Protein AF-A0A7J4IDJ5-F1 (afdb_monomer_lite)

Structure (mmCIF, N/CA/C/O backbone):
data_AF-A0A7J4IDJ5-F1
#
_entry.id   AF-A0A7J4IDJ5-F1
#
loop_
_atom_site.group_PDB
_atom_site.id
_atom_site.type_symbol
_atom_site.label_atom_id
_atom_site.label_alt_id
_atom_site.label_comp_id
_atom_site.label_asym_id
_atom_site.label_entity_id
_atom_site.label_seq_id
_atom_site.pdbx_PDB_ins_code
_atom_site.Cartn_x
_atom_site.Cartn_y
_atom_site.Cartn_z
_atom_site.occupancy
_atom_site.B_iso_or_equiv
_atom_site.auth_seq_id
_atom_site.auth_comp_id
_atom_site.auth_asym_id
_atom_site.auth_atom_id
_atom_site.pdbx_PDB_model_num
ATOM 1 N N . ASP A 1 1 ? 16.699 -13.002 -27.245 1.00 77.25 1 ASP A N 1
ATOM 2 C CA . ASP A 1 1 ? 16.865 -13.791 -26.013 1.00 77.25 1 ASP A CA 1
ATOM 3 C C . ASP A 1 1 ? 18.330 -13.778 -25.622 1.00 77.25 1 ASP A C 1
ATOM 5 O O . ASP A 1 1 ? 19.181 -14.280 -26.358 1.00 77.25 1 ASP A O 1
ATOM 9 N N . ASN A 1 2 ? 18.630 -13.130 -24.506 1.00 89.38 2 ASN A N 1
ATOM 10 C CA . ASN A 1 2 ? 19.951 -13.031 -23.901 1.00 89.38 2 ASN A CA 1
ATOM 11 C C . ASN A 1 2 ? 19.924 -13.884 -22.633 1.00 89.38 2 ASN A C 1
ATOM 13 O O . ASN A 1 2 ? 19.237 -13.538 -21.680 1.00 89.38 2 ASN A O 1
ATOM 17 N N . SER A 1 3 ? 20.627 -15.016 -22.628 1.00 94.75 3 SER A N 1
ATOM 18 C CA . SER A 1 3 ? 20.498 -16.014 -21.563 1.00 94.75 3 SER A CA 1
ATOM 19 C C . SER A 1 3 ? 21.835 -16.294 -20.875 1.00 94.75 3 SER A C 1
ATOM 21 O O . SER A 1 3 ? 22.836 -16.582 -21.536 1.00 94.75 3 SER A O 1
ATOM 23 N N . ILE A 1 4 ? 21.847 -16.204 -19.544 1.00 96.06 4 ILE A N 1
ATOM 24 C CA . ILE A 1 4 ? 22.989 -16.440 -18.659 1.00 96.06 4 ILE A CA 1
ATOM 25 C C . ILE A 1 4 ? 22.576 -17.519 -17.661 1.00 96.06 4 ILE A C 1
ATOM 27 O O . ILE A 1 4 ? 21.858 -17.248 -16.699 1.00 96.06 4 ILE A O 1
ATOM 31 N N . GLN A 1 5 ? 23.006 -18.758 -17.907 1.00 96.44 5 GLN A N 1
ATOM 32 C CA . GLN A 1 5 ? 22.562 -19.904 -17.114 1.00 96.44 5 GLN A CA 1
ATOM 33 C C . GLN A 1 5 ? 23.692 -20.821 -16.688 1.00 96.44 5 GLN A C 1
ATOM 35 O O . GLN A 1 5 ? 24.649 -21.004 -17.444 1.00 96.44 5 GLN A O 1
ATOM 40 N N . ASN A 1 6 ? 23.532 -21.470 -15.533 1.00 97.12 6 ASN A N 1
ATOM 41 C CA . ASN A 1 6 ? 24.445 -22.506 -15.044 1.00 97.12 6 ASN A CA 1
ATOM 42 C C . ASN A 1 6 ? 25.891 -22.011 -14.832 1.00 97.12 6 ASN A C 1
ATOM 44 O O . ASN A 1 6 ? 26.854 -22.762 -15.024 1.00 97.12 6 ASN A O 1
ATOM 48 N N . ASN A 1 7 ? 26.066 -20.742 -14.449 1.00 97.00 7 ASN A N 1
ATOM 49 C CA . ASN A 1 7 ? 27.380 -20.136 -14.222 1.00 97.00 7 ASN A CA 1
ATOM 50 C C . ASN A 1 7 ? 27.730 -20.025 -12.738 1.00 97.00 7 ASN A C 1
ATOM 52 O O . ASN A 1 7 ? 26.884 -20.083 -11.846 1.00 97.00 7 ASN A O 1
ATOM 56 N N . ARG A 1 8 ? 29.023 -19.808 -12.483 1.00 95.81 8 ARG A N 1
ATOM 57 C CA . ARG A 1 8 ? 29.550 -19.440 -11.169 1.00 95.81 8 ARG A CA 1
ATOM 58 C C . ARG A 1 8 ? 30.302 -18.125 -11.291 1.00 95.81 8 ARG A C 1
ATOM 60 O O . ARG A 1 8 ? 31.302 -18.067 -12.004 1.00 95.81 8 ARG A O 1
ATOM 67 N N . PHE A 1 9 ? 29.842 -17.105 -10.581 1.00 91.50 9 PHE A N 1
ATOM 68 C CA . PHE A 1 9 ? 30.482 -15.795 -10.531 1.00 91.50 9 PHE A CA 1
ATOM 69 C C . PHE A 1 9 ? 31.242 -15.644 -9.216 1.00 91.50 9 PHE A C 1
ATOM 71 O O . PHE A 1 9 ? 30.737 -16.022 -8.159 1.00 91.50 9 PHE A O 1
ATOM 78 N N . LEU A 1 10 ? 32.459 -15.110 -9.296 1.00 90.06 10 LEU A N 1
ATOM 79 C CA . LEU A 1 10 ? 33.293 -14.786 -8.143 1.00 90.06 10 LEU A CA 1
ATOM 80 C C . LEU A 1 10 ? 33.796 -13.353 -8.291 1.00 90.06 10 LEU A C 1
ATOM 82 O O . LEU A 1 10 ? 34.535 -13.068 -9.234 1.00 90.06 10 LEU A O 1
ATOM 86 N N . ILE A 1 11 ? 33.411 -12.484 -7.359 1.00 85.00 11 ILE A N 1
ATOM 87 C CA . ILE A 1 11 ? 33.908 -11.109 -7.257 1.00 85.00 11 ILE A CA 1
ATOM 88 C C . ILE A 1 11 ? 34.541 -10.942 -5.875 1.00 85.00 11 ILE A C 1
ATOM 90 O O . ILE A 1 11 ? 33.852 -11.027 -4.864 1.00 85.00 11 ILE A O 1
ATOM 94 N N . ASP A 1 12 ? 35.861 -10.742 -5.859 1.00 79.25 12 ASP A N 1
ATOM 95 C CA . ASP A 1 12 ? 36.721 -10.788 -4.661 1.00 79.25 12 ASP A CA 1
ATOM 96 C C . ASP A 1 12 ? 37.542 -9.499 -4.443 1.00 79.25 12 ASP A C 1
ATOM 98 O O . ASP A 1 12 ? 38.415 -9.456 -3.573 1.00 79.25 12 ASP A O 1
ATOM 102 N N . THR A 1 13 ? 37.342 -8.455 -5.252 1.00 68.88 13 THR A N 1
ATOM 103 C CA . THR A 1 13 ? 38.227 -7.278 -5.281 1.00 68.88 13 THR A CA 1
ATOM 104 C C . THR A 1 13 ? 37.506 -5.971 -4.979 1.00 68.88 13 THR A C 1
ATOM 106 O O . THR A 1 13 ? 36.550 -5.659 -5.672 1.00 68.88 13 THR A O 1
ATOM 109 N N . ALA A 1 14 ? 38.083 -5.196 -4.049 1.00 62.56 14 ALA A N 1
ATOM 110 C CA . ALA A 1 14 ? 37.714 -3.841 -3.609 1.00 62.56 14 ALA A CA 1
ATOM 111 C C . ALA A 1 14 ? 37.854 -2.750 -4.685 1.00 62.56 14 ALA A C 1
ATOM 113 O O . ALA A 1 14 ? 38.645 -1.820 -4.512 1.00 62.56 14 ALA A O 1
ATOM 114 N N . ASN A 1 15 ? 37.134 -2.870 -5.801 1.00 57.88 15 ASN A N 1
ATOM 115 C CA . ASN A 1 15 ? 37.013 -1.806 -6.796 1.00 57.88 15 ASN A CA 1
ATOM 116 C C . ASN A 1 15 ? 35.578 -1.257 -6.814 1.00 57.88 15 ASN A C 1
ATOM 118 O O . ASN A 1 15 ? 34.610 -1.992 -6.650 1.00 57.88 15 ASN A O 1
ATOM 122 N N . ASP A 1 16 ? 35.450 0.057 -6.993 1.00 54.81 16 ASP A N 1
ATOM 123 C CA . ASP A 1 16 ? 34.161 0.748 -6.963 1.00 54.81 16 ASP A CA 1
ATOM 124 C C . ASP A 1 16 ? 33.253 0.304 -8.138 1.00 54.81 16 ASP A C 1
ATOM 126 O O . ASP A 1 16 ? 33.671 0.366 -9.294 1.00 54.81 16 ASP A O 1
ATOM 130 N N . TYR A 1 17 ? 31.992 -0.049 -7.842 1.00 60.16 17 TYR A N 1
ATOM 131 C CA . TYR A 1 17 ? 30.900 -0.348 -8.797 1.00 60.16 17 TYR A CA 1
ATOM 132 C C . TYR A 1 17 ? 31.039 -1.608 -9.676 1.00 60.16 17 TYR A C 1
ATOM 134 O O . TYR A 1 17 ? 30.670 -1.594 -10.853 1.00 60.16 17 TYR A O 1
ATOM 142 N N . ASP A 1 18 ? 31.493 -2.727 -9.113 1.00 67.75 18 ASP A N 1
ATOM 143 C CA . ASP A 1 18 ? 31.498 -3.999 -9.839 1.00 67.75 18 ASP A CA 1
ATOM 144 C C . ASP A 1 18 ? 30.105 -4.673 -9.839 1.00 67.75 18 ASP A C 1
ATOM 146 O O . ASP A 1 18 ? 29.376 -4.697 -8.852 1.00 67.75 18 ASP A O 1
ATOM 150 N N . GLY A 1 19 ? 29.705 -5.245 -10.971 1.00 78.62 19 GLY A N 1
ATOM 151 C CA . GLY A 1 19 ? 28.533 -6.113 -11.090 1.00 78.62 19 GLY A CA 1
ATOM 152 C C . GLY A 1 19 ? 28.934 -7.382 -11.827 1.00 78.62 19 GLY A C 1
ATOM 153 O O . GLY A 1 19 ? 29.695 -7.314 -12.793 1.00 78.62 19 GLY A O 1
ATOM 154 N N . ALA A 1 20 ? 28.445 -8.546 -11.396 1.00 88.19 20 ALA A N 1
ATOM 155 C CA . ALA A 1 20 ? 28.704 -9.800 -12.108 1.00 88.19 20 ALA A CA 1
ATOM 156 C C . ALA A 1 20 ? 28.110 -9.761 -13.520 1.00 88.19 20 ALA A C 1
ATOM 158 O O . ALA A 1 20 ? 28.712 -10.262 -14.472 1.00 88.19 20 ALA A O 1
ATOM 159 N N . ILE A 1 21 ? 26.951 -9.117 -13.648 1.00 91.56 21 ILE A N 1
ATOM 160 C CA . ILE A 1 21 ? 26.271 -8.835 -14.904 1.00 91.56 21 ILE A CA 1
ATOM 161 C C . ILE A 1 21 ? 25.877 -7.356 -14.878 1.00 91.56 21 ILE A C 1
ATOM 163 O O . ILE A 1 21 ? 25.158 -6.925 -13.978 1.00 91.56 21 ILE A O 1
ATOM 167 N N . ILE A 1 22 ? 26.352 -6.582 -15.855 1.00 91.25 22 ILE A N 1
ATOM 168 C CA . ILE A 1 22 ? 26.033 -5.155 -16.005 1.00 91.25 22 ILE A CA 1
ATOM 169 C C . ILE A 1 22 ? 25.317 -4.961 -17.337 1.00 91.25 22 ILE A C 1
ATOM 171 O O . ILE A 1 22 ? 25.811 -5.408 -18.377 1.00 91.25 22 ILE A O 1
ATOM 175 N N . ILE A 1 23 ? 24.163 -4.298 -17.305 1.00 91.31 23 ILE A N 1
ATOM 176 C CA . ILE A 1 23 ? 23.331 -4.038 -18.480 1.00 91.31 23 ILE A CA 1
ATOM 177 C C . ILE A 1 23 ? 22.962 -2.556 -18.499 1.00 91.31 23 ILE A C 1
ATOM 179 O O . ILE A 1 23 ? 22.151 -2.104 -17.690 1.00 91.31 23 ILE A O 1
ATOM 183 N N . ASN A 1 24 ? 23.560 -1.830 -19.449 1.00 91.06 24 ASN A N 1
ATOM 184 C CA . ASN A 1 24 ? 23.350 -0.399 -19.649 1.00 91.06 24 ASN A CA 1
ATOM 185 C C . ASN A 1 24 ? 22.998 -0.134 -21.119 1.00 91.06 24 ASN A C 1
ATOM 187 O O . ASN A 1 24 ? 23.834 -0.303 -22.013 1.00 91.06 24 ASN A O 1
ATOM 191 N N . ILE A 1 25 ? 21.766 0.301 -21.368 1.00 90.06 25 ILE A N 1
ATOM 192 C CA . ILE A 1 25 ? 21.221 0.579 -22.697 1.00 90.06 25 ILE A CA 1
ATOM 193 C C . ILE A 1 25 ? 20.666 2.004 -22.715 1.00 90.06 25 ILE A C 1
ATOM 195 O O . ILE A 1 25 ? 19.520 2.247 -22.355 1.00 90.06 25 ILE A O 1
ATOM 199 N N . ALA A 1 26 ? 21.474 2.959 -23.174 1.00 93.62 26 ALA A N 1
ATOM 200 C CA . ALA A 1 26 ? 21.066 4.356 -23.306 1.00 93.62 26 ALA A CA 1
ATOM 201 C C . ALA A 1 26 ? 20.927 4.746 -24.786 1.00 93.62 26 ALA A C 1
ATOM 203 O O . ALA A 1 26 ? 21.923 4.870 -25.505 1.00 93.62 26 ALA A O 1
ATOM 204 N N . LEU A 1 27 ? 19.693 4.967 -25.242 1.00 95.56 27 LEU A N 1
ATOM 205 C CA . LEU A 1 27 ? 19.347 5.341 -26.612 1.00 95.56 27 LEU A CA 1
ATOM 206 C C . LEU A 1 27 ? 18.685 6.725 -26.635 1.00 95.56 27 LEU A C 1
ATOM 208 O O . LEU A 1 27 ? 17.680 6.970 -25.975 1.00 95.56 27 LEU A O 1
ATOM 212 N N . ASN A 1 28 ? 19.245 7.645 -27.422 1.00 96.38 28 ASN A N 1
ATOM 213 C CA . ASN A 1 28 ? 18.682 8.977 -27.646 1.00 96.38 28 ASN A CA 1
ATOM 214 C C . ASN A 1 28 ? 18.424 9.171 -29.141 1.00 96.38 28 ASN A C 1
ATOM 216 O O . ASN A 1 28 ? 19.372 9.195 -29.929 1.00 96.38 28 ASN A O 1
ATOM 220 N N . TYR A 1 29 ? 17.155 9.321 -29.508 1.00 96.69 29 TYR A N 1
ATOM 221 C CA . TYR A 1 29 ? 16.718 9.434 -30.897 1.00 96.69 29 TYR A CA 1
ATOM 222 C C . TYR A 1 29 ? 16.655 10.876 -31.410 1.00 96.69 29 TYR A C 1
ATOM 224 O O . TYR A 1 29 ? 16.496 11.075 -32.610 1.00 96.69 29 TYR A O 1
ATOM 232 N N . GLN A 1 30 ? 16.850 11.887 -30.557 1.00 96.56 30 GLN A N 1
ATOM 233 C CA . GLN A 1 30 ? 16.873 13.306 -30.944 1.00 96.56 30 GLN A CA 1
ATOM 234 C C . GLN A 1 30 ? 15.643 13.750 -31.766 1.00 96.56 30 GLN A C 1
ATOM 236 O O . GLN A 1 30 ? 15.765 14.565 -32.680 1.00 96.56 30 GLN A O 1
ATOM 241 N N . ASN A 1 31 ? 14.461 13.232 -31.422 1.00 94.94 31 ASN A N 1
ATOM 242 C CA . ASN A 1 31 ? 13.171 13.416 -32.101 1.00 94.94 31 ASN A CA 1
ATOM 243 C C . ASN A 1 31 ? 13.085 12.787 -33.500 1.00 94.94 31 ASN A C 1
ATOM 245 O O . ASN A 1 31 ? 12.314 13.243 -34.348 1.00 94.94 31 ASN A O 1
ATOM 249 N N . HIS A 1 32 ? 13.885 11.757 -33.768 1.00 96.44 32 HIS A N 1
ATOM 250 C CA . HIS A 1 32 ? 13.772 10.945 -34.975 1.00 96.44 32 HIS A CA 1
ATOM 251 C C . HIS A 1 32 ? 12.932 9.688 -34.734 1.00 96.44 32 HIS A C 1
ATOM 253 O O . HIS A 1 32 ? 12.953 9.111 -33.652 1.00 96.44 32 HIS A O 1
ATOM 259 N N . SER A 1 33 ? 12.271 9.217 -35.790 1.00 96.75 33 SER A N 1
ATOM 260 C CA . SER A 1 33 ? 11.580 7.927 -35.802 1.00 96.75 33 SER A CA 1
ATOM 261 C C . SER A 1 33 ? 12.547 6.756 -35.707 1.00 96.75 33 SER A C 1
ATOM 263 O O . SER A 1 33 ? 13.655 6.801 -36.257 1.00 96.75 33 SER A O 1
ATOM 265 N N . GLY A 1 34 ? 12.088 5.652 -35.131 1.00 95.44 34 GLY A N 1
ATOM 266 C CA . GLY A 1 34 ? 12.840 4.409 -35.106 1.00 95.44 34 GLY A CA 1
ATOM 267 C C . GLY A 1 34 ? 12.102 3.280 -34.407 1.00 95.44 34 GLY A C 1
ATOM 268 O O . GLY A 1 34 ? 11.040 3.476 -33.828 1.00 95.44 34 GLY A O 1
ATOM 269 N N . ALA A 1 35 ? 12.695 2.091 -34.471 1.00 96.94 35 ALA A N 1
ATOM 270 C CA . ALA A 1 35 ? 12.233 0.926 -33.733 1.00 96.94 35 ALA A CA 1
ATOM 271 C C . ALA A 1 35 ? 13.335 0.462 -32.776 1.00 96.94 35 ALA A C 1
ATOM 273 O O . ALA A 1 35 ? 14.465 0.216 -33.213 1.00 96.94 35 ALA A O 1
ATOM 274 N N . VAL A 1 36 ? 13.003 0.337 -31.493 1.00 96.69 36 VAL A N 1
ATOM 275 C CA . VAL A 1 36 ? 13.833 -0.305 -30.471 1.00 96.69 36 VAL A CA 1
ATOM 276 C C . VAL A 1 36 ? 13.254 -1.681 -30.179 1.00 96.69 36 VAL A C 1
ATOM 278 O O . VAL A 1 36 ? 12.068 -1.801 -29.887 1.00 96.69 36 VAL A O 1
ATOM 281 N N . ILE A 1 37 ? 14.096 -2.710 -30.255 1.00 96.31 37 ILE A N 1
ATOM 282 C CA . ILE A 1 37 ? 13.740 -4.076 -29.868 1.00 96.31 37 ILE A CA 1
ATOM 283 C C . ILE A 1 37 ? 14.845 -4.594 -28.952 1.00 96.31 37 ILE A C 1
ATOM 285 O O . ILE A 1 37 ? 15.970 -4.832 -29.401 1.00 96.31 37 ILE A O 1
ATOM 289 N N . ILE A 1 38 ? 14.521 -4.757 -27.675 1.00 94.44 38 ILE A N 1
ATOM 290 C CA . ILE A 1 38 ? 15.355 -5.415 -26.673 1.00 94.44 38 ILE A CA 1
ATOM 291 C C . ILE A 1 38 ? 14.649 -6.732 -26.371 1.00 94.44 38 ILE A C 1
ATOM 293 O O . ILE A 1 38 ? 13.539 -6.720 -25.869 1.00 94.44 38 ILE A O 1
ATOM 297 N N . GLY A 1 39 ? 15.241 -7.867 -26.741 1.00 95.25 39 GLY A N 1
ATOM 298 C CA . GLY A 1 39 ? 14.654 -9.168 -26.399 1.00 95.25 39 GLY A CA 1
ATOM 299 C C . GLY A 1 39 ? 14.909 -9.541 -24.940 1.00 95.25 39 GLY A C 1
ATOM 300 O O . GLY A 1 39 ? 15.724 -8.898 -24.278 1.00 95.25 39 GLY A O 1
ATOM 301 N N . ASP A 1 40 ? 14.300 -10.640 -24.502 1.00 96.88 40 ASP A N 1
ATOM 302 C CA . ASP A 1 40 ? 14.364 -11.121 -23.120 1.00 96.88 40 ASP A CA 1
ATOM 303 C C . ASP A 1 40 ? 15.787 -11.195 -22.563 1.00 96.88 40 ASP A C 1
ATOM 305 O O . ASP A 1 40 ? 16.751 -11.520 -23.278 1.00 96.88 40 ASP A O 1
ATOM 309 N N . ILE A 1 41 ? 15.899 -10.942 -21.263 1.00 96.62 41 ILE A N 1
ATOM 310 C CA . ILE A 1 41 ? 17.110 -11.123 -20.469 1.00 96.62 41 ILE A CA 1
ATOM 311 C C . ILE A 1 41 ? 16.803 -12.161 -19.397 1.00 96.62 41 ILE A C 1
ATOM 313 O O . ILE A 1 41 ? 16.030 -11.918 -18.478 1.00 96.62 41 ILE A O 1
ATOM 317 N N . THR A 1 42 ? 17.440 -13.321 -19.501 1.00 97.75 42 THR A N 1
ATOM 318 C CA . THR A 1 42 ? 17.226 -14.451 -18.599 1.00 97.75 42 THR A CA 1
ATOM 319 C C . THR A 1 42 ? 18.507 -14.774 -17.840 1.00 97.75 42 THR A C 1
ATOM 321 O O . THR A 1 42 ? 19.530 -15.096 -18.443 1.00 97.75 42 THR A O 1
ATOM 324 N N . VAL A 1 43 ? 18.445 -14.747 -16.513 1.00 97.88 43 VAL A N 1
ATOM 325 C CA . VAL A 1 43 ? 19.527 -15.100 -15.593 1.00 97.88 43 VAL A CA 1
ATOM 326 C C . VAL A 1 43 ? 19.005 -16.180 -14.648 1.00 97.88 43 VAL A C 1
ATOM 328 O O . VAL A 1 43 ? 18.242 -15.887 -13.730 1.00 97.88 43 VAL A O 1
ATOM 331 N N . MET A 1 44 ? 19.382 -17.438 -14.878 1.00 97.56 44 MET A N 1
ATOM 332 C CA . MET A 1 44 ? 18.864 -18.557 -14.078 1.00 97.56 44 MET A CA 1
ATOM 333 C C . MET A 1 44 ? 19.882 -19.638 -13.744 1.00 97.56 44 MET A C 1
ATOM 335 O O . MET A 1 44 ? 20.871 -19.802 -14.454 1.00 97.56 44 MET A O 1
ATOM 339 N N . ASP A 1 45 ? 19.649 -20.383 -12.668 1.00 98.00 45 ASP A N 1
ATOM 340 C CA . ASP A 1 45 ? 20.523 -21.479 -12.228 1.00 98.00 45 ASP A CA 1
ATOM 341 C C . ASP A 1 45 ? 21.989 -21.046 -12.010 1.00 98.00 45 ASP A C 1
ATOM 343 O O . ASP A 1 45 ? 22.928 -21.809 -12.262 1.00 98.00 45 ASP A O 1
ATOM 347 N N . ASN A 1 46 ? 22.236 -19.796 -11.603 1.00 97.88 46 ASN A N 1
ATOM 348 C CA . ASN A 1 46 ? 23.593 -19.304 -11.361 1.00 97.88 46 ASN A CA 1
ATOM 349 C C . ASN A 1 46 ? 23.927 -19.258 -9.869 1.00 97.88 46 ASN A C 1
ATOM 351 O O . ASN A 1 46 ? 23.071 -19.095 -9.002 1.00 97.88 46 ASN A O 1
ATOM 355 N N . HIS A 1 47 ? 25.224 -19.335 -9.579 1.00 97.12 47 HIS A N 1
ATOM 356 C CA . HIS A 1 47 ? 25.761 -19.193 -8.233 1.00 97.12 47 HIS A CA 1
ATOM 357 C C . HIS A 1 47 ? 26.708 -17.992 -8.157 1.00 97.12 47 HIS A C 1
ATOM 359 O O . HIS A 1 47 ? 27.788 -18.003 -8.756 1.00 97.12 47 HIS A O 1
ATOM 365 N N . PHE A 1 48 ? 26.342 -16.983 -7.375 1.00 93.81 48 PHE A N 1
ATOM 366 C CA . PHE A 1 48 ? 27.109 -15.757 -7.181 1.00 93.81 48 PHE A CA 1
ATOM 367 C C . PHE A 1 48 ? 27.802 -15.771 -5.818 1.00 93.81 48 PHE A C 1
ATOM 369 O O . PHE A 1 48 ? 27.155 -15.924 -4.785 1.00 93.81 48 PHE A O 1
ATOM 376 N N . LEU A 1 49 ? 29.123 -15.599 -5.819 1.00 91.06 49 LEU A N 1
ATOM 377 C CA . LEU A 1 49 ? 29.913 -15.321 -4.623 1.00 91.06 49 LEU A CA 1
ATOM 378 C C . LEU A 1 49 ? 30.472 -13.900 -4.748 1.00 91.06 49 LEU A C 1
ATOM 380 O O . LEU A 1 49 ? 31.387 -13.653 -5.537 1.00 91.06 49 LEU A O 1
ATOM 384 N N . LEU A 1 50 ? 29.852 -12.971 -4.027 1.00 87.06 50 LEU A N 1
ATOM 385 C CA . LEU A 1 50 ? 30.045 -11.529 -4.141 1.00 87.06 50 LEU A CA 1
ATOM 386 C C . LEU A 1 50 ? 30.638 -11.015 -2.828 1.00 87.06 50 LEU A C 1
ATOM 388 O O . LEU A 1 50 ? 29.911 -10.624 -1.926 1.00 87.06 50 LEU A O 1
ATOM 392 N N . ASN A 1 51 ? 31.961 -11.068 -2.705 1.00 80.19 51 ASN A N 1
ATOM 393 C CA . ASN A 1 51 ? 32.661 -10.725 -1.462 1.00 80.19 51 ASN A CA 1
ATOM 394 C C . ASN A 1 51 ? 33.012 -9.236 -1.366 1.00 80.19 51 ASN A C 1
ATOM 396 O O . ASN A 1 51 ? 33.479 -8.777 -0.324 1.00 80.19 51 ASN A O 1
ATOM 400 N N . ASP A 1 52 ? 32.837 -8.505 -2.463 1.00 74.94 52 ASP A N 1
ATOM 401 C CA . ASP A 1 52 ? 33.094 -7.077 -2.545 1.00 74.94 52 ASP A CA 1
ATOM 402 C C . ASP A 1 52 ? 31.897 -6.235 -2.063 1.00 74.94 52 ASP A C 1
ATOM 404 O O . ASP A 1 52 ? 30.747 -6.516 -2.401 1.00 74.94 52 ASP A O 1
ATOM 408 N N . SER A 1 53 ? 32.178 -5.147 -1.334 1.00 72.38 53 SER A N 1
ATOM 409 C CA . SER A 1 53 ? 31.161 -4.282 -0.718 1.00 72.38 53 SER A CA 1
ATOM 410 C C . SER A 1 53 ? 30.270 -3.519 -1.704 1.00 72.38 53 SER A C 1
ATOM 412 O O . SER A 1 53 ? 29.233 -2.993 -1.303 1.00 72.38 53 SER A O 1
ATOM 414 N N . HIS A 1 54 ? 30.627 -3.462 -2.984 1.00 73.81 54 HIS A N 1
ATOM 415 C CA . HIS A 1 54 ? 29.856 -2.809 -4.041 1.00 73.81 54 HIS A CA 1
ATOM 416 C C . HIS A 1 54 ? 29.306 -3.796 -5.079 1.00 73.81 54 HIS A C 1
ATOM 418 O O . HIS A 1 54 ? 28.615 -3.362 -5.997 1.00 73.81 54 HIS A O 1
ATOM 424 N N . ALA A 1 55 ? 29.566 -5.102 -4.934 1.00 79.94 55 ALA A N 1
ATOM 425 C CA . ALA A 1 55 ? 29.229 -6.087 -5.955 1.00 79.94 55 ALA A CA 1
ATOM 426 C C . ALA A 1 55 ? 27.722 -6.345 -6.088 1.00 79.94 55 ALA A C 1
ATOM 428 O O . ALA A 1 55 ? 27.082 -6.782 -5.130 1.00 79.94 55 ALA A O 1
ATOM 429 N N . TYR A 1 56 ? 27.173 -6.187 -7.292 1.00 87.50 56 TYR A N 1
ATOM 430 C CA . TYR A 1 56 ? 25.819 -6.636 -7.655 1.00 87.50 56 TYR A CA 1
ATOM 431 C C . TYR A 1 56 ? 25.859 -8.000 -8.360 1.00 87.50 56 TYR A C 1
ATOM 433 O O . TYR A 1 56 ? 26.807 -8.293 -9.093 1.00 87.50 56 TYR A O 1
ATOM 441 N N . ALA A 1 57 ? 24.822 -8.831 -8.208 1.00 90.12 57 ALA A N 1
ATOM 442 C CA . ALA A 1 57 ? 24.644 -9.992 -9.089 1.00 90.12 57 ALA A CA 1
ATOM 443 C C . ALA A 1 57 ? 24.204 -9.522 -10.480 1.00 90.12 57 ALA A C 1
ATOM 445 O O . ALA A 1 57 ? 24.804 -9.899 -11.488 1.00 90.12 57 ALA A O 1
ATOM 446 N N . VAL A 1 58 ? 23.207 -8.636 -10.515 1.00 92.62 58 VAL A N 1
ATOM 447 C CA . VAL A 1 58 ? 22.764 -7.942 -11.725 1.00 92.62 58 VAL A CA 1
ATOM 448 C C . VAL A 1 58 ? 22.625 -6.457 -11.422 1.00 92.62 58 VAL A C 1
ATOM 450 O O . VAL A 1 58 ? 21.895 -6.069 -10.512 1.00 92.62 58 VAL A O 1
ATOM 453 N N . LEU A 1 59 ? 23.317 -5.640 -12.212 1.00 92.38 59 LEU A N 1
ATOM 454 C CA . LEU A 1 59 ? 23.173 -4.191 -12.244 1.00 92.38 59 LEU A CA 1
ATOM 455 C C . LEU A 1 59 ? 22.572 -3.792 -13.596 1.00 92.38 59 LEU A C 1
ATOM 457 O O . LEU A 1 59 ? 23.281 -3.705 -14.600 1.00 92.38 59 LEU A O 1
ATOM 461 N N . TYR A 1 60 ? 21.262 -3.571 -13.617 1.00 91.56 60 TYR A N 1
ATOM 462 C CA . TYR A 1 60 ? 20.520 -3.049 -14.760 1.00 91.56 60 TYR A CA 1
ATOM 463 C C . TYR A 1 60 ? 20.254 -1.562 -14.498 1.00 91.56 60 TYR A C 1
ATOM 465 O O . TYR A 1 60 ? 19.288 -1.199 -13.831 1.00 91.56 60 TYR A O 1
ATOM 473 N N . LYS A 1 61 ? 21.171 -0.694 -14.949 1.00 87.06 61 LYS A N 1
ATOM 474 C CA . LYS A 1 61 ? 21.174 0.745 -14.635 1.00 87.06 61 LYS A CA 1
ATOM 475 C C . LYS A 1 61 ? 21.442 1.586 -15.884 1.00 87.06 61 LYS A C 1
ATOM 477 O O . LYS A 1 61 ? 22.073 1.134 -16.831 1.00 87.06 61 LYS A O 1
ATOM 482 N N . GLU A 1 62 ? 20.986 2.840 -15.867 1.00 83.62 62 GLU A N 1
ATOM 483 C CA . GLU A 1 62 ? 21.140 3.800 -16.978 1.00 83.62 62 GLU A CA 1
ATOM 484 C C . GLU A 1 62 ? 20.425 3.356 -18.266 1.00 83.62 62 GLU A C 1
ATOM 486 O O . GLU A 1 62 ? 20.711 3.860 -19.356 1.00 83.62 62 GLU A O 1
ATOM 491 N N . ASN A 1 63 ? 19.474 2.427 -18.141 1.00 89.62 63 ASN A N 1
ATOM 492 C CA . ASN A 1 63 ? 18.654 1.972 -19.249 1.00 89.62 63 ASN A CA 1
ATOM 493 C C . ASN A 1 63 ? 17.623 3.052 -19.560 1.00 89.62 63 ASN A C 1
ATOM 495 O O . ASN A 1 63 ? 16.689 3.263 -18.798 1.00 89.62 63 ASN A O 1
ATOM 499 N N . SER A 1 64 ? 17.837 3.788 -20.645 1.00 95.31 64 SER A N 1
ATOM 500 C CA . SER A 1 64 ? 17.001 4.927 -21.012 1.00 95.31 64 SER A CA 1
ATOM 501 C C . SER A 1 64 ? 16.765 4.959 -22.511 1.00 95.31 64 SER A C 1
ATOM 503 O O . SER A 1 64 ? 17.712 4.927 -23.299 1.00 95.31 64 SER A O 1
ATOM 505 N N . ILE A 1 65 ? 15.505 5.060 -22.920 1.00 97.44 65 ILE A N 1
ATOM 506 C CA . ILE A 1 65 ? 15.127 5.331 -24.308 1.00 97.44 65 ILE A CA 1
ATOM 507 C C . ILE A 1 65 ? 14.413 6.670 -24.311 1.00 97.44 65 ILE A C 1
ATOM 509 O O . ILE A 1 65 ? 13.471 6.877 -23.550 1.00 97.44 65 ILE A O 1
ATOM 513 N N . ARG A 1 66 ? 14.899 7.604 -25.130 1.00 97.56 66 ARG A N 1
ATOM 514 C CA . ARG A 1 66 ? 14.382 8.969 -25.098 1.00 97.56 66 ARG A CA 1
ATOM 515 C C . ARG A 1 66 ? 14.377 9.700 -26.422 1.00 97.56 66 ARG A C 1
ATOM 517 O O . ARG A 1 66 ? 15.227 9.436 -27.282 1.00 97.56 66 ARG A O 1
ATOM 524 N N . TRP A 1 67 ? 13.495 10.695 -26.506 1.00 98.19 67 TRP A N 1
ATOM 525 C CA . TRP A 1 67 ? 13.338 11.585 -27.658 1.00 98.19 67 TRP A CA 1
ATOM 526 C C . TRP A 1 67 ? 13.031 10.808 -28.942 1.00 98.19 67 TRP A C 1
ATOM 528 O O . TRP A 1 67 ? 13.675 11.039 -29.968 1.00 98.19 67 TRP A O 1
ATOM 538 N N . LEU A 1 68 ? 12.120 9.839 -28.864 1.00 98.25 68 LEU A N 1
ATOM 539 C CA . LEU A 1 68 ? 11.593 9.127 -30.029 1.00 98.25 68 LEU A CA 1
ATOM 540 C C . LEU A 1 68 ? 10.377 9.900 -30.558 1.00 98.25 68 LEU A C 1
ATOM 542 O O . LEU A 1 68 ? 9.745 10.654 -29.822 1.00 98.25 68 LEU A O 1
ATOM 546 N N . ASN A 1 69 ? 10.127 9.804 -31.860 1.00 98.19 69 ASN A N 1
ATOM 547 C CA . ASN A 1 69 ? 8.975 10.447 -32.478 1.00 98.19 69 ASN A CA 1
ATOM 548 C C . ASN A 1 69 ? 8.489 9.616 -33.668 1.00 98.19 69 ASN A C 1
ATOM 550 O O . ASN A 1 69 ? 9.268 9.402 -34.598 1.00 98.19 69 ASN A O 1
ATOM 554 N N . GLU A 1 70 ? 7.227 9.192 -33.673 1.00 98.25 70 GLU A N 1
ATOM 555 C CA . GLU A 1 70 ? 6.636 8.306 -34.693 1.00 98.25 70 GLU A CA 1
ATOM 556 C C . GLU A 1 70 ? 7.352 6.938 -34.806 1.00 98.25 70 GLU A C 1
ATOM 558 O O . GLU A 1 70 ? 7.693 6.463 -35.897 1.00 98.25 70 GLU A O 1
ATOM 563 N N . GLY A 1 71 ? 7.639 6.307 -33.670 1.00 98.06 71 GLY A N 1
ATOM 564 C CA . GLY A 1 71 ? 8.400 5.068 -33.550 1.00 98.06 71 GLY A CA 1
ATOM 565 C C . GLY A 1 71 ? 7.739 3.979 -32.700 1.00 98.06 71 GLY A C 1
ATOM 566 O O . GLY A 1 71 ? 6.539 3.978 -32.409 1.00 98.06 71 GLY A O 1
ATOM 567 N N . SER A 1 72 ? 8.547 2.981 -32.342 1.00 98.44 72 SER A N 1
ATOM 568 C CA . SER A 1 72 ? 8.119 1.866 -31.496 1.00 98.44 72 SER A CA 1
ATOM 569 C C . SER A 1 72 ? 9.223 1.388 -30.556 1.00 98.44 72 SER A C 1
ATOM 571 O O . SER A 1 72 ? 10.381 1.274 -30.968 1.00 98.44 72 SER A O 1
ATOM 573 N N . VAL A 1 73 ? 8.855 1.000 -29.341 1.00 98.62 73 VAL A N 1
ATOM 574 C CA . VAL A 1 73 ? 9.719 0.365 -28.343 1.00 98.62 73 VAL A CA 1
ATOM 575 C C . VAL A 1 73 ? 9.108 -0.976 -27.944 1.00 98.62 73 VAL A C 1
ATOM 577 O O . VAL A 1 73 ? 7.949 -1.042 -27.552 1.00 98.62 73 VAL A O 1
ATOM 580 N N . SER A 1 74 ? 9.891 -2.046 -28.040 1.00 98.31 74 SER A N 1
ATOM 581 C CA . SER A 1 74 ? 9.546 -3.374 -27.531 1.00 98.31 74 SER A CA 1
ATOM 582 C C . SER A 1 74 ? 10.693 -3.876 -26.659 1.00 98.31 74 SER A C 1
ATOM 584 O O . SER A 1 74 ? 11.829 -3.982 -27.131 1.00 98.31 74 SER A O 1
ATOM 586 N N . ILE A 1 75 ? 10.407 -4.131 -25.385 1.00 97.69 75 ILE A N 1
ATOM 587 C CA . ILE A 1 75 ? 11.351 -4.651 -24.396 1.00 97.69 75 ILE A CA 1
ATOM 588 C C . ILE A 1 75 ? 10.781 -5.959 -23.856 1.00 97.69 75 ILE A C 1
ATOM 590 O O . ILE A 1 75 ? 9.686 -5.965 -23.313 1.00 97.69 75 ILE A O 1
ATOM 594 N N . GLY A 1 76 ? 11.516 -7.050 -24.034 1.00 97.50 76 GLY A N 1
ATOM 595 C CA . GLY A 1 76 ? 11.157 -8.371 -23.534 1.00 97.50 76 GLY A CA 1
ATOM 596 C C . GLY A 1 76 ? 11.378 -8.515 -22.030 1.00 97.50 76 GLY A C 1
ATOM 597 O O . GLY A 1 76 ? 11.893 -7.608 -21.368 1.00 97.50 76 GLY A O 1
ATOM 598 N N . SER A 1 77 ? 11.027 -9.681 -21.498 1.00 97.75 77 SER A N 1
ATOM 599 C CA . SER A 1 77 ? 11.003 -9.905 -20.054 1.00 97.75 77 SER A CA 1
ATOM 600 C C . SER A 1 77 ? 12.396 -9.875 -19.429 1.00 97.75 77 SER A C 1
ATOM 602 O O . SER A 1 77 ? 13.386 -10.336 -20.014 1.00 97.75 77 SER A O 1
ATOM 604 N N . PHE A 1 78 ? 12.465 -9.414 -18.182 1.00 97.94 78 PHE A N 1
ATOM 605 C CA . PHE A 1 78 ? 13.613 -9.647 -17.312 1.00 97.94 78 PHE A CA 1
ATOM 606 C C . PHE A 1 78 ? 13.301 -10.807 -16.369 1.00 97.94 78 PHE A C 1
ATOM 608 O O . PHE A 1 78 ? 12.382 -10.718 -15.566 1.00 97.94 78 PHE A O 1
ATOM 615 N N . ILE A 1 79 ? 14.070 -11.892 -16.447 1.00 98.44 79 ILE A N 1
ATOM 616 C CA . ILE A 1 79 ? 13.848 -13.106 -15.657 1.00 98.44 79 ILE A CA 1
ATOM 617 C C . ILE A 1 79 ? 15.097 -13.397 -14.828 1.00 98.44 79 ILE A C 1
ATOM 619 O O . ILE A 1 79 ? 16.150 -13.715 -15.383 1.00 98.44 79 ILE A O 1
ATOM 623 N N . PHE A 1 80 ? 14.972 -13.348 -13.505 1.00 98.38 80 PHE A N 1
ATOM 624 C CA . PHE A 1 80 ? 15.997 -13.735 -12.541 1.00 98.38 80 PHE A CA 1
ATOM 625 C C . PHE A 1 80 ? 15.453 -14.862 -11.654 1.00 98.38 80 PHE A C 1
ATOM 627 O O . PHE A 1 80 ? 14.754 -14.596 -10.679 1.00 98.38 80 PHE A O 1
ATOM 634 N N . SER A 1 81 ? 15.733 -16.124 -11.997 1.00 98.38 81 SER A N 1
ATOM 635 C CA . SER A 1 81 ? 15.134 -17.278 -11.302 1.00 98.38 81 SER A CA 1
ATOM 636 C C . SER A 1 81 ? 16.137 -18.341 -10.876 1.00 98.38 81 SER A C 1
ATOM 638 O O . SER A 1 81 ? 17.137 -18.546 -11.552 1.00 98.38 81 SER A O 1
ATOM 640 N N . ASP A 1 82 ? 15.868 -19.049 -9.780 1.00 98.56 82 ASP A N 1
ATOM 641 C CA . ASP A 1 82 ? 16.651 -20.224 -9.357 1.00 98.56 82 ASP A CA 1
ATOM 642 C C . ASP A 1 82 ? 18.150 -19.924 -9.129 1.00 98.56 82 ASP A C 1
ATOM 644 O O . ASP A 1 82 ? 19.021 -20.782 -9.285 1.00 98.56 82 ASP A O 1
ATOM 648 N N . ASN A 1 83 ? 18.490 -18.682 -8.766 1.00 98.38 83 ASN A N 1
ATOM 649 C CA . ASN A 1 83 ? 19.869 -18.294 -8.479 1.00 98.38 83 ASN A CA 1
ATOM 650 C C . ASN A 1 83 ? 20.178 -18.380 -6.980 1.00 98.38 83 ASN A C 1
ATOM 652 O O . ASN A 1 83 ? 19.320 -18.172 -6.123 1.00 98.38 83 ASN A O 1
ATOM 656 N N . THR A 1 84 ? 21.446 -18.625 -6.650 1.00 97.56 84 THR A N 1
ATOM 657 C CA . THR A 1 84 ? 21.957 -18.533 -5.273 1.00 97.56 84 THR A CA 1
ATOM 658 C C . THR A 1 84 ? 23.006 -17.432 -5.169 1.00 97.56 84 THR A C 1
ATOM 660 O O . THR A 1 84 ? 23.972 -17.427 -5.934 1.00 97.56 84 THR A O 1
ATOM 663 N N . LEU A 1 85 ? 22.837 -16.506 -4.226 1.00 94.69 85 LEU A N 1
ATOM 664 C CA . LEU A 1 85 ? 23.710 -15.350 -4.025 1.00 94.69 85 LEU A CA 1
ATOM 665 C C . LEU A 1 85 ? 24.262 -15.353 -2.597 1.00 94.69 85 LEU A C 1
ATOM 667 O O . LEU A 1 85 ? 23.503 -15.409 -1.633 1.00 94.69 85 LEU A O 1
ATOM 671 N N . TYR A 1 86 ? 25.580 -15.222 -2.470 1.00 91.38 86 TYR A N 1
ATOM 672 C CA . TYR A 1 86 ? 26.274 -15.043 -1.196 1.00 91.38 86 TYR A CA 1
ATOM 673 C C . TYR A 1 86 ? 27.006 -13.702 -1.194 1.00 91.38 86 TYR A C 1
ATOM 675 O O . TYR A 1 86 ? 27.884 -13.490 -2.034 1.00 91.38 86 TYR A O 1
ATOM 683 N N . LYS A 1 87 ? 26.646 -12.820 -0.254 1.00 83.31 87 LYS A N 1
ATOM 684 C CA . LYS A 1 87 ? 27.169 -11.447 -0.127 1.00 83.31 87 LYS A CA 1
ATOM 685 C C . LYS A 1 87 ? 28.183 -11.257 1.009 1.00 83.31 87 LYS A C 1
ATOM 687 O O . LYS A 1 87 ? 28.827 -10.221 1.091 1.00 83.31 87 LYS A O 1
ATOM 692 N N . ASN A 1 88 ? 28.353 -12.239 1.898 1.00 79.06 88 ASN A N 1
ATOM 693 C CA . ASN A 1 88 ? 29.370 -12.222 2.961 1.00 79.06 88 ASN A CA 1
ATOM 694 C C . ASN A 1 88 ? 29.415 -10.922 3.800 1.00 79.06 88 ASN A C 1
ATOM 696 O O . ASN A 1 88 ? 30.499 -10.461 4.173 1.00 79.06 88 ASN A O 1
ATOM 700 N N . ASN A 1 89 ? 28.251 -10.338 4.110 1.00 69.88 89 ASN A N 1
ATOM 701 C CA . ASN A 1 89 ? 28.080 -9.107 4.894 1.00 69.88 89 ASN A CA 1
ATOM 702 C C . ASN A 1 89 ? 28.842 -7.896 4.332 1.00 69.88 89 ASN A C 1
ATOM 704 O O . ASN A 1 89 ? 29.211 -6.987 5.073 1.00 69.88 89 ASN A O 1
ATOM 708 N N . ASN A 1 90 ? 29.111 -7.894 3.027 1.00 64.50 90 ASN A N 1
ATOM 709 C CA . ASN A 1 90 ? 29.715 -6.788 2.304 1.00 64.50 90 ASN A CA 1
ATOM 710 C C . ASN A 1 90 ? 28.998 -6.694 0.956 1.00 64.50 90 ASN A C 1
ATOM 712 O O . ASN A 1 90 ? 29.152 -7.579 0.124 1.00 64.50 90 ASN A O 1
ATOM 716 N N . GLY A 1 91 ? 28.208 -5.653 0.695 1.00 63.66 91 GLY A N 1
ATOM 717 C CA . GLY A 1 91 ? 27.628 -5.540 -0.644 1.00 63.66 91 GLY A CA 1
ATOM 718 C C . GLY A 1 91 ? 26.437 -4.613 -0.763 1.00 63.66 91 GLY A C 1
ATOM 719 O O . GLY A 1 91 ? 25.626 -4.504 0.145 1.00 63.66 91 GLY A O 1
ATOM 720 N N . ASN A 1 92 ? 26.245 -4.049 -1.953 1.00 74.12 92 ASN A N 1
ATOM 721 C CA . ASN A 1 92 ? 25.022 -3.318 -2.286 1.00 74.12 92 ASN A CA 1
ATOM 722 C C . ASN A 1 92 ? 23.827 -4.277 -2.525 1.00 74.12 92 ASN A C 1
ATOM 724 O O . ASN A 1 92 ? 23.799 -5.369 -1.957 1.00 74.12 92 ASN A O 1
ATOM 728 N N . ASN A 1 93 ? 22.855 -3.947 -3.377 1.00 77.88 93 ASN A N 1
ATOM 729 C CA . ASN A 1 93 ? 21.737 -4.849 -3.682 1.00 77.88 93 ASN A CA 1
ATOM 730 C C . ASN A 1 93 ? 22.169 -6.151 -4.384 1.00 77.88 93 ASN A C 1
ATOM 732 O O . ASN A 1 93 ? 23.223 -6.204 -5.026 1.00 77.88 93 ASN A O 1
ATOM 736 N N . GLY A 1 94 ? 21.383 -7.224 -4.270 1.00 86.12 94 GLY A N 1
ATOM 737 C CA . GLY A 1 94 ? 21.589 -8.444 -5.064 1.00 86.12 94 GLY A CA 1
ATOM 738 C C . GLY A 1 94 ? 21.271 -8.193 -6.538 1.00 86.12 94 GLY A C 1
ATOM 739 O O . GLY A 1 94 ? 22.162 -8.266 -7.387 1.00 86.12 94 GLY A O 1
ATOM 740 N N . VAL A 1 95 ? 20.023 -7.822 -6.817 1.00 93.62 95 VAL A N 1
ATOM 741 C CA . VAL A 1 95 ? 19.575 -7.296 -8.114 1.00 93.62 95 VAL A CA 1
ATOM 742 C C . VAL A 1 95 ? 19.220 -5.825 -7.949 1.00 93.62 95 VAL A C 1
ATOM 744 O O . VAL A 1 95 ? 18.536 -5.464 -6.995 1.00 93.62 95 VAL A O 1
ATOM 747 N N . TYR A 1 96 ? 19.682 -4.995 -8.879 1.00 94.38 96 TYR A N 1
ATOM 748 C CA . TYR A 1 96 ? 19.281 -3.599 -9.000 1.00 94.38 96 TYR A CA 1
ATOM 749 C C . TYR A 1 96 ? 18.788 -3.351 -10.422 1.00 94.38 96 TYR A C 1
ATOM 751 O O . TYR A 1 96 ? 19.580 -3.451 -11.365 1.00 94.38 96 TYR A O 1
ATOM 759 N N . PHE A 1 97 ? 17.496 -3.075 -10.572 1.00 95.88 97 PHE A N 1
ATOM 760 C CA . PHE A 1 97 ? 16.834 -2.925 -11.862 1.00 95.88 97 PHE A CA 1
ATOM 761 C C . PHE A 1 97 ? 16.135 -1.576 -11.968 1.00 95.88 97 PHE A C 1
ATOM 763 O O . PHE A 1 97 ? 15.193 -1.329 -11.227 1.00 95.88 97 PHE A O 1
ATOM 770 N N . ILE A 1 98 ? 16.602 -0.726 -12.889 1.00 95.06 98 ILE A N 1
ATOM 771 C CA . ILE A 1 98 ? 16.002 0.572 -13.218 1.00 95.06 98 ILE A CA 1
ATOM 772 C C . ILE A 1 98 ? 16.045 0.803 -14.730 1.00 95.06 98 ILE A C 1
ATOM 774 O O . ILE A 1 98 ? 17.090 0.620 -15.375 1.00 95.06 98 ILE A O 1
ATOM 778 N N . GLY A 1 99 ? 14.932 1.287 -15.280 1.00 95.44 99 GLY A N 1
ATOM 779 C CA . GLY A 1 99 ? 14.843 1.771 -16.652 1.00 95.44 99 GLY A CA 1
ATOM 780 C C . GLY A 1 99 ? 13.880 2.949 -16.808 1.00 95.44 99 GLY A C 1
ATOM 781 O O . GLY A 1 99 ? 13.005 3.154 -15.974 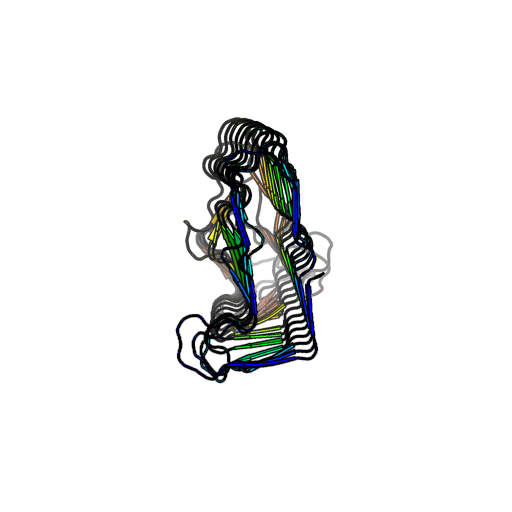1.00 95.44 99 GLY A O 1
ATOM 782 N N . SER A 1 100 ? 14.031 3.730 -17.879 1.00 97.12 100 SER A N 1
ATOM 783 C CA . SER A 1 100 ? 13.138 4.856 -18.177 1.00 97.12 100 SER A CA 1
ATOM 784 C C . SER A 1 100 ? 12.864 5.043 -19.669 1.00 97.12 100 SER A C 1
ATOM 786 O O . SER A 1 100 ? 13.741 4.864 -20.522 1.00 97.12 100 SER A O 1
ATOM 788 N N . LEU A 1 101 ? 11.631 5.435 -19.985 1.00 98.31 101 LEU A N 1
ATOM 789 C CA . LEU A 1 101 ? 11.160 5.775 -21.324 1.00 98.31 101 LEU A CA 1
ATOM 790 C C . LEU A 1 101 ? 10.638 7.215 -21.301 1.00 98.31 101 LEU A C 1
ATOM 792 O O . LEU A 1 101 ? 9.552 7.474 -20.790 1.00 98.31 101 LEU A O 1
ATOM 796 N N . THR A 1 102 ? 11.413 8.170 -21.820 1.00 98.19 102 THR A N 1
ATOM 797 C CA . THR A 1 102 ? 11.103 9.602 -21.637 1.00 98.19 102 THR A CA 1
ATOM 798 C C . THR A 1 102 ? 11.024 10.373 -22.947 1.00 98.19 102 THR A C 1
ATOM 800 O O . THR A 1 102 ? 11.758 10.079 -23.889 1.00 98.19 102 THR A O 1
ATOM 803 N N . HIS A 1 103 ? 10.201 11.420 -23.006 1.00 98.62 103 HIS A N 1
ATOM 804 C CA . HIS A 1 103 ? 10.054 12.269 -24.195 1.00 98.62 103 HIS A CA 1
ATOM 805 C C . HIS A 1 103 ? 9.677 11.452 -25.441 1.00 98.62 103 HIS A C 1
ATOM 807 O O . HIS A 1 103 ? 10.431 11.410 -26.419 1.00 98.62 103 HIS A O 1
ATOM 813 N N . LEU A 1 104 ? 8.542 10.757 -25.367 1.00 98.75 104 LEU A N 1
ATOM 814 C CA . LEU A 1 104 ? 7.978 9.978 -26.469 1.00 98.75 104 LEU A CA 1
ATOM 815 C C . LEU A 1 104 ? 6.814 10.747 -27.112 1.00 98.75 104 LEU A C 1
ATOM 817 O O . LEU A 1 104 ? 6.016 11.390 -26.420 1.00 98.75 104 LEU A O 1
ATOM 821 N N . ASN A 1 105 ? 6.735 10.724 -28.440 1.00 98.69 105 ASN A N 1
ATOM 822 C CA . ASN A 1 105 ? 5.743 11.465 -29.214 1.00 98.69 105 ASN A CA 1
ATOM 823 C C . ASN A 1 105 ? 5.209 10.608 -30.369 1.00 98.69 105 ASN A C 1
ATOM 825 O O . ASN A 1 105 ? 5.945 10.234 -31.280 1.00 98.69 105 ASN A O 1
ATOM 829 N N . ASN A 1 106 ? 3.907 10.311 -30.354 1.00 98.62 106 ASN A N 1
ATOM 830 C CA . ASN A 1 106 ? 3.267 9.398 -31.308 1.00 98.62 106 ASN A CA 1
ATOM 831 C C . ASN A 1 106 ? 3.951 8.016 -31.393 1.00 98.62 106 ASN A C 1
ATOM 833 O O . ASN A 1 106 ? 4.059 7.439 -32.479 1.00 98.62 106 ASN A O 1
ATOM 837 N N . ASP A 1 107 ? 4.436 7.496 -30.264 1.00 98.75 107 ASP A N 1
ATOM 838 C CA . ASP A 1 107 ? 5.163 6.225 -30.206 1.00 98.75 107 ASP A CA 1
ATOM 839 C C . ASP A 1 107 ? 4.296 5.068 -29.682 1.00 98.75 107 ASP A C 1
ATOM 841 O O . ASP A 1 107 ? 3.342 5.252 -28.932 1.00 98.75 107 ASP A O 1
ATOM 845 N N . SER A 1 108 ? 4.651 3.837 -30.045 1.00 98.69 108 SER A N 1
ATOM 846 C CA . SER A 1 108 ? 4.060 2.626 -29.449 1.00 98.69 108 SER A CA 1
ATOM 847 C C . SER A 1 108 ? 5.061 1.934 -28.531 1.00 98.69 108 SER A C 1
ATOM 849 O O . SER A 1 108 ? 6.212 1.737 -28.916 1.00 98.69 108 SER A O 1
ATOM 851 N N . VAL A 1 109 ? 4.645 1.550 -27.326 1.00 98.88 109 VAL A N 1
ATOM 852 C CA . VAL A 1 109 ? 5.526 0.955 -26.314 1.00 98.88 109 VAL A CA 1
ATOM 853 C C . VAL A 1 109 ? 4.943 -0.360 -25.796 1.00 98.88 109 VAL A C 1
ATOM 855 O O . VAL A 1 109 ? 3.775 -0.434 -25.428 1.00 98.88 109 VAL A O 1
ATOM 858 N N . SER A 1 110 ? 5.778 -1.394 -25.741 1.00 98.62 110 SER A N 1
ATOM 859 C CA . SER A 1 110 ? 5.498 -2.671 -25.081 1.00 98.62 110 SER A CA 1
ATOM 860 C C . SER A 1 110 ? 6.702 -3.046 -24.228 1.00 98.62 110 SER A C 1
ATOM 862 O O . SER A 1 110 ? 7.818 -3.127 -24.747 1.00 98.62 110 SER A O 1
ATOM 864 N N . VAL A 1 111 ? 6.486 -3.263 -22.939 1.00 98.44 111 VAL A N 1
ATOM 865 C CA . VAL A 1 111 ? 7.484 -3.793 -22.010 1.00 98.44 111 VAL A CA 1
ATOM 866 C C . VAL A 1 111 ? 6.879 -5.028 -21.371 1.00 98.44 111 VAL A C 1
ATOM 868 O O . VAL A 1 111 ? 5.810 -4.928 -20.785 1.00 98.44 111 VAL A O 1
ATOM 871 N N . ASP A 1 112 ? 7.534 -6.170 -21.502 1.00 98.62 112 ASP A N 1
ATOM 872 C CA . ASP A 1 112 ? 7.074 -7.424 -20.913 1.00 98.62 112 ASP A CA 1
ATOM 873 C C . ASP A 1 112 ? 7.507 -7.522 -19.432 1.00 98.62 112 ASP A C 1
ATOM 875 O O . ASP A 1 112 ? 8.079 -6.592 -18.859 1.00 98.62 112 ASP A O 1
ATOM 879 N N . ASP A 1 113 ? 7.224 -8.659 -18.801 1.00 98.56 113 ASP A N 1
ATOM 880 C CA . ASP A 1 113 ? 7.268 -8.816 -17.343 1.00 98.56 113 ASP A CA 1
ATOM 881 C C . ASP A 1 113 ? 8.671 -8.728 -16.707 1.00 98.56 113 ASP A C 1
ATOM 883 O O . ASP A 1 113 ? 9.696 -9.094 -17.299 1.00 98.56 113 ASP A O 1
ATOM 887 N N . ILE A 1 114 ? 8.701 -8.331 -15.433 1.00 98.62 114 ILE A N 1
ATOM 888 C CA . ILE A 1 114 ? 9.859 -8.437 -14.536 1.00 98.62 114 ILE A CA 1
ATOM 889 C C . ILE A 1 114 ? 9.596 -9.590 -13.563 1.00 98.62 114 ILE A C 1
ATOM 891 O O . ILE A 1 114 ? 8.732 -9.501 -12.697 1.00 98.62 114 ILE A O 1
ATOM 895 N N . ILE A 1 115 ? 10.364 -10.673 -13.671 1.00 98.69 115 ILE A N 1
ATOM 896 C CA . ILE A 1 115 ? 10.155 -11.914 -12.920 1.00 98.69 115 ILE A CA 1
ATOM 897 C C . ILE A 1 115 ? 11.389 -12.224 -12.070 1.00 98.69 115 ILE A C 1
ATOM 899 O O . ILE A 1 115 ? 12.477 -12.469 -12.595 1.00 98.69 115 ILE A O 1
ATOM 903 N N . VAL A 1 116 ? 11.217 -12.267 -10.750 1.00 98.75 116 VAL A N 1
ATOM 904 C CA . VAL A 1 116 ? 12.236 -12.645 -9.766 1.00 98.75 116 VAL A CA 1
ATOM 905 C C . VAL A 1 116 ? 11.695 -13.770 -8.889 1.00 98.75 116 VAL A C 1
ATOM 907 O O . VAL A 1 116 ? 10.932 -13.529 -7.956 1.00 98.75 116 VAL A O 1
ATOM 910 N N . SER A 1 117 ? 12.088 -15.013 -9.169 1.00 98.69 117 SER A N 1
ATOM 911 C CA . SER A 1 117 ? 11.479 -16.178 -8.517 1.00 98.69 117 SER A CA 1
ATOM 912 C C . SER A 1 117 ? 12.458 -17.236 -8.024 1.00 98.69 117 SER A C 1
ATOM 914 O O . SER A 1 117 ? 13.504 -17.452 -8.622 1.00 98.69 117 SER A O 1
ATOM 916 N N . PHE A 1 118 ? 12.119 -17.947 -6.948 1.00 98.69 118 PHE A N 1
ATOM 917 C CA . PHE A 1 118 ? 12.882 -19.120 -6.481 1.00 98.69 118 PHE A CA 1
ATOM 918 C C . PHE A 1 118 ? 14.377 -18.865 -6.205 1.00 98.69 118 PHE A C 1
ATOM 920 O O . PHE A 1 118 ? 15.195 -19.786 -6.225 1.00 98.69 118 PHE A O 1
ATOM 927 N N . ASN A 1 119 ? 14.770 -17.619 -5.933 1.00 98.62 119 ASN A N 1
ATOM 928 C CA . ASN A 1 119 ? 16.157 -17.289 -5.632 1.00 98.62 119 ASN A CA 1
ATOM 929 C C . ASN A 1 119 ? 16.440 -17.454 -4.141 1.00 98.62 119 ASN A C 1
ATOM 931 O O . ASN A 1 119 ? 15.567 -17.279 -3.291 1.00 98.62 119 ASN A O 1
ATOM 935 N N . THR A 1 120 ? 17.698 -17.740 -3.819 1.00 98.19 120 THR A N 1
ATOM 936 C CA . THR A 1 120 ? 18.194 -17.763 -2.443 1.00 98.19 120 THR A CA 1
ATOM 937 C C . THR A 1 120 ? 19.298 -16.721 -2.274 1.00 98.19 120 THR A C 1
ATOM 939 O O . THR A 1 120 ? 20.303 -16.776 -2.984 1.00 98.19 120 THR A O 1
ATOM 942 N N . VAL A 1 121 ? 19.138 -15.780 -1.342 1.00 95.94 121 VAL A N 1
ATOM 943 C CA . VAL A 1 121 ? 20.094 -14.685 -1.097 1.00 95.94 121 VAL A CA 1
ATOM 944 C C . VAL A 1 121 ? 20.525 -14.672 0.367 1.00 95.94 121 VAL A C 1
ATOM 946 O O . VAL A 1 121 ? 19.682 -14.705 1.261 1.00 95.94 121 VAL A O 1
ATOM 949 N N . PHE A 1 122 ? 21.836 -14.612 0.603 1.00 93.50 122 PHE A N 1
ATOM 950 C CA . PHE A 1 122 ? 22.429 -14.601 1.938 1.00 93.50 122 PHE A CA 1
ATOM 951 C C . PHE A 1 122 ? 23.326 -13.383 2.172 1.00 93.50 122 PHE A C 1
ATOM 953 O O . PHE A 1 122 ? 24.167 -13.068 1.324 1.00 93.50 122 PHE A O 1
ATOM 960 N N . ASP A 1 123 ? 23.233 -12.814 3.378 1.00 89.50 123 ASP A N 1
ATOM 961 C CA . ASP A 1 123 ? 24.195 -11.882 3.985 1.00 89.50 123 ASP A CA 1
ATOM 962 C C . ASP A 1 123 ? 24.383 -10.556 3.221 1.00 89.50 123 ASP A C 1
ATOM 964 O O . ASP A 1 123 ? 25.498 -10.031 3.127 1.00 89.50 123 ASP A O 1
ATOM 968 N N . GLN A 1 124 ? 23.314 -10.022 2.621 1.00 88.19 124 GLN A N 1
ATOM 969 C CA . GLN A 1 124 ? 23.315 -8.695 1.992 1.00 88.19 124 GLN A CA 1
ATOM 970 C C . GLN A 1 124 ? 23.332 -7.552 3.029 1.00 88.19 124 GLN A C 1
ATOM 972 O O . GLN A 1 124 ? 22.841 -7.728 4.141 1.00 88.19 124 GLN A O 1
ATOM 977 N N . THR A 1 125 ? 23.856 -6.371 2.664 1.00 85.81 125 THR A N 1
ATOM 978 C CA . THR A 1 125 ? 23.870 -5.165 3.535 1.00 85.81 125 THR A CA 1
ATOM 979 C C . THR A 1 125 ? 22.991 -4.016 3.015 1.00 85.81 125 THR A C 1
ATOM 981 O O . THR A 1 125 ? 23.076 -2.897 3.504 1.00 85.81 125 THR A O 1
ATOM 984 N N . ASN A 1 126 ? 22.192 -4.279 1.980 1.00 88.31 126 ASN A N 1
ATOM 985 C CA . ASN A 1 126 ? 21.144 -3.424 1.403 1.00 88.31 126 ASN A CA 1
ATOM 986 C C . ASN A 1 126 ? 20.027 -4.359 0.874 1.00 88.31 126 ASN A C 1
ATOM 988 O O . ASN A 1 126 ? 20.134 -5.562 1.101 1.00 88.31 126 ASN A O 1
ATOM 992 N N . ALA A 1 127 ? 19.008 -3.886 0.147 1.00 91.12 127 ALA A N 1
ATOM 993 C CA . ALA A 1 127 ? 17.929 -4.754 -0.346 1.00 91.12 127 ALA A CA 1
ATOM 994 C C . ALA A 1 127 ? 18.442 -5.916 -1.220 1.00 91.12 127 ALA A C 1
ATOM 996 O O . ALA A 1 127 ? 19.212 -5.700 -2.161 1.00 91.12 127 ALA A O 1
ATOM 997 N N . ALA A 1 128 ? 17.999 -7.150 -0.968 1.00 94.50 128 ALA A N 1
ATOM 998 C CA . ALA A 1 128 ? 18.340 -8.299 -1.811 1.00 94.50 128 ALA A CA 1
ATOM 999 C C . ALA A 1 128 ? 17.878 -8.080 -3.259 1.00 94.50 128 ALA A C 1
ATOM 1001 O O . ALA A 1 128 ? 18.652 -8.308 -4.196 1.00 94.50 128 ALA A O 1
ATOM 1002 N N . PHE A 1 129 ? 16.668 -7.551 -3.432 1.00 97.06 129 PHE A N 1
ATOM 1003 C CA . PHE A 1 129 ? 16.138 -7.132 -4.725 1.00 97.06 129 PHE A CA 1
ATOM 1004 C C . PHE A 1 129 ? 15.658 -5.689 -4.639 1.00 97.06 129 PHE A C 1
ATOM 1006 O O . PHE A 1 129 ? 14.865 -5.359 -3.766 1.00 97.06 129 PHE A O 1
ATOM 1013 N N . TYR A 1 130 ? 16.146 -4.856 -5.552 1.00 96.75 130 TYR A N 1
ATOM 1014 C CA . TYR A 1 130 ? 15.610 -3.534 -5.840 1.00 96.75 130 TYR A CA 1
ATOM 1015 C C . TYR A 1 130 ? 15.112 -3.548 -7.283 1.00 96.75 130 TYR A C 1
ATOM 1017 O O . TYR A 1 130 ? 15.921 -3.679 -8.211 1.00 96.75 130 TYR A O 1
ATOM 1025 N N . LEU A 1 131 ? 13.798 -3.459 -7.463 1.00 97.88 131 LEU A N 1
ATOM 1026 C CA . LEU A 1 131 ? 13.146 -3.515 -8.766 1.00 97.88 131 LEU A CA 1
ATOM 1027 C C . LEU A 1 131 ? 12.310 -2.261 -8.974 1.00 97.88 131 LEU A C 1
ATOM 1029 O O . LEU A 1 131 ? 11.375 -2.006 -8.223 1.00 97.88 131 LEU A O 1
ATOM 1033 N N . GLU A 1 132 ? 12.625 -1.510 -10.017 1.00 96.06 132 GLU A N 1
ATOM 1034 C CA . GLU A 1 132 ? 11.841 -0.361 -10.432 1.00 96.06 132 GLU A CA 1
ATOM 1035 C C . GLU A 1 132 ? 11.155 -0.646 -11.767 1.00 96.06 132 GLU A C 1
ATOM 1037 O O . GLU A 1 132 ? 11.811 -1.001 -12.754 1.00 96.06 132 GLU A O 1
ATOM 1042 N N . GLN A 1 133 ? 9.828 -0.491 -11.803 1.00 95.88 133 GLN A N 1
ATOM 1043 C CA . GLN A 1 133 ? 9.093 -0.465 -13.065 1.00 95.88 133 GLN A CA 1
ATOM 1044 C C . GLN A 1 133 ? 9.672 0.633 -13.957 1.00 95.88 133 GLN A C 1
ATOM 1046 O O . GLN A 1 133 ? 10.092 1.679 -13.468 1.00 95.88 133 GLN A O 1
ATOM 1051 N N . TYR A 1 134 ? 9.674 0.422 -15.272 1.00 96.81 134 TYR A N 1
ATOM 1052 C CA . TYR A 1 134 ? 10.135 1.458 -16.194 1.00 96.81 134 TYR A CA 1
ATOM 1053 C C . TYR A 1 134 ? 9.410 2.786 -15.945 1.00 96.81 134 TYR A C 1
ATOM 1055 O O . TYR A 1 134 ? 8.187 2.839 -16.020 1.00 96.81 134 TYR A O 1
ATOM 1063 N N . MET A 1 135 ? 10.164 3.858 -15.709 1.00 98.12 135 MET A N 1
ATOM 1064 C CA . MET A 1 135 ? 9.602 5.208 -15.612 1.00 98.12 135 MET A CA 1
ATOM 1065 C C . MET A 1 135 ? 9.044 5.645 -16.974 1.00 98.12 135 MET A C 1
ATOM 1067 O O . MET A 1 135 ? 9.560 5.234 -18.025 1.00 98.12 135 MET A O 1
ATOM 1071 N N . ALA A 1 136 ? 8.029 6.505 -16.966 1.00 98.50 136 ALA A N 1
ATOM 1072 C CA . ALA A 1 136 ? 7.399 7.051 -18.162 1.00 98.50 136 ALA A CA 1
ATOM 1073 C C . ALA A 1 136 ? 7.155 8.555 -17.981 1.00 98.50 136 ALA A C 1
ATOM 1075 O O . ALA A 1 136 ? 6.199 8.952 -17.328 1.00 98.50 136 ALA A O 1
ATOM 1076 N N . GLU A 1 137 ? 8.012 9.389 -18.570 1.00 98.50 137 GLU A N 1
ATOM 1077 C CA . GLU A 1 137 ? 7.961 10.847 -18.372 1.00 98.50 137 GLU A CA 1
ATOM 1078 C C . GLU A 1 137 ? 7.837 11.578 -19.714 1.00 98.50 137 GLU A C 1
ATOM 1080 O O . GLU A 1 137 ? 8.537 11.244 -20.679 1.00 98.50 137 GLU A O 1
ATOM 1085 N N . TYR A 1 138 ? 7.016 12.626 -19.777 1.00 98.69 138 TYR A N 1
ATOM 1086 C CA . TYR A 1 138 ? 6.876 13.499 -20.952 1.00 98.69 138 TYR A CA 1
ATOM 1087 C C . TYR A 1 138 ? 6.365 12.770 -22.207 1.00 98.69 138 TYR A C 1
ATOM 1089 O O . TYR A 1 138 ? 6.996 12.822 -23.270 1.00 98.69 138 TYR A O 1
ATOM 1097 N N . TRP A 1 139 ? 5.249 12.048 -22.101 1.00 98.81 139 TRP A N 1
ATOM 1098 C CA . TRP A 1 139 ? 4.619 11.398 -23.258 1.00 98.81 139 TRP A CA 1
ATOM 1099 C C . TRP A 1 139 ? 3.554 12.303 -23.881 1.00 98.81 139 TRP A C 1
ATOM 1101 O O . TRP A 1 139 ? 2.806 12.990 -23.192 1.00 98.81 139 TRP A O 1
ATOM 1111 N N . SER A 1 140 ? 3.496 12.328 -25.211 1.00 98.88 140 SER A N 1
ATOM 1112 C CA . SER A 1 140 ? 2.638 13.266 -25.950 1.00 98.88 140 SER A CA 1
ATOM 1113 C C . SER A 1 140 ? 2.097 12.679 -27.252 1.00 98.88 140 SER A C 1
ATOM 1115 O O . SER A 1 140 ? 2.537 11.613 -27.710 1.00 98.88 140 SER A O 1
ATOM 1117 N N . GLY A 1 141 ? 1.156 13.390 -27.875 1.00 98.75 141 GLY A N 1
ATOM 1118 C CA . GLY A 1 141 ? 0.476 12.947 -29.087 1.00 98.75 141 GLY A CA 1
ATOM 1119 C C . GLY A 1 141 ? -0.299 11.651 -28.857 1.00 98.75 141 GLY A C 1
ATOM 1120 O O . GLY A 1 141 ? -0.972 11.489 -27.847 1.00 98.75 141 GLY A O 1
ATOM 1121 N N . THR A 1 142 ? -0.183 10.701 -29.782 1.00 98.69 142 THR A N 1
ATOM 1122 C CA . THR A 1 142 ? -0.860 9.396 -29.696 1.00 98.69 142 THR A CA 1
ATOM 1123 C C . THR A 1 142 ? 0.015 8.316 -29.054 1.00 98.69 142 THR A C 1
ATOM 1125 O O . THR A 1 142 ? -0.046 7.159 -29.473 1.00 98.69 142 THR A O 1
ATOM 1128 N N . THR A 1 143 ? 0.913 8.680 -28.134 1.00 98.88 143 THR A N 1
ATOM 1129 C CA . THR A 1 143 ? 1.840 7.704 -27.543 1.00 98.88 143 THR A CA 1
ATOM 1130 C C . THR A 1 143 ? 1.087 6.725 -26.653 1.00 98.88 143 THR A C 1
ATOM 1132 O O . THR A 1 143 ? 0.428 7.140 -25.709 1.00 98.88 143 THR A O 1
ATOM 1135 N N . THR A 1 144 ? 1.200 5.425 -26.911 1.00 98.81 144 THR A N 1
ATOM 1136 C CA . THR A 1 144 ? 0.515 4.395 -26.114 1.00 98.81 144 THR A CA 1
ATOM 1137 C C . THR A 1 144 ? 1.502 3.354 -25.616 1.00 98.81 144 THR A C 1
ATOM 1139 O O . THR A 1 144 ? 2.271 2.818 -26.421 1.00 98.81 144 THR A O 1
ATOM 1142 N N . GLY A 1 145 ? 1.438 3.018 -24.330 1.00 98.75 145 GLY A N 1
ATOM 1143 C CA . GLY A 1 145 ? 2.292 2.014 -23.708 1.00 98.75 145 GLY A CA 1
ATOM 1144 C C . GLY A 1 145 ? 1.537 0.926 -22.961 1.00 98.75 145 GLY A C 1
ATOM 1145 O O . GLY A 1 145 ? 0.482 1.163 -22.374 1.00 98.75 145 GLY A O 1
ATOM 1146 N N . ILE A 1 146 ? 2.117 -0.270 -22.969 1.00 98.88 146 ILE A N 1
ATOM 1147 C CA . ILE A 1 146 ? 1.716 -1.393 -22.123 1.00 98.88 146 ILE A CA 1
ATOM 1148 C C . ILE A 1 146 ? 2.970 -1.910 -21.425 1.00 98.88 146 ILE A C 1
ATOM 1150 O O . ILE A 1 146 ? 3.930 -2.295 -22.096 1.00 98.88 146 ILE A O 1
ATOM 1154 N N . TYR A 1 147 ? 2.960 -1.902 -20.098 1.00 98.75 147 TYR A N 1
ATOM 1155 C CA . TYR A 1 147 ? 3.949 -2.566 -19.260 1.00 98.75 147 TYR A CA 1
ATOM 1156 C C . TYR A 1 147 ? 3.335 -3.827 -18.662 1.00 98.75 147 TYR A C 1
ATOM 1158 O O . TYR A 1 147 ? 2.177 -3.816 -18.246 1.00 98.75 147 TYR A O 1
ATOM 1166 N N . GLY A 1 148 ? 4.116 -4.901 -18.649 1.00 98.56 148 GLY A N 1
ATOM 1167 C CA . GLY A 1 148 ? 3.756 -6.182 -18.069 1.00 98.56 148 GLY A CA 1
ATOM 1168 C C . GLY A 1 148 ? 3.734 -6.154 -16.546 1.00 98.56 148 GLY A C 1
ATOM 1169 O O . GLY A 1 148 ? 3.670 -5.097 -15.913 1.00 98.56 148 GLY A O 1
ATOM 1170 N N . GLU A 1 149 ? 3.774 -7.347 -15.977 1.00 98.62 149 GLU A N 1
ATOM 1171 C CA . GLU A 1 149 ? 3.666 -7.585 -14.543 1.00 98.62 149 GLU A CA 1
ATOM 1172 C C . GLU A 1 149 ? 5.030 -7.520 -13.844 1.00 98.62 149 GLU A C 1
ATOM 1174 O O . GLU A 1 149 ? 6.089 -7.727 -14.449 1.00 98.62 149 GLU A O 1
ATOM 1179 N N . ILE A 1 150 ? 5.001 -7.299 -12.529 1.00 98.75 150 ILE A N 1
ATOM 1180 C CA . ILE A 1 150 ? 6.146 -7.552 -11.650 1.00 98.75 150 ILE A CA 1
ATOM 1181 C C . ILE A 1 150 ? 5.818 -8.753 -10.769 1.00 98.75 150 ILE A C 1
ATOM 1183 O O . ILE A 1 150 ? 4.906 -8.701 -9.951 1.00 98.75 150 ILE A O 1
ATOM 1187 N N . LEU A 1 151 ? 6.593 -9.828 -10.895 1.00 98.75 151 LEU A N 1
ATOM 1188 C CA . LEU A 1 151 ? 6.412 -11.066 -10.142 1.00 98.75 151 LEU A CA 1
ATOM 1189 C C . LEU A 1 151 ? 7.639 -11.323 -9.267 1.00 98.75 151 LEU A C 1
ATOM 1191 O O . LEU A 1 151 ? 8.683 -11.738 -9.767 1.00 98.75 151 LEU A O 1
ATOM 1195 N N . VAL A 1 152 ? 7.520 -11.131 -7.954 1.00 98.88 152 VAL A N 1
ATOM 1196 C CA . VAL A 1 152 ? 8.559 -11.483 -6.976 1.00 98.88 152 VAL A CA 1
ATOM 1197 C C . VAL A 1 152 ? 8.051 -12.610 -6.093 1.00 98.88 152 VAL A C 1
ATOM 1199 O O . VAL A 1 152 ? 7.370 -12.372 -5.096 1.00 98.88 152 VAL A O 1
ATOM 1202 N N . THR A 1 153 ? 8.353 -13.855 -6.467 1.00 98.88 153 THR A N 1
ATOM 1203 C CA . THR A 1 153 ? 7.692 -15.019 -5.862 1.00 98.88 153 THR A CA 1
ATOM 1204 C C . THR A 1 153 ? 8.642 -16.089 -5.342 1.00 98.88 153 THR A C 1
ATOM 1206 O O . THR A 1 153 ? 9.645 -16.432 -5.965 1.00 98.88 153 THR A O 1
ATOM 1209 N N . ASN A 1 154 ? 8.298 -16.692 -4.204 1.00 98.81 154 ASN A N 1
ATOM 1210 C CA . ASN A 1 154 ? 8.984 -17.872 -3.670 1.00 98.81 154 ASN A CA 1
ATOM 1211 C C . ASN A 1 154 ? 10.502 -17.693 -3.459 1.00 98.81 154 ASN A C 1
ATOM 1213 O O . ASN A 1 154 ? 11.269 -18.650 -3.594 1.00 98.81 154 ASN A O 1
ATOM 1217 N N . ASN A 1 155 ? 10.964 -16.480 -3.149 1.00 98.81 155 ASN A N 1
ATOM 1218 C CA . ASN A 1 155 ? 12.371 -16.232 -2.842 1.00 98.81 155 ASN A CA 1
ATOM 1219 C C . ASN A 1 155 ? 12.656 -16.466 -1.352 1.00 98.81 155 ASN A C 1
ATOM 1221 O O . ASN A 1 155 ? 11.812 -16.225 -0.492 1.00 98.81 155 ASN A O 1
ATOM 1225 N N . THR A 1 156 ? 13.870 -16.916 -1.040 1.00 98.69 156 THR A N 1
ATOM 1226 C CA . THR A 1 156 ? 14.380 -17.025 0.334 1.00 98.69 156 THR A CA 1
ATOM 1227 C C . THR A 1 156 ? 15.521 -16.036 0.526 1.00 98.69 156 THR A C 1
ATOM 1229 O O . THR A 1 156 ? 16.559 -16.143 -0.126 1.00 98.69 156 THR A O 1
ATOM 1232 N N . ILE A 1 157 ? 15.346 -15.076 1.427 1.00 98.12 157 ILE A N 1
ATOM 1233 C CA . ILE A 1 157 ? 16.325 -14.028 1.717 1.00 98.12 157 ILE A CA 1
ATOM 1234 C C . ILE A 1 157 ? 16.667 -14.100 3.201 1.00 98.12 157 ILE A C 1
ATOM 1236 O O . ILE A 1 157 ? 15.766 -14.074 4.038 1.00 98.12 157 ILE A O 1
ATOM 1240 N N . SER A 1 158 ? 17.956 -14.163 3.541 1.00 96.19 158 SER A N 1
ATOM 1241 C CA . SER A 1 158 ? 18.376 -14.024 4.935 1.00 96.19 158 SER A CA 1
ATOM 1242 C C . SER A 1 158 ? 19.614 -13.159 5.104 1.00 96.19 158 SER A C 1
ATOM 1244 O O . SER A 1 158 ? 20.625 -13.407 4.445 1.00 96.19 158 SER A O 1
ATOM 1246 N N . SER A 1 159 ? 19.595 -12.236 6.058 1.00 92.94 159 SER A N 1
ATOM 1247 C CA . SER A 1 159 ? 20.785 -11.487 6.456 1.00 92.94 159 SER A CA 1
ATOM 1248 C C . SER A 1 159 ? 20.849 -11.288 7.963 1.00 92.94 159 SER A C 1
ATOM 1250 O O . SER A 1 159 ? 19.843 -11.047 8.625 1.00 92.94 159 SER A O 1
ATOM 1252 N N . SER A 1 160 ? 22.064 -11.394 8.504 1.00 89.06 160 SER A N 1
ATOM 1253 C CA . SER A 1 160 ? 22.356 -11.192 9.929 1.00 89.06 160 SER A CA 1
ATOM 1254 C C . SER A 1 160 ? 22.775 -9.759 10.273 1.00 89.06 160 SER A C 1
ATOM 1256 O O . SER A 1 160 ? 23.085 -9.466 11.428 1.00 89.06 160 SER A O 1
ATOM 1258 N N . VAL A 1 161 ? 22.802 -8.872 9.278 1.00 87.44 161 VAL A N 1
ATOM 1259 C CA . VAL A 1 161 ? 23.166 -7.461 9.422 1.00 87.44 161 VAL A CA 1
ATOM 1260 C C . VAL A 1 161 ? 22.045 -6.564 8.908 1.00 87.44 161 VAL A C 1
ATOM 1262 O O . VAL A 1 161 ? 21.152 -7.021 8.190 1.00 87.44 161 VAL A O 1
ATOM 1265 N N . SER A 1 162 ? 22.113 -5.287 9.292 1.00 90.12 162 SER A N 1
ATOM 1266 C CA . SER A 1 162 ? 21.180 -4.244 8.860 1.00 90.12 162 SER A CA 1
ATOM 1267 C C . SER A 1 162 ? 21.008 -4.264 7.340 1.00 90.12 162 SER A C 1
ATOM 1269 O O . SER A 1 162 ? 21.981 -4.073 6.603 1.00 90.12 162 SER A O 1
ATOM 1271 N N . SER A 1 163 ? 19.806 -4.592 6.871 1.00 90.94 163 SER A N 1
ATOM 1272 C CA . SER A 1 163 ? 19.475 -4.667 5.446 1.00 90.94 163 SER A CA 1
ATOM 1273 C C . SER A 1 163 ? 17.971 -4.733 5.228 1.00 90.94 163 SER A C 1
ATOM 1275 O O . SER A 1 163 ? 17.237 -5.201 6.097 1.00 90.94 163 SER A O 1
ATOM 1277 N N . ASP A 1 164 ? 17.550 -4.331 4.033 1.00 93.50 164 ASP A N 1
ATOM 1278 C CA . ASP A 1 164 ? 16.198 -4.587 3.554 1.00 93.50 164 ASP A CA 1
ATOM 1279 C C . ASP A 1 164 ? 16.132 -5.931 2.805 1.00 93.50 164 ASP A C 1
ATOM 1281 O O . ASP A 1 164 ? 17.145 -6.486 2.355 1.00 93.50 164 ASP A O 1
ATOM 1285 N N . GLY A 1 165 ? 14.931 -6.484 2.666 1.00 96.81 165 GLY A N 1
ATOM 1286 C CA . GLY A 1 165 ? 14.692 -7.702 1.897 1.00 96.81 165 GLY A CA 1
ATOM 1287 C C . GLY A 1 165 ? 14.378 -7.410 0.435 1.00 96.81 165 GLY A C 1
ATOM 1288 O O . GLY A 1 165 ? 15.248 -7.510 -0.435 1.00 96.81 165 GLY A O 1
ATOM 1289 N N . ILE A 1 166 ? 13.121 -7.078 0.161 1.00 98.50 166 ILE A N 1
ATOM 1290 C CA . ILE A 1 166 ? 12.595 -6.825 -1.183 1.00 98.50 166 ILE A CA 1
ATOM 1291 C C . ILE A 1 166 ? 12.129 -5.376 -1.253 1.00 98.50 166 ILE A C 1
ATOM 1293 O O . ILE A 1 166 ? 11.291 -4.964 -0.459 1.00 98.50 166 ILE A O 1
ATOM 1297 N N . GLN A 1 167 ? 12.628 -4.627 -2.229 1.00 98.12 167 GLN A N 1
ATOM 1298 C CA . GLN A 1 167 ? 12.159 -3.285 -2.538 1.00 98.12 167 GLN A CA 1
ATOM 1299 C C . GLN A 1 167 ? 11.635 -3.238 -3.970 1.00 98.12 167 GLN A C 1
ATOM 1301 O O . GLN A 1 167 ? 12.360 -3.556 -4.918 1.00 98.12 167 GLN A O 1
ATOM 1306 N N . ILE A 1 168 ? 10.379 -2.825 -4.115 1.00 98.44 168 ILE A N 1
ATOM 1307 C CA . ILE A 1 168 ? 9.745 -2.581 -5.408 1.00 98.44 168 ILE A CA 1
ATOM 1308 C C . ILE A 1 168 ? 9.296 -1.127 -5.471 1.00 98.44 168 ILE A C 1
ATOM 1310 O O . ILE A 1 168 ? 8.710 -0.601 -4.524 1.00 98.44 168 ILE A O 1
ATOM 1314 N N . SER A 1 169 ? 9.573 -0.489 -6.600 1.00 97.19 169 SER A N 1
ATOM 1315 C CA . SER A 1 169 ? 9.212 0.896 -6.854 1.00 97.19 169 SER A CA 1
ATOM 1316 C C . SER A 1 169 ? 8.510 1.031 -8.203 1.00 97.19 169 SER A C 1
ATOM 1318 O O . SER A 1 169 ? 8.928 0.467 -9.213 1.00 97.19 169 SER A O 1
ATOM 1320 N N . GLN A 1 170 ? 7.436 1.803 -8.222 1.00 97.00 170 GLN A N 1
ATOM 1321 C CA . GLN A 1 170 ? 6.800 2.323 -9.419 1.00 97.00 170 GLN A CA 1
ATOM 1322 C C . GLN A 1 170 ? 6.833 3.838 -9.274 1.00 97.00 170 GLN A C 1
ATOM 1324 O O . GLN A 1 170 ? 6.164 4.386 -8.400 1.00 97.00 170 GLN A O 1
ATOM 1329 N N . THR A 1 171 ? 7.675 4.510 -10.057 1.00 97.19 171 THR A N 1
ATOM 1330 C CA . THR A 1 171 ? 7.852 5.957 -9.915 1.00 97.19 171 THR A CA 1
ATOM 1331 C C . THR A 1 171 ? 7.859 6.680 -11.251 1.00 97.19 171 THR A C 1
ATOM 1333 O O . THR A 1 171 ? 8.145 6.081 -12.291 1.00 97.19 171 THR A O 1
ATOM 1336 N N . ASN A 1 172 ? 7.559 7.980 -11.209 1.00 97.69 172 ASN A N 1
ATOM 1337 C CA . ASN A 1 172 ? 7.707 8.906 -12.335 1.00 97.69 172 ASN A CA 1
ATOM 1338 C C . ASN A 1 172 ? 6.973 8.416 -13.591 1.00 97.69 172 ASN A C 1
ATOM 1340 O O . ASN A 1 172 ? 7.559 8.216 -14.659 1.00 97.69 172 ASN A O 1
ATOM 1344 N N . ILE A 1 173 ? 5.672 8.188 -13.429 1.00 98.50 173 ILE A N 1
ATOM 1345 C CA . ILE A 1 173 ? 4.731 7.979 -14.527 1.00 98.50 173 ILE A CA 1
ATOM 1346 C C . ILE A 1 173 ? 3.934 9.277 -14.640 1.00 98.50 173 ILE A C 1
ATOM 1348 O O . ILE A 1 173 ? 2.881 9.436 -14.023 1.00 98.50 173 ILE A O 1
ATOM 1352 N N . CYS A 1 174 ? 4.504 10.254 -15.340 1.00 98.44 174 CYS A N 1
ATOM 1353 C CA . CYS A 1 174 ? 4.089 11.648 -15.225 1.00 98.44 174 CYS A CA 1
ATOM 1354 C C . CYS A 1 174 ? 4.244 12.460 -16.517 1.00 98.44 174 CYS A C 1
ATOM 1356 O O . CYS A 1 174 ? 4.890 12.038 -17.481 1.00 98.44 174 CYS A O 1
ATOM 1358 N N . ASP A 1 175 ? 3.657 13.659 -16.512 1.00 98.75 175 ASP A N 1
ATOM 1359 C CA . ASP A 1 175 ? 3.748 14.649 -17.588 1.00 98.75 175 ASP A CA 1
ATOM 1360 C C . ASP A 1 175 ? 3.196 14.136 -18.932 1.00 98.75 175 ASP A C 1
ATOM 1362 O O . ASP A 1 175 ? 3.863 14.230 -19.969 1.00 98.75 175 ASP A O 1
ATOM 1366 N N . PHE A 1 176 ? 1.992 13.551 -18.934 1.00 98.88 176 PHE A N 1
ATOM 1367 C CA . PHE A 1 176 ? 1.338 13.139 -20.183 1.00 98.88 176 PHE A CA 1
ATOM 1368 C C . PHE A 1 176 ? 0.348 14.198 -20.671 1.00 98.88 176 PHE A C 1
ATOM 1370 O O . PHE A 1 176 ? -0.372 14.824 -19.891 1.00 98.88 176 PHE A O 1
ATOM 1377 N N . GLN A 1 177 ? 0.278 14.348 -21.989 1.00 98.75 177 GLN A N 1
ATOM 1378 C CA . GLN A 1 177 ? -0.608 15.287 -22.678 1.00 98.75 177 GLN A CA 1
ATOM 1379 C C . GLN A 1 177 ? -1.183 14.667 -23.960 1.00 98.75 177 GLN A C 1
ATOM 1381 O O . GLN A 1 177 ? -0.761 13.586 -24.386 1.00 98.75 177 GLN A O 1
ATOM 1386 N N . ASP A 1 178 ? -2.095 15.384 -24.615 1.00 98.81 178 ASP A N 1
ATOM 1387 C CA . ASP A 1 178 ? -2.832 14.938 -25.797 1.00 98.81 178 ASP A CA 1
ATOM 1388 C C . ASP A 1 178 ? -3.606 13.623 -25.529 1.00 98.81 178 ASP A C 1
ATOM 1390 O O . ASP A 1 178 ? -4.417 13.561 -24.609 1.00 98.81 178 ASP A O 1
ATOM 1394 N N . ASP A 1 179 ? -3.367 12.568 -26.317 1.00 98.81 179 ASP A N 1
ATOM 1395 C CA . ASP A 1 179 ? -4.009 11.251 -26.190 1.00 98.81 179 ASP A CA 1
ATOM 1396 C C . ASP A 1 179 ? -3.035 10.198 -25.613 1.00 98.81 179 ASP A C 1
ATOM 1398 O O . ASP A 1 179 ? -3.198 8.990 -25.829 1.00 98.81 179 ASP A O 1
ATOM 1402 N N . ALA A 1 180 ? -1.966 10.637 -24.935 1.00 98.94 180 ALA A N 1
ATOM 1403 C CA . ALA A 1 180 ? -0.937 9.736 -24.436 1.00 98.94 180 ALA A CA 1
ATOM 1404 C C . ALA A 1 180 ? -1.468 8.834 -23.310 1.00 98.94 180 ALA A C 1
ATOM 1406 O O . ALA A 1 180 ? -2.144 9.289 -22.388 1.00 98.94 180 ALA A O 1
ATOM 1407 N N . SER A 1 181 ? -1.149 7.541 -23.361 1.00 98.94 181 SER A N 1
ATOM 1408 C CA . SER A 1 181 ? -1.672 6.574 -22.395 1.00 98.94 181 SER A CA 1
ATOM 1409 C C . SER A 1 181 ? -0.694 5.466 -22.025 1.00 98.94 181 SER A C 1
ATOM 1411 O O . SER A 1 181 ? 0.139 5.051 -22.833 1.00 98.94 181 SER A O 1
ATOM 1413 N N . LEU A 1 182 ? -0.817 4.964 -20.795 1.00 98.94 182 LEU A N 1
ATOM 1414 C CA . LEU A 1 182 ? -0.039 3.836 -20.285 1.00 98.94 182 LEU A CA 1
ATOM 1415 C C . LEU A 1 182 ? -0.919 2.899 -19.452 1.00 98.94 182 LEU A C 1
ATOM 1417 O O . LEU A 1 182 ? -1.614 3.342 -18.541 1.00 98.94 182 LEU A O 1
ATOM 1421 N N . SER A 1 183 ? -0.845 1.602 -19.747 1.00 98.88 183 SER A N 1
ATOM 1422 C CA . SER A 1 183 ? -1.374 0.531 -18.899 1.00 98.88 183 SER A CA 1
ATOM 1423 C C . SER A 1 183 ? -0.216 -0.256 -18.295 1.00 98.88 183 SER A C 1
ATOM 1425 O O . SER A 1 183 ? 0.682 -0.662 -19.029 1.00 98.88 183 SER A O 1
ATOM 1427 N N . ILE A 1 184 ? -0.247 -0.507 -16.991 1.00 98.88 184 ILE A N 1
ATOM 1428 C CA . ILE A 1 184 ? 0.752 -1.295 -16.258 1.00 98.88 184 ILE A CA 1
ATOM 1429 C C . ILE A 1 184 ? 0.059 -2.518 -15.669 1.00 98.88 184 ILE A C 1
ATOM 1431 O O . ILE A 1 184 ? -1.043 -2.389 -15.137 1.00 98.88 184 ILE A O 1
ATOM 1435 N N . GLY A 1 185 ? 0.682 -3.687 -15.805 1.00 98.75 185 GLY A N 1
ATOM 1436 C CA . GLY A 1 185 ? 0.195 -4.938 -15.239 1.00 98.75 185 GLY A CA 1
ATOM 1437 C C . GLY A 1 185 ? 0.236 -4.970 -13.713 1.00 98.75 185 GLY A C 1
ATOM 1438 O O . GLY A 1 185 ? 0.599 -4.000 -13.042 1.00 98.75 185 GLY A O 1
ATOM 1439 N N . ASP A 1 186 ? -0.151 -6.117 -13.174 1.00 98.81 186 ASP A N 1
ATOM 1440 C CA . ASP A 1 186 ? -0.204 -6.353 -11.738 1.00 98.81 186 ASP A CA 1
ATOM 1441 C C . ASP A 1 186 ? 1.206 -6.519 -11.137 1.00 98.81 186 ASP A C 1
ATOM 1443 O O . ASP A 1 186 ? 2.176 -6.895 -11.804 1.00 98.81 186 ASP A O 1
ATOM 1447 N N . CYS A 1 187 ? 1.328 -6.243 -9.842 1.00 98.88 187 CYS A N 1
ATOM 1448 C CA . CYS A 1 187 ? 2.522 -6.503 -9.048 1.00 98.88 187 CYS A CA 1
ATOM 1449 C C . CYS A 1 187 ? 2.204 -7.551 -7.978 1.00 98.88 187 CYS A C 1
ATOM 1451 O O . CYS A 1 187 ? 1.346 -7.330 -7.123 1.00 98.88 187 CYS A O 1
ATOM 1453 N N . HIS A 1 188 ? 2.924 -8.670 -7.990 1.00 98.81 188 HIS A N 1
ATOM 1454 C CA . HIS A 1 188 ? 2.750 -9.775 -7.055 1.00 98.81 188 HIS A CA 1
ATOM 1455 C C . HIS A 1 188 ? 4.033 -10.028 -6.259 1.00 98.81 188 HIS A C 1
ATOM 1457 O O . HIS A 1 188 ? 5.060 -10.420 -6.817 1.00 98.81 188 HIS A O 1
ATOM 1463 N N . ILE A 1 189 ? 3.961 -9.864 -4.937 1.00 98.88 189 ILE A N 1
ATOM 1464 C CA . ILE A 1 189 ? 4.998 -10.258 -3.979 1.00 98.88 189 ILE A CA 1
ATOM 1465 C C . ILE A 1 189 ? 4.446 -11.426 -3.163 1.00 98.88 189 ILE A C 1
ATOM 1467 O O . ILE A 1 189 ? 3.744 -11.222 -2.172 1.00 98.88 189 ILE A O 1
ATOM 1471 N N . GLU A 1 190 ? 4.719 -12.655 -3.605 1.00 98.88 190 GLU A N 1
ATOM 1472 C CA . GLU A 1 190 ? 4.019 -13.844 -3.102 1.00 98.88 190 GLU A CA 1
ATOM 1473 C C . GLU A 1 190 ? 4.952 -14.949 -2.594 1.00 98.88 190 GLU A C 1
ATOM 1475 O O . GLU A 1 190 ? 5.900 -15.353 -3.270 1.00 98.88 190 GLU A O 1
ATOM 1480 N N . GLY A 1 191 ? 4.651 -15.513 -1.423 1.00 98.81 191 GLY A N 1
ATOM 1481 C CA . GLY A 1 191 ? 5.309 -16.743 -0.966 1.00 98.81 191 GLY A CA 1
ATOM 1482 C C . GLY A 1 191 ? 6.791 -16.577 -0.622 1.00 98.81 191 GLY A C 1
ATOM 1483 O O . GLY A 1 191 ? 7.529 -17.563 -0.591 1.00 98.81 191 GLY A O 1
ATOM 1484 N N . ASN A 1 192 ? 7.268 -15.348 -0.411 1.00 98.94 192 ASN A N 1
ATOM 1485 C CA . ASN A 1 192 ? 8.661 -15.094 -0.062 1.00 98.94 192 ASN A CA 1
ATOM 1486 C C . ASN A 1 192 ? 8.898 -15.338 1.432 1.00 98.94 192 ASN A C 1
ATOM 1488 O O . ASN A 1 192 ? 8.046 -15.059 2.274 1.00 98.94 192 ASN A O 1
ATOM 1492 N N . ASN A 1 193 ? 10.091 -15.827 1.756 1.00 98.81 193 ASN A N 1
ATOM 1493 C CA . ASN A 1 193 ? 10.579 -15.962 3.122 1.00 98.81 193 ASN A CA 1
ATOM 1494 C C . ASN A 1 193 ? 11.748 -14.993 3.319 1.00 98.81 193 ASN A C 1
ATOM 1496 O O . ASN A 1 193 ? 12.825 -15.205 2.752 1.00 98.81 193 ASN A O 1
ATOM 1500 N N . VAL A 1 194 ? 11.529 -13.928 4.085 1.00 98.62 194 VAL A N 1
ATOM 1501 C CA . VAL A 1 194 ? 12.481 -12.825 4.251 1.00 98.62 194 VAL A CA 1
ATOM 1502 C C . VAL A 1 194 ? 12.818 -12.659 5.723 1.00 98.62 194 VAL A C 1
ATOM 1504 O O . VAL A 1 194 ? 11.966 -12.287 6.522 1.00 98.62 194 VAL A O 1
ATOM 1507 N N . ILE A 1 195 ? 14.078 -12.917 6.069 1.00 98.12 195 ILE A N 1
ATOM 1508 C CA . ILE A 1 195 ? 14.587 -12.825 7.439 1.00 98.12 195 ILE A CA 1
ATOM 1509 C C . ILE A 1 195 ? 15.781 -11.870 7.452 1.00 98.12 195 ILE A C 1
ATOM 1511 O O . ILE A 1 195 ? 16.901 -12.254 7.113 1.00 98.12 195 ILE A O 1
ATOM 1515 N N . VAL A 1 196 ? 15.560 -10.615 7.817 1.00 95.50 196 VAL A N 1
ATOM 1516 C CA . VAL A 1 196 ? 16.599 -9.573 7.846 1.00 95.50 196 VAL A CA 1
ATOM 1517 C C . VAL A 1 196 ? 16.674 -8.926 9.226 1.00 95.50 196 VAL A C 1
ATOM 1519 O O . VAL A 1 196 ? 15.785 -9.092 10.051 1.00 95.50 196 VAL A O 1
ATOM 1522 N N . SER A 1 197 ? 17.761 -8.217 9.521 1.00 91.62 197 SER A N 1
ATOM 1523 C CA . SER A 1 197 ? 17.929 -7.511 10.797 1.00 91.62 197 SER A CA 1
ATOM 1524 C C . SER A 1 197 ? 17.742 -6.012 10.587 1.00 91.62 197 SER A C 1
ATOM 1526 O O . SER A 1 197 ? 18.245 -5.488 9.601 1.00 91.62 197 SER A O 1
ATOM 1528 N N . GLU A 1 198 ? 17.096 -5.323 11.535 1.00 90.94 198 GLU A N 1
ATOM 1529 C CA . GLU A 1 198 ? 16.940 -3.852 11.641 1.00 90.94 198 GLU A CA 1
ATOM 1530 C C . GLU A 1 198 ? 16.198 -3.118 10.498 1.00 90.94 198 GLU A C 1
ATOM 1532 O O . GLU A 1 198 ? 15.535 -2.125 10.779 1.00 90.94 198 GLU A O 1
ATOM 1537 N N . GLY A 1 199 ? 16.284 -3.568 9.243 1.00 93.94 199 GLY A N 1
ATOM 1538 C CA . GLY A 1 199 ? 15.618 -2.953 8.087 1.00 93.94 199 GLY A CA 1
ATOM 1539 C C . GLY A 1 199 ? 14.189 -3.450 7.857 1.00 93.94 199 GLY A C 1
ATOM 1540 O O . GLY A 1 199 ? 13.580 -4.070 8.735 1.00 93.94 199 GLY A O 1
ATOM 1541 N N . TYR A 1 200 ? 13.664 -3.182 6.662 1.00 96.88 200 TYR A N 1
ATOM 1542 C CA . TYR A 1 200 ? 12.343 -3.620 6.212 1.00 96.88 200 TYR A CA 1
ATOM 1543 C C . TYR A 1 200 ? 12.407 -4.982 5.512 1.00 96.88 200 TYR A C 1
ATOM 1545 O O . TYR A 1 200 ? 13.253 -5.203 4.642 1.00 96.88 200 TYR A O 1
ATOM 1553 N N . ALA A 1 201 ? 11.482 -5.898 5.813 1.00 98.25 201 ALA A N 1
ATOM 1554 C CA . ALA A 1 201 ? 11.410 -7.153 5.059 1.00 98.25 201 ALA A CA 1
ATOM 1555 C C . ALA A 1 201 ? 10.946 -6.896 3.616 1.00 98.25 201 ALA A C 1
ATOM 1557 O O . ALA A 1 201 ? 11.570 -7.364 2.658 1.00 98.25 201 ALA A O 1
ATOM 1558 N N . ILE A 1 202 ? 9.869 -6.126 3.456 1.00 98.69 202 ILE A N 1
ATOM 1559 C CA . ILE A 1 202 ? 9.341 -5.717 2.154 1.00 98.69 202 ILE A CA 1
ATOM 1560 C C . ILE A 1 202 ? 9.036 -4.222 2.171 1.00 98.69 202 ILE A C 1
ATOM 1562 O O . ILE A 1 202 ? 8.455 -3.703 3.124 1.00 98.69 202 ILE A O 1
ATOM 1566 N N . VAL A 1 203 ? 9.382 -3.556 1.074 1.00 98.56 203 VAL A N 1
ATOM 1567 C CA . VAL A 1 203 ? 9.029 -2.167 0.809 1.00 98.56 203 VAL A CA 1
ATOM 1568 C C . VAL A 1 203 ? 8.418 -2.039 -0.582 1.00 98.56 203 VAL A C 1
ATOM 1570 O O . VAL A 1 203 ? 9.012 -2.486 -1.568 1.00 98.56 203 VAL A O 1
ATOM 1573 N N . PHE A 1 204 ? 7.251 -1.407 -0.665 1.00 98.62 204 PHE A N 1
ATOM 1574 C CA . PHE A 1 204 ? 6.575 -1.092 -1.917 1.00 98.62 204 PHE A CA 1
ATOM 1575 C C . PHE A 1 204 ? 6.289 0.410 -2.020 1.00 98.62 204 PHE A C 1
ATOM 1577 O O . PHE A 1 204 ? 5.596 0.972 -1.172 1.00 98.62 204 PHE A O 1
ATOM 1584 N N . TYR A 1 205 ? 6.795 1.040 -3.080 1.00 97.31 205 TYR A N 1
ATOM 1585 C CA . TYR A 1 205 ? 6.603 2.462 -3.363 1.00 97.31 205 TYR A CA 1
ATOM 1586 C C . TYR A 1 205 ? 5.834 2.674 -4.668 1.00 97.31 205 TYR A C 1
ATOM 1588 O O . TYR A 1 205 ? 6.257 2.187 -5.717 1.00 97.31 205 TYR A O 1
ATOM 1596 N N . MET A 1 206 ? 4.778 3.482 -4.612 1.00 97.44 206 MET A N 1
ATOM 1597 C CA . MET A 1 206 ? 4.197 4.205 -5.740 1.00 97.44 206 MET A CA 1
ATOM 1598 C C . MET A 1 206 ? 4.392 5.706 -5.515 1.00 97.44 206 MET A C 1
ATOM 1600 O O . MET A 1 206 ? 3.907 6.244 -4.521 1.00 97.44 206 MET A O 1
ATOM 1604 N N . ASP A 1 207 ? 5.094 6.375 -6.428 1.00 97.69 207 ASP A N 1
ATOM 1605 C CA . ASP A 1 207 ? 5.402 7.809 -6.327 1.00 97.69 207 ASP A CA 1
ATOM 1606 C C . ASP A 1 207 ? 5.239 8.506 -7.689 1.00 97.69 207 ASP A C 1
ATOM 1608 O O . ASP A 1 207 ? 5.833 8.089 -8.684 1.00 97.69 207 ASP A O 1
ATOM 1612 N N . ASN A 1 208 ? 4.444 9.575 -7.754 1.00 98.12 208 ASN A N 1
ATOM 1613 C CA . ASN A 1 208 ? 4.149 10.320 -8.986 1.00 98.12 208 ASN A CA 1
ATOM 1614 C C . ASN A 1 208 ? 3.536 9.433 -10.084 1.00 98.12 208 ASN A C 1
ATOM 1616 O O . ASN A 1 208 ? 4.016 9.395 -11.222 1.00 98.12 208 ASN A O 1
ATOM 1620 N N . ILE A 1 209 ? 2.480 8.691 -9.737 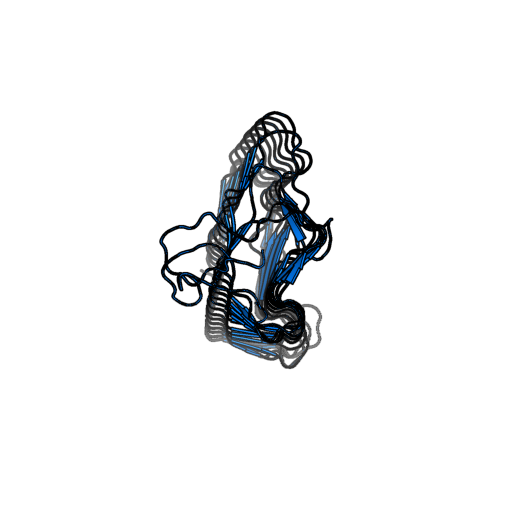1.00 98.62 209 ILE A N 1
ATOM 1621 C CA . ILE A 1 209 ? 1.749 7.825 -10.672 1.00 98.62 209 ILE A CA 1
ATOM 1622 C C . ILE A 1 209 ? 0.580 8.580 -11.292 1.00 98.62 209 ILE A C 1
ATOM 1624 O O . ILE A 1 209 ? -0.368 8.949 -10.605 1.00 98.62 209 ILE A O 1
ATOM 1628 N N . GLY A 1 210 ? 0.612 8.786 -12.604 1.00 98.38 210 GLY A N 1
ATOM 1629 C CA . GLY A 1 210 ? -0.364 9.642 -13.268 1.00 98.38 210 GLY A CA 1
ATOM 1630 C C . GLY A 1 210 ? -0.284 11.084 -12.762 1.00 98.38 210 GLY A C 1
ATOM 1631 O O . GLY A 1 210 ? -1.319 11.699 -12.532 1.00 98.38 210 GLY A O 1
ATOM 1632 N N . TYR A 1 211 ? 0.928 11.588 -12.517 1.00 98.56 211 TYR A N 1
ATOM 1633 C CA . TYR A 1 211 ? 1.165 12.955 -12.049 1.00 98.56 211 TYR A CA 1
ATOM 1634 C C . TYR A 1 211 ? 1.204 13.933 -13.233 1.00 98.56 211 TYR A C 1
ATOM 1636 O O . TYR A 1 211 ? 1.857 13.651 -14.239 1.00 98.56 211 TYR A O 1
ATOM 1644 N N . GLN A 1 212 ? 0.533 15.083 -13.123 1.00 98.62 212 GLN A N 1
ATOM 1645 C CA . GLN A 1 212 ? 0.468 16.110 -14.177 1.00 98.62 212 GLN A CA 1
ATOM 1646 C C . GLN A 1 212 ? -0.075 15.590 -15.522 1.00 98.62 212 GLN A C 1
ATOM 1648 O O . GLN A 1 212 ? 0.599 15.676 -16.550 1.00 98.62 212 GLN A O 1
ATOM 1653 N N . LEU A 1 213 ? -1.308 15.063 -15.533 1.00 98.88 213 LEU A N 1
ATOM 1654 C CA . LEU A 1 213 ? -1.974 14.613 -16.768 1.00 98.88 213 LEU A CA 1
ATOM 1655 C C . LEU A 1 213 ? -2.932 15.674 -17.324 1.00 98.88 213 LEU A C 1
ATOM 1657 O O . LEU A 1 213 ? -3.764 16.231 -16.599 1.00 98.88 213 LEU A O 1
ATOM 1661 N N . GLN A 1 214 ? -2.873 15.915 -18.631 1.00 98.69 214 GLN A N 1
ATOM 1662 C CA . GLN A 1 214 ? -3.692 16.919 -19.323 1.00 98.69 214 GLN A CA 1
ATOM 1663 C C . GLN A 1 214 ? -4.392 16.326 -20.555 1.00 98.69 214 GLN A C 1
ATOM 1665 O O . GLN A 1 214 ? -4.073 15.223 -20.995 1.00 98.69 214 GLN A O 1
ATOM 1670 N N . ASP A 1 215 ? -5.329 17.085 -21.125 1.00 98.75 215 ASP A N 1
ATOM 1671 C CA . ASP A 1 215 ? -6.111 16.712 -22.310 1.00 98.75 215 ASP A CA 1
ATOM 1672 C C . ASP A 1 215 ? -6.874 15.386 -22.108 1.00 98.75 215 ASP A C 1
ATOM 1674 O O . ASP A 1 215 ? -7.682 15.309 -21.189 1.00 98.75 215 ASP A O 1
ATOM 1678 N N . ASN A 1 216 ? -6.631 14.355 -22.927 1.00 98.81 216 ASN A N 1
ATOM 1679 C CA . ASN A 1 216 ? -7.243 13.023 -22.811 1.00 98.81 216 ASN A CA 1
ATOM 1680 C C . ASN A 1 216 ? -6.266 11.979 -22.239 1.00 98.81 216 ASN A C 1
ATOM 1682 O O . ASN A 1 216 ? -6.496 10.774 -22.385 1.00 98.81 216 ASN A O 1
ATOM 1686 N N . ALA A 1 217 ? -5.142 12.409 -21.659 1.00 98.94 217 ALA A N 1
ATOM 1687 C CA . ALA A 1 217 ? -4.103 11.488 -21.230 1.00 98.94 217 ALA A CA 1
ATOM 1688 C C . ALA A 1 217 ? -4.584 10.560 -20.104 1.00 98.94 217 ALA A C 1
ATOM 1690 O O . ALA A 1 217 ? -5.342 10.968 -19.221 1.00 98.94 217 ALA A O 1
ATOM 1691 N N . SER A 1 218 ? -4.126 9.305 -20.111 1.00 98.94 218 SER A N 1
ATOM 1692 C CA . SER A 1 218 ? -4.622 8.307 -19.158 1.00 98.94 218 SER A CA 1
ATOM 1693 C C . SER A 1 218 ? -3.563 7.333 -18.652 1.00 98.94 218 SER A C 1
ATOM 1695 O O . SER A 1 218 ? -2.807 6.767 -19.444 1.00 98.94 218 SER A O 1
ATOM 1697 N N . VAL A 1 219 ? -3.588 7.038 -17.355 1.00 98.94 219 VAL A N 1
ATOM 1698 C CA . VAL A 1 219 ? -2.760 5.998 -16.728 1.00 98.94 219 VAL A CA 1
ATOM 1699 C C . VAL A 1 219 ? -3.653 4.968 -16.040 1.00 98.94 219 VAL A C 1
ATOM 1701 O O . VAL A 1 219 ? -4.540 5.320 -15.265 1.00 98.94 219 VAL A O 1
ATOM 1704 N N . LEU A 1 220 ? -3.408 3.690 -16.318 1.00 98.88 220 LEU A N 1
ATOM 1705 C CA . LEU A 1 220 ? -4.022 2.554 -15.635 1.00 98.88 220 LEU A CA 1
ATOM 1706 C C . LEU A 1 220 ? -2.916 1.703 -15.017 1.00 98.88 220 LEU A C 1
ATOM 1708 O O . LEU A 1 220 ? -2.034 1.233 -15.733 1.00 98.88 220 LEU A O 1
ATOM 1712 N N . VAL A 1 221 ? -2.979 1.474 -13.711 1.00 98.88 221 VAL A N 1
ATOM 1713 C CA . VAL A 1 221 ? -2.071 0.568 -13.003 1.00 98.88 221 VAL A CA 1
ATOM 1714 C C . VAL A 1 221 ? -2.861 -0.608 -12.460 1.00 98.88 221 VAL A C 1
ATOM 1716 O O . VAL A 1 221 ? -3.946 -0.424 -11.909 1.00 98.88 221 VAL A O 1
ATOM 1719 N N . GLY A 1 222 ? -2.327 -1.810 -12.656 1.00 98.81 222 GLY A N 1
ATOM 1720 C CA . GLY A 1 222 ? -2.893 -3.050 -12.154 1.00 98.81 222 GLY A CA 1
ATOM 1721 C C . GLY A 1 222 ? -2.922 -3.136 -10.630 1.00 98.81 222 GLY A C 1
ATOM 1722 O O . GLY A 1 222 ? -2.597 -2.201 -9.896 1.00 98.81 222 GLY A O 1
ATOM 1723 N N . GLN A 1 223 ? -3.355 -4.291 -10.153 1.00 98.69 223 GLN A N 1
ATOM 1724 C CA . GLN A 1 223 ? -3.414 -4.625 -8.742 1.00 98.69 223 GLN A CA 1
ATOM 1725 C C . GLN A 1 223 ? -2.006 -4.770 -8.143 1.00 98.69 223 GLN A C 1
ATOM 1727 O O . GLN A 1 223 ? -1.102 -5.319 -8.767 1.00 98.69 223 GLN A O 1
ATOM 1732 N N . VAL A 1 224 ? -1.846 -4.380 -6.879 1.00 98.88 224 VAL A N 1
ATOM 1733 C CA . VAL A 1 224 ? -0.704 -4.773 -6.045 1.00 98.88 224 VAL A CA 1
ATOM 1734 C C . VAL A 1 224 ? -1.155 -5.834 -5.046 1.00 98.88 224 VAL A C 1
ATOM 1736 O O . VAL A 1 224 ? -2.073 -5.609 -4.260 1.00 98.88 224 VAL A O 1
ATOM 1739 N N . SER A 1 225 ? -0.514 -7.000 -5.062 1.00 98.81 225 SER A N 1
ATOM 1740 C CA . SER A 1 225 ? -0.777 -8.108 -4.143 1.00 98.81 225 SER A CA 1
ATOM 1741 C C . SER A 1 225 ? 0.497 -8.512 -3.408 1.00 98.81 225 SER A C 1
ATOM 1743 O O . SER A 1 225 ? 1.471 -8.952 -4.014 1.00 98.81 225 SER A O 1
ATOM 1745 N N . ILE A 1 226 ? 0.479 -8.394 -2.086 1.00 98.94 226 ILE A N 1
ATOM 1746 C CA . ILE A 1 226 ? 1.537 -8.829 -1.178 1.00 98.94 226 ILE A CA 1
ATOM 1747 C C . ILE A 1 226 ? 0.938 -9.929 -0.317 1.00 98.94 226 ILE A C 1
ATOM 1749 O O . ILE A 1 226 ? 0.166 -9.656 0.605 1.00 98.94 226 ILE A O 1
ATOM 1753 N N . SER A 1 227 ? 1.227 -11.185 -0.653 1.00 98.94 227 SER A N 1
ATOM 1754 C CA . SER A 1 227 ? 0.497 -12.297 -0.057 1.00 98.94 227 SER A CA 1
ATOM 1755 C C . SER A 1 227 ? 1.322 -13.522 0.296 1.00 98.94 227 SER A C 1
ATOM 1757 O O . SER A 1 227 ? 2.321 -13.852 -0.338 1.00 98.94 227 SER A O 1
ATOM 1759 N N . SER A 1 228 ? 0.877 -14.237 1.328 1.00 98.88 228 SER A N 1
ATOM 1760 C CA . SER A 1 228 ? 1.480 -15.509 1.745 1.00 98.88 228 SER A CA 1
ATOM 1761 C C . SER A 1 228 ? 2.985 -15.426 2.045 1.00 98.88 228 SER A C 1
ATOM 1763 O O . SER A 1 228 ? 3.696 -16.420 1.895 1.00 98.88 228 SER A O 1
ATOM 1765 N N . ASN A 1 229 ? 3.497 -14.255 2.439 1.00 98.94 229 ASN A N 1
ATOM 1766 C CA . ASN A 1 229 ? 4.906 -14.089 2.789 1.00 98.94 229 ASN A CA 1
ATOM 1767 C C . ASN A 1 229 ? 5.145 -14.389 4.274 1.00 98.94 229 ASN A C 1
ATOM 1769 O O . ASN A 1 229 ? 4.270 -14.184 5.115 1.00 98.94 229 ASN A O 1
ATOM 1773 N N . VAL A 1 230 ? 6.358 -14.841 4.587 1.00 98.88 230 VAL A N 1
ATOM 1774 C CA . VAL A 1 230 ? 6.860 -15.000 5.957 1.00 98.88 230 VAL A CA 1
ATOM 1775 C C . VAL A 1 230 ? 7.980 -13.989 6.162 1.00 98.88 230 VAL A C 1
ATOM 1777 O O . VAL A 1 230 ? 9.028 -14.085 5.521 1.00 98.88 230 VAL A O 1
ATOM 1780 N N . LEU A 1 231 ? 7.740 -13.004 7.023 1.00 98.81 231 LEU A N 1
ATOM 1781 C CA . LEU A 1 231 ? 8.590 -11.832 7.205 1.00 98.81 231 LEU A CA 1
ATOM 1782 C C . LEU A 1 231 ? 9.093 -11.772 8.647 1.00 98.81 231 LEU A C 1
ATOM 1784 O O . LEU A 1 231 ? 8.296 -11.790 9.579 1.00 98.81 231 LEU A O 1
ATOM 1788 N N . SER A 1 232 ? 10.408 -11.678 8.821 1.00 98.38 232 SER A N 1
ATOM 1789 C CA . SER A 1 232 ? 11.045 -11.414 10.111 1.00 98.38 232 SER A CA 1
ATOM 1790 C C . SER A 1 232 ? 12.080 -10.306 9.948 1.00 98.38 232 SER A C 1
ATOM 1792 O O . SER A 1 232 ? 13.040 -10.475 9.191 1.00 98.38 232 SER A O 1
ATOM 1794 N N . ALA A 1 233 ? 11.854 -9.147 10.571 1.00 97.75 233 ALA A N 1
ATOM 1795 C CA . ALA A 1 233 ? 12.639 -7.941 10.296 1.00 97.75 233 ALA A CA 1
ATOM 1796 C C . ALA A 1 233 ? 12.589 -6.888 11.414 1.00 97.75 233 ALA A C 1
ATOM 1798 O O . ALA A 1 233 ? 11.910 -7.055 12.425 1.00 97.75 233 ALA A O 1
ATOM 1799 N N . GLY A 1 234 ? 13.315 -5.778 11.224 1.00 97.19 234 GLY A N 1
ATOM 1800 C CA . GLY A 1 234 ? 13.122 -4.584 12.045 1.00 97.19 234 GLY A CA 1
ATOM 1801 C C . GLY A 1 234 ? 11.699 -4.061 11.875 1.00 97.19 234 GLY A C 1
ATOM 1802 O O . GLY A 1 234 ? 10.925 -4.054 12.825 1.00 97.19 234 GLY A O 1
ATOM 1803 N N . ASN A 1 235 ? 11.334 -3.741 10.635 1.00 97.62 235 ASN A N 1
ATOM 1804 C CA . ASN A 1 235 ? 9.966 -3.441 10.213 1.00 97.62 235 ASN A CA 1
ATOM 1805 C C . ASN A 1 235 ? 9.479 -4.520 9.237 1.00 97.62 235 ASN A C 1
ATOM 1807 O O . ASN A 1 235 ? 10.233 -4.952 8.363 1.00 97.62 235 ASN A O 1
ATOM 1811 N N . GLY A 1 236 ? 8.229 -4.963 9.357 1.00 98.38 236 GLY A N 1
ATOM 1812 C CA . GLY A 1 236 ? 7.691 -6.033 8.514 1.00 98.38 236 GLY A CA 1
ATOM 1813 C C . GLY A 1 236 ? 7.502 -5.596 7.061 1.00 98.38 236 GLY A C 1
ATOM 1814 O O . GLY A 1 236 ? 8.271 -5.972 6.174 1.00 98.38 236 GLY A O 1
ATOM 1815 N N . LEU A 1 237 ? 6.469 -4.795 6.821 1.00 98.50 237 LEU A N 1
ATOM 1816 C CA . LEU A 1 237 ? 6.042 -4.352 5.499 1.00 98.50 237 LEU A CA 1
ATOM 1817 C C . LEU A 1 237 ? 5.813 -2.838 5.486 1.00 98.50 237 LEU A C 1
ATOM 1819 O O . LEU A 1 237 ? 5.084 -2.326 6.331 1.00 98.50 237 LEU A O 1
ATOM 1823 N N . LEU A 1 238 ? 6.373 -2.146 4.494 1.00 98.44 238 LEU A N 1
ATOM 1824 C CA . LEU A 1 238 ? 6.090 -0.739 4.204 1.00 98.44 238 LEU A CA 1
ATOM 1825 C C . LEU A 1 238 ? 5.407 -0.597 2.842 1.00 98.44 238 LEU A C 1
ATOM 1827 O O . LEU A 1 238 ? 5.897 -1.138 1.847 1.00 98.44 238 LEU A O 1
ATOM 1831 N N . VAL A 1 239 ? 4.309 0.157 2.798 1.00 98.44 239 VAL A N 1
ATOM 1832 C CA . VAL A 1 239 ? 3.610 0.528 1.562 1.00 98.44 239 VAL A CA 1
ATOM 1833 C C . VAL A 1 239 ? 3.352 2.029 1.529 1.00 98.44 239 VAL A C 1
ATOM 1835 O O . VAL A 1 239 ? 2.708 2.572 2.426 1.00 98.44 239 VAL A O 1
ATOM 1838 N N . ASP A 1 240 ? 3.796 2.662 0.445 1.00 97.38 240 ASP A N 1
ATOM 1839 C CA . ASP A 1 240 ? 3.666 4.098 0.207 1.00 97.38 240 ASP A CA 1
ATOM 1840 C C . ASP A 1 240 ? 3.036 4.379 -1.148 1.00 97.38 240 ASP A C 1
ATOM 1842 O O . ASP A 1 240 ? 3.514 3.891 -2.170 1.00 97.38 240 ASP A O 1
ATOM 1846 N N . TYR A 1 241 ? 1.951 5.156 -1.143 1.00 97.94 241 TYR A N 1
ATOM 1847 C CA . TYR A 1 241 ? 1.268 5.653 -2.339 1.00 97.94 241 TYR A CA 1
ATOM 1848 C C . TYR A 1 241 ? 1.239 7.176 -2.243 1.00 97.94 241 TYR A C 1
ATOM 1850 O O . TYR A 1 241 ? 0.391 7.747 -1.555 1.00 97.94 241 TYR A O 1
ATOM 1858 N N . TYR A 1 242 ? 2.187 7.823 -2.910 1.00 97.94 242 TYR A N 1
ATOM 1859 C CA . TYR A 1 242 ? 2.428 9.254 -2.815 1.00 97.94 242 TYR A CA 1
ATOM 1860 C C . TYR A 1 242 ? 2.185 9.929 -4.171 1.00 97.94 242 TYR A C 1
ATOM 1862 O O . TYR A 1 242 ? 2.679 9.470 -5.200 1.00 97.94 242 TYR A O 1
ATOM 1870 N N . GLN A 1 243 ? 1.389 11.004 -4.183 1.00 97.94 243 GLN A N 1
ATOM 1871 C CA . GLN A 1 243 ? 1.103 11.808 -5.387 1.00 97.94 243 GLN A CA 1
ATOM 1872 C C . GLN A 1 243 ? 0.613 10.977 -6.584 1.00 97.94 243 GLN A C 1
ATOM 1874 O O . GLN A 1 243 ? 1.085 11.119 -7.715 1.00 97.94 243 GLN A O 1
ATOM 1879 N N . CYS A 1 244 ? -0.338 10.074 -6.338 1.00 98.50 244 CYS A N 1
ATOM 1880 C CA . CYS A 1 244 ? -0.952 9.298 -7.408 1.00 98.50 244 CYS A CA 1
ATOM 1881 C C . CYS A 1 244 ? -2.250 9.965 -7.873 1.00 98.50 244 CYS A C 1
ATOM 1883 O O . CYS A 1 244 ? -3.161 10.204 -7.079 1.00 98.50 244 CYS A O 1
ATOM 1885 N N . GLY A 1 245 ? -2.341 10.252 -9.168 1.00 98.44 245 GLY A N 1
ATOM 1886 C CA . GLY A 1 245 ? -3.427 11.043 -9.727 1.00 98.44 245 GLY A CA 1
ATOM 1887 C C . GLY A 1 245 ? -3.424 12.478 -9.206 1.00 98.44 245 GLY A C 1
ATOM 1888 O O . GLY A 1 245 ? -4.481 12.993 -8.855 1.00 98.44 245 GLY A O 1
ATOM 1889 N N . ASP A 1 246 ? -2.247 13.092 -9.093 1.00 98.50 246 ASP A N 1
ATOM 1890 C CA . ASP A 1 246 ? -2.081 14.475 -8.642 1.00 98.50 246 ASP A CA 1
ATOM 1891 C C . ASP A 1 246 ? -1.904 15.422 -9.847 1.00 98.50 246 ASP A C 1
ATOM 1893 O O . ASP A 1 246 ? -1.132 15.148 -10.771 1.00 98.50 246 ASP A O 1
ATOM 1897 N N . THR A 1 247 ? -2.630 16.546 -9.832 1.00 98.69 247 THR A N 1
ATOM 1898 C CA . THR A 1 247 ? -2.627 17.597 -10.858 1.00 98.69 247 THR A CA 1
ATOM 1899 C C . THR A 1 247 ? -3.177 17.091 -12.199 1.00 98.69 247 THR A C 1
ATOM 1901 O O . THR A 1 247 ? -2.468 17.020 -13.204 1.00 98.69 247 THR A O 1
ATOM 1904 N N . LEU A 1 248 ? -4.462 16.726 -12.234 1.00 98.88 248 LEU A N 1
ATOM 1905 C CA . LEU A 1 248 ? -5.148 16.285 -13.460 1.00 98.88 248 LEU A CA 1
ATOM 1906 C C . LEU A 1 248 ? -6.100 17.374 -13.957 1.00 98.88 248 LEU A C 1
ATOM 1908 O O . LEU A 1 248 ? -6.767 18.041 -13.168 1.00 98.88 248 LEU A O 1
ATOM 1912 N N . SER A 1 249 ? -6.199 17.550 -15.272 1.00 98.75 249 SER A N 1
ATOM 1913 C CA . SER A 1 249 ? -7.085 18.542 -15.893 1.00 98.75 249 SER A CA 1
ATOM 1914 C C . SER A 1 249 ? -7.697 18.035 -17.195 1.00 98.75 249 SER A C 1
ATOM 1916 O O . SER A 1 249 ? -7.192 17.088 -17.796 1.00 98.75 249 SER A O 1
ATOM 1918 N N . GLN A 1 250 ? -8.741 18.720 -17.664 1.00 98.62 250 GLN A N 1
ATOM 1919 C CA . GLN A 1 250 ? -9.532 18.341 -18.839 1.00 98.62 250 GLN A CA 1
ATOM 1920 C C . GLN A 1 250 ? -10.174 16.952 -18.687 1.00 98.62 250 GLN A C 1
ATOM 1922 O O . GLN A 1 250 ? -10.838 16.725 -17.681 1.00 98.62 250 GLN A O 1
ATOM 1927 N N . ASP A 1 251 ? -10.014 16.058 -19.663 1.00 98.75 251 ASP A N 1
ATOM 1928 C CA . ASP A 1 251 ? -10.603 14.713 -19.698 1.00 98.75 251 ASP A CA 1
ATOM 1929 C C . ASP A 1 251 ? -9.602 13.635 -19.214 1.00 98.75 251 ASP A C 1
ATOM 1931 O O . ASP A 1 251 ? -9.788 12.437 -19.457 1.00 98.75 251 ASP A O 1
ATOM 1935 N N . SER A 1 252 ? -8.510 14.042 -18.553 1.00 98.88 252 SER A N 1
ATOM 1936 C CA . SER A 1 252 ? -7.436 13.132 -18.159 1.00 98.88 252 SER A CA 1
ATOM 1937 C C . SER A 1 252 ? -7.833 12.222 -16.995 1.00 98.88 252 SER A C 1
ATOM 1939 O O . SER A 1 252 ? -8.717 12.532 -16.188 1.00 98.88 252 SER A O 1
ATOM 1941 N N . SER A 1 253 ? -7.197 11.050 -16.908 1.00 98.94 253 SER A N 1
ATOM 1942 C CA . SER A 1 253 ? -7.557 10.063 -15.888 1.00 98.94 253 SER A CA 1
ATOM 1943 C C . SER A 1 253 ? -6.396 9.230 -15.354 1.00 98.94 253 SER A C 1
ATOM 1945 O O . SER A 1 253 ? -5.468 8.870 -16.075 1.00 98.94 253 SER A O 1
ATOM 1947 N N . CYS A 1 254 ? -6.471 8.876 -14.073 1.00 98.88 254 CYS A N 1
ATOM 1948 C CA . CYS A 1 254 ? -5.565 7.927 -13.435 1.00 98.88 254 CYS A CA 1
ATOM 1949 C C . CYS A 1 254 ? -6.383 6.897 -12.647 1.00 98.88 254 CYS A C 1
ATOM 1951 O O . CYS A 1 254 ? -7.218 7.255 -11.816 1.00 98.88 254 CYS A O 1
ATOM 1953 N N . THR A 1 255 ? -6.188 5.613 -12.943 1.00 98.94 255 THR A N 1
ATOM 1954 C CA . THR A 1 255 ? -6.851 4.503 -12.249 1.00 98.94 255 THR A CA 1
ATOM 1955 C C . THR A 1 255 ? -5.811 3.563 -11.665 1.00 98.94 255 THR A C 1
ATOM 1957 O O . THR A 1 255 ? -4.951 3.065 -12.390 1.00 98.94 255 THR A O 1
ATOM 1960 N N . LEU A 1 256 ? -5.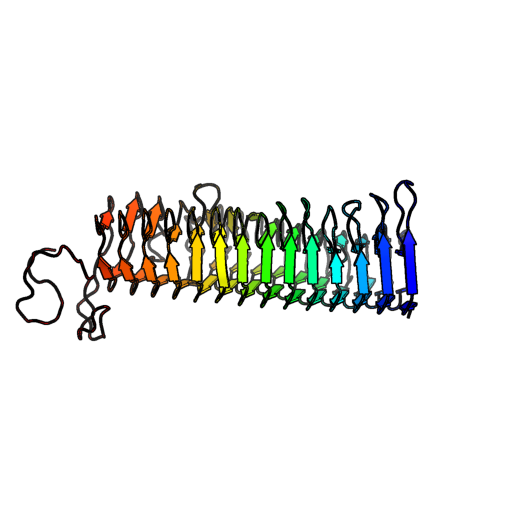922 3.294 -10.370 1.00 98.94 256 LEU A N 1
ATOM 1961 C CA . LEU A 1 256 ? -5.110 2.329 -9.646 1.00 98.94 256 LEU A CA 1
ATOM 1962 C C . LEU A 1 256 ? -5.951 1.100 -9.300 1.00 98.94 256 LEU A C 1
ATOM 1964 O O . LEU A 1 256 ? -7.085 1.216 -8.820 1.00 98.94 256 LEU A O 1
ATOM 1968 N N . GLY A 1 257 ? -5.385 -0.078 -9.545 1.00 98.81 257 GLY A N 1
ATOM 1969 C CA . GLY A 1 257 ? -5.939 -1.353 -9.122 1.00 98.81 257 GLY A CA 1
ATOM 1970 C C . GLY A 1 257 ? -5.941 -1.510 -7.603 1.00 98.81 257 GLY A C 1
ATOM 1971 O O . GLY A 1 257 ? -5.556 -0.616 -6.852 1.00 98.81 257 GLY A O 1
ATOM 1972 N N . ALA A 1 258 ? -6.425 -2.663 -7.147 1.00 98.81 258 ALA A N 1
ATOM 1973 C CA . ALA A 1 258 ? -6.567 -2.922 -5.722 1.00 98.81 258 ALA A CA 1
ATOM 1974 C C . ALA A 1 258 ? -5.198 -3.033 -5.028 1.00 98.81 258 ALA A C 1
ATOM 1976 O O . ALA A 1 258 ? -4.223 -3.477 -5.636 1.00 98.81 258 ALA A O 1
ATOM 1977 N N . LEU A 1 259 ? -5.145 -2.707 -3.739 1.00 98.81 259 LEU A 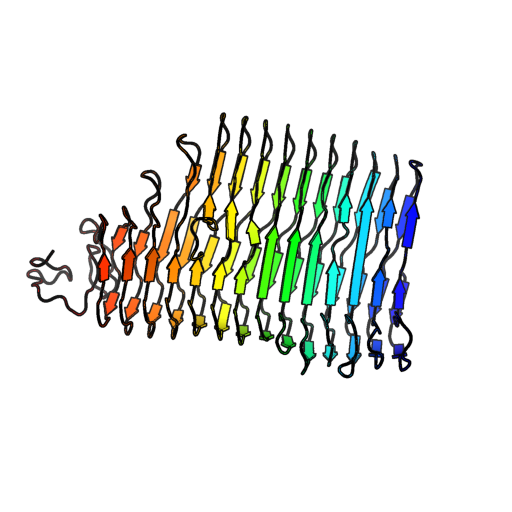N 1
ATOM 1978 C CA . LEU A 1 259 ? -4.021 -3.043 -2.866 1.00 98.81 259 LEU A CA 1
ATOM 1979 C C . LEU A 1 259 ? -4.449 -4.193 -1.955 1.00 98.81 259 LEU A C 1
ATOM 1981 O O . LEU A 1 259 ? -5.361 -4.037 -1.153 1.00 98.81 259 LEU A O 1
ATOM 1985 N N . GLN A 1 260 ? -3.793 -5.345 -2.059 1.00 98.88 260 GLN A N 1
ATOM 1986 C CA . GLN A 1 260 ? -4.071 -6.514 -1.225 1.00 98.88 260 GLN A CA 1
ATOM 1987 C C . GLN A 1 260 ? -2.834 -6.908 -0.428 1.00 98.88 260 GLN A C 1
ATOM 1989 O O . GLN A 1 260 ? -1.828 -7.314 -1.004 1.00 98.88 260 GLN A O 1
ATOM 1994 N N . ILE A 1 261 ? -2.923 -6.845 0.895 1.00 98.94 261 ILE A N 1
ATOM 1995 C CA . ILE A 1 261 ? -1.928 -7.359 1.833 1.00 98.94 261 ILE A CA 1
ATOM 1996 C C . ILE A 1 261 ? -2.610 -8.483 2.601 1.00 98.94 261 ILE A C 1
ATOM 1998 O O . ILE A 1 261 ? -3.360 -8.227 3.540 1.00 98.94 261 ILE A O 1
ATOM 2002 N N . VAL A 1 262 ? -2.423 -9.725 2.148 1.00 98.88 262 VAL A N 1
ATOM 2003 C CA . VAL A 1 262 ? -3.252 -10.846 2.615 1.00 98.88 262 VAL A CA 1
ATOM 2004 C C . VAL A 1 262 ? -2.469 -12.105 2.955 1.00 98.88 262 VAL A C 1
ATOM 2006 O O . VAL A 1 262 ? -1.570 -12.509 2.221 1.00 98.88 262 VAL A O 1
ATOM 2009 N N . ASN A 1 263 ? -2.865 -12.809 4.014 1.00 98.88 263 ASN A N 1
ATOM 2010 C CA . ASN A 1 263 ? -2.255 -14.088 4.409 1.00 98.88 263 ASN A CA 1
ATOM 2011 C C . ASN A 1 263 ? -0.755 -14.004 4.750 1.00 98.88 263 ASN A C 1
ATOM 2013 O O . ASN A 1 263 ? -0.040 -14.992 4.580 1.00 98.88 263 ASN A O 1
ATOM 2017 N N . ASN A 1 264 ? -0.241 -12.850 5.182 1.00 98.94 264 ASN A N 1
ATOM 2018 C CA . ASN A 1 264 ? 1.169 -12.731 5.562 1.00 98.94 264 ASN A CA 1
ATOM 2019 C C . ASN A 1 264 ? 1.376 -13.100 7.037 1.00 98.94 264 ASN A C 1
ATOM 2021 O O . ASN A 1 264 ? 0.522 -12.831 7.879 1.00 98.94 264 ASN A O 1
ATOM 2025 N N . ILE A 1 265 ? 2.532 -13.690 7.341 1.00 98.94 265 ILE A N 1
ATOM 2026 C CA . ILE A 1 265 ? 3.009 -13.929 8.708 1.00 98.94 265 ILE A CA 1
ATOM 2027 C C . ILE A 1 265 ? 4.179 -12.981 8.944 1.00 98.94 265 ILE A C 1
ATOM 2029 O O . ILE A 1 265 ? 5.188 -13.062 8.240 1.00 98.94 265 ILE A O 1
ATOM 2033 N N . ILE A 1 266 ? 4.038 -12.082 9.910 1.00 98.88 266 ILE A N 1
ATOM 2034 C CA . ILE A 1 266 ? 4.960 -10.974 10.146 1.00 98.88 266 ILE A CA 1
ATOM 2035 C C . ILE A 1 266 ? 5.395 -10.991 11.609 1.00 98.88 266 ILE A C 1
ATOM 2037 O O . ILE A 1 266 ? 4.561 -10.908 12.503 1.00 98.88 266 ILE A O 1
ATOM 2041 N N . ASP A 1 267 ? 6.703 -11.070 11.833 1.00 98.75 267 ASP A N 1
ATOM 2042 C CA . ASP A 1 267 ? 7.362 -10.910 13.130 1.00 98.75 267 ASP A CA 1
ATOM 2043 C C . ASP A 1 267 ? 8.341 -9.732 13.026 1.00 98.75 267 ASP A C 1
ATOM 2045 O O . ASP A 1 267 ? 9.303 -9.758 12.254 1.00 98.75 267 ASP A O 1
ATOM 2049 N N . SER A 1 268 ? 8.067 -8.649 13.742 1.00 98.19 268 SER A N 1
ATOM 2050 C CA . SER A 1 268 ? 8.802 -7.391 13.600 1.00 98.19 268 SER A CA 1
ATOM 2051 C C . SER A 1 268 ? 9.174 -6.796 14.950 1.00 98.19 268 SER A C 1
ATOM 2053 O O . SER A 1 268 ? 8.401 -6.830 15.905 1.00 98.19 268 SER A O 1
ATOM 2055 N N . THR A 1 269 ? 10.366 -6.208 15.055 1.00 98.19 269 THR A N 1
ATOM 2056 C CA . THR A 1 269 ? 10.767 -5.515 16.294 1.00 98.19 269 THR A CA 1
ATOM 2057 C C . THR A 1 269 ? 10.218 -4.091 16.393 1.00 98.19 269 THR A C 1
ATOM 2059 O O . THR A 1 269 ? 10.214 -3.515 17.477 1.00 98.19 269 THR A O 1
ATOM 2062 N N . GLU A 1 270 ? 9.787 -3.518 15.272 1.00 97.81 270 GLU A N 1
ATOM 2063 C CA . GLU A 1 270 ? 9.137 -2.214 15.144 1.00 97.81 270 GLU A CA 1
ATOM 2064 C C . GLU A 1 270 ? 7.713 -2.411 14.600 1.00 97.81 270 GLU A C 1
ATOM 2066 O O . GLU A 1 270 ? 6.932 -3.117 15.236 1.00 97.81 270 GLU A O 1
ATOM 2071 N N . ASN A 1 271 ? 7.333 -1.773 13.488 1.00 98.06 271 ASN A N 1
ATOM 2072 C CA . ASN A 1 271 ? 5.972 -1.872 12.957 1.00 98.06 271 ASN A CA 1
ATOM 2073 C C . ASN A 1 271 ? 5.786 -3.139 12.109 1.00 98.06 271 ASN A C 1
ATOM 2075 O O . ASN A 1 271 ? 6.676 -3.514 11.338 1.00 98.06 271 ASN A O 1
ATOM 2079 N N . GLY A 1 272 ? 4.602 -3.748 12.207 1.00 98.69 272 GLY A N 1
ATOM 2080 C CA . GLY A 1 272 ? 4.214 -4.909 11.408 1.00 98.69 272 GLY A CA 1
ATOM 2081 C C . GLY A 1 272 ? 3.927 -4.539 9.955 1.00 98.69 272 GLY A C 1
ATOM 2082 O O . GLY A 1 272 ? 4.744 -4.791 9.071 1.00 98.69 272 GLY A O 1
ATOM 2083 N N . ILE A 1 273 ? 2.770 -3.924 9.710 1.00 98.81 273 ILE A N 1
ATOM 2084 C CA . ILE A 1 273 ? 2.354 -3.378 8.413 1.00 98.81 273 ILE A CA 1
ATOM 2085 C C . ILE A 1 273 ? 2.227 -1.865 8.558 1.00 98.81 273 ILE A C 1
ATOM 2087 O O . ILE A 1 273 ? 1.387 -1.372 9.307 1.00 98.81 273 ILE A O 1
ATOM 2091 N N . HIS A 1 274 ? 3.045 -1.125 7.822 1.00 98.25 274 HIS A N 1
ATOM 2092 C CA . HIS A 1 274 ? 3.065 0.328 7.841 1.00 98.25 274 HIS A CA 1
ATOM 2093 C C . HIS A 1 274 ? 2.618 0.875 6.484 1.00 98.25 274 HIS A C 1
ATOM 2095 O O . HIS A 1 274 ? 3.297 0.716 5.471 1.00 98.25 274 HIS A O 1
ATOM 2101 N N . ILE A 1 275 ? 1.463 1.529 6.480 1.00 97.62 275 ILE A N 1
ATOM 2102 C CA . ILE A 1 275 ? 0.943 2.320 5.371 1.00 97.62 275 ILE A CA 1
ATOM 2103 C C . ILE A 1 275 ? 1.314 3.776 5.663 1.00 97.62 275 ILE A C 1
ATOM 2105 O O . ILE A 1 275 ? 0.598 4.489 6.373 1.00 97.62 275 ILE A O 1
ATOM 2109 N N . GLN A 1 276 ? 2.499 4.199 5.223 1.00 93.44 276 GLN A N 1
ATOM 2110 C CA . GLN A 1 276 ? 3.102 5.419 5.750 1.00 93.44 276 GLN A CA 1
ATOM 2111 C C . GLN A 1 276 ? 2.570 6.658 5.024 1.00 93.44 276 GLN A C 1
ATOM 2113 O O . GLN A 1 276 ? 1.830 7.440 5.619 1.00 93.44 276 GLN A O 1
ATOM 2118 N N . GLN A 1 277 ? 2.905 6.857 3.754 1.00 90.50 277 GLN A N 1
ATOM 2119 C CA . GLN A 1 277 ? 2.610 8.091 3.019 1.00 90.50 277 GLN A CA 1
ATOM 2120 C C . GLN A 1 277 ? 1.468 7.929 2.021 1.00 90.50 277 GLN A C 1
ATOM 2122 O O . GLN A 1 277 ? 1.607 8.332 0.870 1.00 90.50 277 GLN A O 1
ATOM 2127 N N . PHE A 1 278 ? 0.328 7.386 2.448 1.00 94.44 278 PHE A N 1
ATOM 2128 C CA . PHE A 1 278 ? -0.848 7.192 1.592 1.00 94.44 278 PHE A CA 1
ATOM 2129 C C . PHE A 1 278 ? -1.571 8.526 1.341 1.00 94.44 278 PHE A C 1
ATOM 2131 O O . PHE A 1 278 ? -2.587 8.862 1.955 1.00 94.44 278 PHE A O 1
ATOM 2138 N N . SER A 1 279 ? -0.970 9.372 0.510 1.00 94.88 279 SER A N 1
ATOM 2139 C CA . SER A 1 279 ? -1.250 10.804 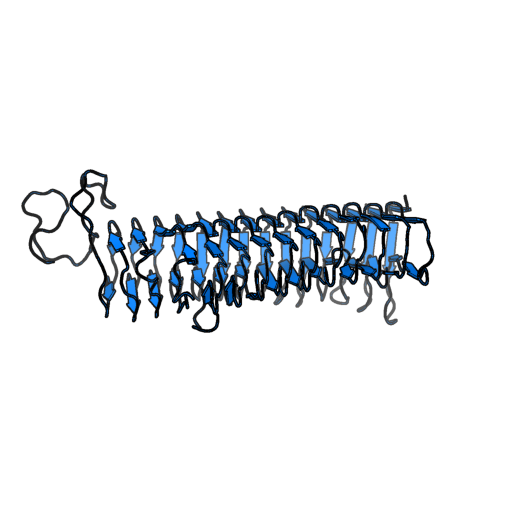0.504 1.00 94.88 279 SER A CA 1
ATOM 2140 C C . SER A 1 279 ? -1.159 11.444 -0.872 1.00 94.88 279 SER A C 1
ATOM 2142 O O . SER A 1 279 ? -0.398 11.014 -1.737 1.00 94.88 279 SER A O 1
ATOM 2144 N N . TYR A 1 280 ? -1.947 12.510 -1.045 1.00 96.50 280 TYR A N 1
ATOM 2145 C CA . TYR A 1 280 ? -2.136 13.204 -2.318 1.00 96.50 280 TYR A CA 1
ATOM 2146 C C . TYR A 1 280 ? -2.709 12.274 -3.395 1.00 96.50 280 TYR A C 1
ATOM 2148 O O . TYR A 1 280 ? -2.307 12.321 -4.554 1.00 96.50 280 TYR A O 1
ATOM 2156 N N . LEU A 1 281 ? -3.651 11.414 -2.995 1.00 98.12 281 LEU A N 1
ATOM 2157 C CA . LEU A 1 281 ? -4.348 10.518 -3.913 1.00 98.12 281 LEU A CA 1
ATOM 2158 C C . LEU A 1 281 ? -5.564 11.223 -4.500 1.00 98.12 281 LEU A C 1
ATOM 2160 O O . LEU A 1 281 ? -6.473 11.605 -3.758 1.00 98.12 281 LEU A O 1
ATOM 2164 N N . GLY A 1 282 ? -5.571 11.419 -5.818 1.00 98.00 282 GLY A N 1
ATOM 2165 C CA . GLY A 1 282 ? -6.590 12.232 -6.483 1.00 98.00 282 GLY A CA 1
ATOM 2166 C C . GLY A 1 282 ? -6.549 13.694 -6.026 1.00 98.00 282 GLY A C 1
ATOM 2167 O O . GLY A 1 282 ? -7.578 14.246 -5.635 1.00 98.00 282 GLY A O 1
ATOM 2168 N N . PHE A 1 283 ? -5.356 14.290 -5.988 1.00 97.69 283 PHE A N 1
ATOM 2169 C CA . PHE A 1 283 ? -5.124 15.668 -5.544 1.00 97.69 283 PHE A CA 1
ATOM 2170 C C . PHE A 1 283 ? -5.161 16.649 -6.723 1.00 97.69 283 PHE A C 1
ATOM 2172 O O . PHE A 1 283 ? -4.680 16.330 -7.803 1.00 97.69 283 PHE A O 1
ATOM 2179 N N . GLU A 1 284 ? -5.704 17.853 -6.526 1.00 98.19 284 GLU A N 1
ATOM 2180 C CA . GLU A 1 284 ? -5.741 18.897 -7.566 1.00 98.19 284 GLU A CA 1
ATOM 2181 C C . GLU A 1 284 ? -6.351 18.409 -8.900 1.00 98.19 284 GLU A C 1
ATOM 2183 O O . GLU A 1 284 ? -5.711 18.427 -9.952 1.00 98.19 284 GLU A O 1
ATOM 2188 N N . LEU A 1 285 ? -7.615 17.965 -8.856 1.00 98.50 285 LEU A N 1
ATOM 2189 C CA . LEU A 1 285 ? -8.365 17.552 -10.050 1.00 98.50 285 LEU A CA 1
ATOM 2190 C C . LEU A 1 285 ? -9.251 18.692 -10.572 1.00 98.50 285 LEU A C 1
ATOM 2192 O O . LEU A 1 285 ? -10.130 19.196 -9.860 1.00 98.50 285 LEU A O 1
ATOM 2196 N N . TYR A 1 286 ? -9.074 19.054 -11.838 1.00 98.25 286 TYR A N 1
ATOM 2197 C CA . TYR A 1 286 ? -9.778 20.143 -12.517 1.00 98.25 286 TYR A CA 1
ATOM 2198 C C . TYR A 1 286 ? -10.635 19.628 -13.686 1.00 98.25 286 TYR A C 1
ATOM 2200 O O . TYR A 1 286 ? -10.451 18.513 -14.163 1.00 98.25 286 TYR A O 1
ATOM 2208 N N . ASP A 1 287 ? -11.550 20.470 -14.175 1.00 98.19 287 ASP A N 1
ATOM 2209 C CA . ASP A 1 287 ? -12.430 20.178 -15.316 1.00 98.19 287 ASP A CA 1
ATOM 2210 C C . ASP A 1 287 ? -13.200 18.857 -15.150 1.00 98.19 287 ASP A C 1
ATOM 2212 O O . ASP A 1 287 ? -13.936 18.743 -14.175 1.00 98.19 287 ASP A O 1
ATOM 2216 N N . ASP A 1 288 ? -13.075 17.892 -16.060 1.00 98.56 288 ASP A N 1
ATOM 2217 C CA . ASP A 1 288 ? -13.791 16.612 -16.036 1.00 98.56 288 ASP A CA 1
ATOM 2218 C C . ASP A 1 288 ? -12.855 15.437 -15.657 1.00 98.56 288 ASP A C 1
ATOM 2220 O O . ASP A 1 288 ? -13.182 14.270 -15.881 1.00 98.56 288 ASP A O 1
ATOM 2224 N N . ALA A 1 289 ? -11.703 15.744 -15.041 1.00 98.88 289 ALA A N 1
ATOM 2225 C CA . ALA A 1 289 ? -10.666 14.773 -14.710 1.00 98.88 289 ALA A CA 1
ATOM 2226 C C . ALA A 1 289 ? -11.127 13.712 -13.701 1.00 98.88 289 ALA A C 1
ATOM 2228 O O . ALA A 1 289 ? -11.937 13.982 -12.806 1.00 98.88 289 ALA A O 1
ATOM 2229 N N . VAL A 1 290 ? -10.557 12.507 -13.809 1.00 98.88 290 VAL A N 1
ATOM 2230 C CA . VAL A 1 290 ? -10.966 11.350 -13.001 1.00 98.88 290 VAL A CA 1
ATOM 2231 C C . VAL A 1 290 ? -9.783 10.670 -12.319 1.00 98.88 290 VAL A C 1
ATOM 2233 O O . VAL A 1 290 ? -8.839 10.232 -12.973 1.00 98.88 290 VAL A O 1
ATOM 2236 N N . PHE A 1 291 ? -9.890 10.481 -11.007 1.00 98.88 291 PHE A N 1
ATOM 2237 C CA . PHE A 1 291 ? -9.047 9.562 -10.252 1.00 98.88 291 PHE A CA 1
ATOM 2238 C C . PHE A 1 291 ? -9.879 8.425 -9.660 1.00 98.88 291 PHE A C 1
ATOM 2240 O O . PHE A 1 291 ? -10.947 8.653 -9.087 1.00 98.88 291 PHE A O 1
ATOM 2247 N N . CYS A 1 292 ? -9.375 7.199 -9.764 1.00 98.81 292 CYS A N 1
ATOM 2248 C CA . CYS A 1 292 ? -9.979 6.039 -9.127 1.00 98.81 292 CYS A CA 1
ATOM 2249 C C . CYS A 1 292 ? -8.906 5.169 -8.477 1.00 98.81 292 CYS A C 1
ATOM 2251 O O . CYS A 1 292 ? -7.935 4.796 -9.129 1.00 98.81 292 CYS A O 1
ATOM 2253 N N . LEU A 1 293 ? -9.116 4.802 -7.219 1.00 98.81 293 LEU A N 1
ATOM 2254 C CA . LEU A 1 293 ? -8.413 3.708 -6.565 1.00 98.81 293 LEU A CA 1
ATOM 2255 C C . LEU A 1 293 ? -9.438 2.622 -6.241 1.00 98.81 293 LEU A C 1
ATOM 2257 O O . LEU A 1 293 ? -10.478 2.909 -5.645 1.00 98.81 293 LEU A O 1
ATOM 2261 N N . ALA A 1 294 ? -9.157 1.389 -6.658 1.00 98.81 294 ALA A N 1
ATOM 2262 C CA . ALA A 1 294 ? -9.985 0.236 -6.324 1.00 98.81 294 ALA A CA 1
ATOM 2263 C C . ALA A 1 294 ? -9.872 -0.134 -4.827 1.00 98.81 294 ALA A C 1
ATOM 2265 O O . ALA A 1 294 ? -9.481 0.679 -3.992 1.00 98.81 294 ALA A O 1
ATOM 2266 N N . ASP A 1 295 ? -10.276 -1.348 -4.464 1.00 98.75 295 ASP A N 1
ATOM 2267 C CA . ASP A 1 295 ? -10.333 -1.766 -3.064 1.00 98.75 295 ASP A CA 1
ATOM 2268 C C . ASP A 1 295 ? -8.937 -1.895 -2.418 1.00 98.75 295 ASP A C 1
ATOM 2270 O O . ASP A 1 295 ? -7.950 -2.261 -3.060 1.00 98.75 295 ASP A O 1
ATOM 2274 N N . ILE A 1 296 ? -8.869 -1.635 -1.118 1.00 98.81 296 ILE A N 1
ATOM 2275 C CA . ILE A 1 296 ? -7.720 -1.858 -0.248 1.00 98.81 296 ILE A CA 1
ATOM 2276 C C . ILE A 1 296 ? -8.113 -2.928 0.773 1.00 98.81 296 ILE A C 1
ATOM 2278 O O . ILE A 1 296 ? -9.055 -2.751 1.542 1.00 98.81 296 ILE A O 1
ATOM 2282 N N . HIS A 1 297 ? -7.364 -4.023 0.800 1.00 98.75 297 HIS A N 1
ATOM 2283 C CA . HIS A 1 297 ? -7.613 -5.181 1.651 1.00 98.75 297 HIS A CA 1
ATOM 2284 C C . HIS A 1 297 ? -6.363 -5.509 2.464 1.00 98.75 297 HIS A C 1
ATOM 2286 O O . HIS A 1 297 ? -5.317 -5.829 1.894 1.00 98.75 297 HIS A O 1
ATOM 2292 N N . LEU A 1 298 ? -6.462 -5.438 3.787 1.00 98.81 298 LEU A N 1
ATOM 2293 C CA . LEU A 1 298 ? -5.436 -5.872 4.732 1.00 98.81 298 LEU A CA 1
ATOM 2294 C C . LEU A 1 298 ? -6.028 -7.020 5.547 1.00 98.81 298 LEU A C 1
ATOM 2296 O O . LEU A 1 298 ? -6.447 -6.818 6.685 1.00 98.81 298 LEU A O 1
ATOM 2300 N N . ASP A 1 299 ? -6.096 -8.208 4.946 1.00 98.81 299 ASP A N 1
ATOM 2301 C CA . ASP A 1 299 ? -6.939 -9.289 5.462 1.00 98.81 299 ASP A CA 1
ATOM 2302 C C . ASP A 1 299 ? -6.161 -10.570 5.803 1.00 98.81 299 ASP A C 1
ATOM 2304 O O . ASP A 1 299 ? -5.245 -10.987 5.088 1.00 98.81 299 ASP A O 1
ATOM 2308 N N . ASN A 1 300 ? -6.573 -11.256 6.868 1.00 98.88 300 ASN A N 1
ATOM 2309 C CA . ASN A 1 300 ? -6.024 -12.540 7.309 1.00 98.88 300 ASN A CA 1
ATOM 2310 C C . ASN A 1 300 ? -4.494 -12.534 7.499 1.00 98.88 300 ASN A C 1
ATOM 2312 O O . ASN A 1 300 ? -3.808 -13.487 7.123 1.00 98.88 300 ASN A O 1
ATOM 2316 N N . ASN A 1 301 ? -3.930 -11.453 8.039 1.00 98.94 301 ASN A N 1
ATOM 2317 C CA . ASN A 1 301 ? -2.511 -11.391 8.385 1.00 98.94 301 ASN A CA 1
ATOM 2318 C C . ASN A 1 301 ? -2.296 -11.769 9.854 1.00 98.94 301 ASN A C 1
ATOM 2320 O O . ASN A 1 301 ? -3.076 -11.389 10.727 1.00 98.94 301 ASN A O 1
ATOM 2324 N N . GLN A 1 302 ? -1.203 -12.481 10.122 1.00 98.94 302 GLN A N 1
ATOM 2325 C CA . GLN A 1 302 ? -0.708 -12.738 11.469 1.00 98.94 302 GLN A CA 1
ATOM 2326 C C . GLN A 1 302 ? 0.462 -11.794 11.744 1.00 98.94 302 GLN A C 1
ATOM 2328 O O . GLN A 1 302 ? 1.479 -11.866 11.051 1.00 98.94 302 GLN A O 1
ATOM 2333 N N . VAL A 1 303 ? 0.325 -10.915 12.734 1.00 98.94 303 VAL A N 1
ATOM 2334 C CA . VAL A 1 303 ? 1.292 -9.849 13.014 1.00 98.94 303 VAL A CA 1
ATOM 2335 C C . VAL A 1 303 ? 1.713 -9.876 14.480 1.00 98.94 303 VAL A C 1
ATOM 2337 O O . VAL A 1 303 ? 0.911 -9.613 15.371 1.00 98.94 303 VAL A O 1
ATOM 2340 N N . GLU A 1 304 ? 2.995 -10.134 14.719 1.00 98.81 304 GLU A N 1
ATOM 2341 C CA . GLU A 1 304 ? 3.677 -9.861 15.983 1.00 98.81 304 GLU A CA 1
ATOM 2342 C C . GLU A 1 304 ? 4.611 -8.657 15.781 1.00 98.81 304 GLU A C 1
ATOM 2344 O O . GLU A 1 304 ? 5.451 -8.649 14.874 1.00 98.81 304 GLU A O 1
ATOM 2349 N N . SER A 1 305 ? 4.439 -7.597 16.576 1.00 98.38 305 SER A N 1
ATOM 2350 C CA . SER A 1 305 ? 5.179 -6.342 16.385 1.00 98.38 305 SER A CA 1
ATOM 2351 C C . SER A 1 305 ? 5.642 -5.698 17.694 1.00 98.38 305 SER A C 1
ATOM 2353 O O . SER A 1 305 ? 4.865 -5.526 18.634 1.00 98.38 305 SER A O 1
ATOM 2355 N N . GLY A 1 306 ? 6.891 -5.234 17.740 1.00 98.25 306 GLY A N 1
ATOM 2356 C CA . GLY A 1 306 ? 7.436 -4.453 18.862 1.00 98.25 306 GLY A CA 1
ATOM 2357 C C . GLY A 1 306 ? 7.030 -2.968 18.876 1.00 98.25 306 GLY A C 1
ATOM 2358 O O . GLY A 1 306 ? 7.439 -2.214 19.759 1.00 98.25 306 GLY A O 1
ATOM 2359 N N . SER A 1 307 ? 6.220 -2.530 17.915 1.00 97.88 307 SER A N 1
ATOM 2360 C CA . SER A 1 307 ? 5.568 -1.218 17.864 1.00 97.88 307 SER A CA 1
ATOM 2361 C C . SER A 1 307 ? 4.101 -1.414 17.466 1.00 97.88 307 SER A C 1
ATOM 2363 O O . SER A 1 307 ? 3.402 -2.142 18.169 1.00 97.88 307 SER A O 1
ATOM 2365 N N . HIS A 1 308 ? 3.622 -0.807 16.380 1.00 98.38 308 HIS A N 1
ATOM 2366 C CA . HIS A 1 308 ? 2.241 -0.933 15.922 1.00 98.38 308 HIS A CA 1
ATOM 2367 C C . HIS A 1 308 ? 2.053 -2.163 15.024 1.00 98.38 308 HIS A C 1
ATOM 2369 O O . HIS A 1 308 ? 2.923 -2.465 14.203 1.00 98.38 308 HIS A O 1
ATOM 2375 N N . GLY A 1 309 ? 0.906 -2.837 15.143 1.00 98.69 309 GLY A N 1
ATOM 2376 C CA . GLY A 1 309 ? 0.569 -3.996 14.315 1.00 98.69 309 GLY A CA 1
ATOM 2377 C C . GLY A 1 309 ? 0.301 -3.591 12.867 1.00 98.69 309 GLY A C 1
ATOM 2378 O O . GLY A 1 309 ? 1.097 -3.884 11.975 1.00 98.69 309 GLY A O 1
ATOM 2379 N N . ILE A 1 310 ? -0.798 -2.871 12.642 1.00 98.75 310 ILE A N 1
ATOM 2380 C CA . ILE A 1 310 ? -1.152 -2.237 11.367 1.00 98.75 310 ILE A CA 1
ATOM 2381 C C . ILE A 1 310 ? -1.268 -0.733 11.597 1.00 98.75 310 ILE A C 1
ATOM 2383 O O . ILE A 1 310 ? -2.061 -0.286 12.423 1.00 98.75 310 ILE A O 1
ATOM 2387 N N . TYR A 1 311 ? -0.501 0.059 10.856 1.00 98.25 311 TYR A N 1
ATOM 2388 C CA . TYR A 1 311 ? -0.414 1.497 11.069 1.00 98.25 311 TYR A CA 1
ATOM 2389 C C . TYR A 1 311 ? -0.581 2.284 9.772 1.00 98.25 311 TYR A C 1
ATOM 2391 O O . TYR A 1 311 ? 0.238 2.171 8.866 1.00 98.25 311 TYR A O 1
ATOM 2399 N N . PHE A 1 312 ? -1.609 3.130 9.718 1.00 97.31 312 PHE A N 1
ATOM 2400 C CA . PHE A 1 312 ? -1.783 4.167 8.708 1.00 97.31 312 PHE A CA 1
ATOM 2401 C C . PHE A 1 312 ? -1.275 5.502 9.253 1.00 97.31 312 PHE A C 1
ATOM 2403 O O . PHE A 1 312 ? -1.909 6.102 10.123 1.00 97.31 312 PHE A O 1
ATOM 2410 N N . SER A 1 313 ? -0.139 5.981 8.744 1.00 94.44 313 SER A N 1
ATOM 2411 C CA . SER A 1 313 ? 0.476 7.211 9.258 1.00 94.44 313 SER A CA 1
ATOM 2412 C C . SER A 1 313 ? -0.120 8.469 8.630 1.00 94.44 313 SER A C 1
ATOM 2414 O O . SER A 1 313 ? -0.307 9.469 9.328 1.00 94.44 313 SER A O 1
ATOM 2416 N N . GLN A 1 314 ? -0.459 8.404 7.336 1.00 93.62 314 GLN A N 1
ATOM 2417 C CA . GLN A 1 314 ? -1.096 9.469 6.562 1.00 93.62 314 GLN A CA 1
ATOM 2418 C C . GLN A 1 314 ? -2.086 8.889 5.544 1.00 93.62 314 GLN A C 1
ATOM 2420 O O . GLN A 1 314 ? -1.798 7.890 4.895 1.00 93.62 314 GLN A O 1
ATOM 2425 N N . LEU A 1 315 ? -3.230 9.555 5.406 1.00 93.00 315 LEU A N 1
ATOM 2426 C CA . LEU A 1 315 ? -4.387 9.261 4.564 1.00 93.00 315 LEU A CA 1
ATOM 2427 C C . LEU A 1 315 ? -4.931 10.590 4.017 1.00 93.00 315 LEU A C 1
ATOM 2429 O O . LEU A 1 315 ? -5.803 11.206 4.628 1.00 93.00 315 LEU A O 1
ATOM 2433 N N . LEU A 1 316 ? -4.382 11.074 2.901 1.00 95.00 316 LEU A N 1
ATOM 2434 C CA . LEU A 1 316 ? -4.783 12.350 2.282 1.00 95.00 316 LEU A CA 1
ATOM 2435 C C . LEU A 1 316 ? -5.436 12.091 0.923 1.00 95.00 316 LEU A C 1
ATOM 2437 O O . LEU A 1 316 ? -4.743 11.833 -0.065 1.00 95.00 316 LEU A O 1
ATOM 2441 N N . LEU A 1 317 ? -6.768 12.124 0.902 1.00 95.38 317 LEU A N 1
ATOM 2442 C CA . LEU A 1 317 ? -7.591 11.527 -0.146 1.00 95.38 317 LEU A CA 1
ATOM 2443 C C . LEU A 1 317 ? -8.540 12.558 -0.773 1.00 95.38 317 LEU A C 1
ATOM 2445 O O . LEU A 1 317 ? -9.386 13.138 -0.087 1.00 95.38 317 LEU A O 1
ATOM 2449 N N . GLY A 1 318 ? -8.435 12.766 -2.086 1.00 95.50 318 GLY A N 1
ATOM 2450 C CA . GLY A 1 318 ? -9.361 13.602 -2.849 1.00 95.50 318 GLY A CA 1
ATOM 2451 C C . GLY A 1 318 ? -9.405 15.056 -2.375 1.00 95.50 318 GLY A C 1
ATOM 2452 O O . GLY A 1 318 ? -10.464 15.524 -1.966 1.00 95.50 318 GLY A O 1
ATOM 2453 N N . GLU A 1 319 ? -8.281 15.779 -2.392 1.00 94.38 319 GLU A N 1
ATOM 2454 C CA . GLU A 1 319 ? -8.237 17.192 -1.975 1.00 94.38 319 GLU A CA 1
ATOM 2455 C C . GLU A 1 319 ? -8.029 18.158 -3.159 1.00 94.38 319 GLU A C 1
ATOM 2457 O O . GLU A 1 319 ? -7.386 17.818 -4.150 1.00 94.38 319 GLU A O 1
ATOM 2462 N N . ASN A 1 320 ? -8.534 19.392 -3.037 1.00 95.25 320 ASN A N 1
ATOM 2463 C CA . ASN A 1 320 ? -8.433 20.472 -4.035 1.00 95.25 320 ASN A CA 1
ATOM 2464 C C . ASN A 1 320 ? -9.115 20.177 -5.384 1.00 95.25 320 ASN A C 1
ATOM 2466 O O . ASN A 1 320 ? -8.553 20.434 -6.448 1.00 95.25 320 ASN A O 1
ATOM 2470 N N . LEU A 1 321 ? -10.348 19.670 -5.361 1.00 95.94 321 LEU A N 1
ATOM 2471 C CA . LEU A 1 321 ? -11.099 19.381 -6.586 1.00 95.94 321 LEU A CA 1
ATOM 2472 C C . LEU A 1 321 ? -11.925 20.584 -7.067 1.00 95.94 321 LEU A C 1
ATOM 2474 O O . LEU A 1 321 ? -12.535 21.307 -6.274 1.00 95.94 321 LEU A O 1
ATOM 2478 N N . SER A 1 322 ? -12.021 20.773 -8.384 1.00 95.31 322 SER A N 1
ATOM 2479 C CA . SER A 1 322 ? -12.930 21.736 -9.017 1.00 95.31 322 SER A CA 1
ATOM 2480 C C . SER A 1 322 ? -13.420 21.264 -10.394 1.00 95.31 322 SER A C 1
ATOM 2482 O O . SER A 1 322 ? -12.959 20.257 -10.911 1.00 95.31 322 SER A O 1
ATOM 2484 N N . GLY A 1 323 ? -14.372 21.980 -11.003 1.00 95.25 323 GLY A N 1
ATOM 2485 C CA . GLY A 1 323 ? -15.000 21.536 -12.256 1.00 95.25 323 GLY A CA 1
ATOM 2486 C C . GLY A 1 323 ? -16.088 20.490 -12.002 1.00 95.25 323 GLY A C 1
ATOM 2487 O O . GLY A 1 323 ? -16.866 20.651 -11.060 1.00 95.25 323 GLY A O 1
ATOM 2488 N N . SER A 1 324 ? -16.165 19.464 -12.843 1.00 96.69 324 SER A N 1
ATOM 2489 C CA . SER A 1 324 ? -16.965 18.244 -12.659 1.00 96.69 324 SER A CA 1
ATOM 2490 C C . SER A 1 324 ? -16.091 17.023 -12.323 1.00 96.69 324 SER A C 1
ATOM 2492 O O . SER A 1 324 ? -16.539 15.894 -12.521 1.00 96.69 324 SER A O 1
ATOM 2494 N N . SER A 1 325 ? -14.867 17.242 -11.831 1.00 97.94 325 SER A N 1
ATOM 2495 C CA . SER A 1 325 ? -13.898 16.181 -11.559 1.00 97.94 325 SER A CA 1
ATOM 2496 C C . SER A 1 325 ? -14.397 15.161 -10.534 1.00 97.94 325 SER A C 1
ATOM 2498 O O . SER A 1 325 ? -15.201 15.469 -9.645 1.00 97.94 325 SER A O 1
ATOM 2500 N N . VAL A 1 326 ? -13.923 13.922 -10.666 1.00 98.06 326 VAL A N 1
ATOM 2501 C CA . VAL A 1 326 ? -14.369 12.785 -9.855 1.00 98.06 326 VAL A CA 1
ATOM 2502 C C . VAL A 1 326 ? -13.173 12.086 -9.233 1.00 98.06 326 VAL A C 1
ATOM 2504 O O . VAL A 1 326 ? -12.235 11.704 -9.925 1.00 98.06 326 VAL A O 1
ATOM 2507 N N . CYS A 1 327 ? -13.243 11.868 -7.926 1.00 98.06 327 CYS A N 1
ATOM 2508 C CA . CYS A 1 327 ? -12.311 11.035 -7.185 1.00 98.06 327 CYS A CA 1
ATOM 2509 C C . CYS A 1 327 ? -13.093 9.926 -6.471 1.00 98.06 327 CYS A C 1
ATOM 2511 O O . CYS A 1 327 ? -14.045 10.200 -5.730 1.00 98.06 327 CYS A O 1
ATOM 2513 N N . SER A 1 328 ? -12.736 8.669 -6.722 1.00 98.31 328 SER A N 1
ATOM 2514 C CA . SER A 1 328 ? -13.401 7.517 -6.110 1.00 98.31 328 SER A CA 1
ATOM 2515 C C . SER A 1 328 ? -12.417 6.544 -5.480 1.00 98.31 328 SER A C 1
ATOM 2517 O O . SER A 1 328 ? -11.424 6.172 -6.103 1.00 98.31 328 SER A O 1
ATOM 2519 N N . PHE A 1 329 ? -12.754 6.084 -4.281 1.00 98.44 329 PHE A N 1
ATOM 2520 C CA . PHE A 1 329 ? -12.044 5.054 -3.537 1.00 98.44 329 PHE A CA 1
ATOM 2521 C C . PHE A 1 329 ? -12.960 3.842 -3.352 1.00 98.44 329 PHE A C 1
ATOM 2523 O O . PHE A 1 329 ? -14.150 3.993 -3.043 1.00 98.44 329 PHE A O 1
ATOM 2530 N N . GLY A 1 330 ? -12.409 2.648 -3.571 1.00 98.56 330 GLY A N 1
ATOM 2531 C CA . GLY A 1 330 ? -13.058 1.380 -3.260 1.00 98.56 330 GLY A CA 1
ATOM 2532 C C . GLY A 1 330 ? -13.247 1.177 -1.757 1.00 98.56 330 GLY A C 1
ATOM 2533 O O . GLY A 1 330 ? -13.246 2.123 -0.974 1.00 98.56 330 GLY A O 1
ATOM 2534 N N . ASN A 1 331 ? -13.434 -0.068 -1.350 1.00 98.56 331 ASN A N 1
ATOM 2535 C CA . ASN A 1 331 ? -13.527 -0.442 0.057 1.00 98.56 331 ASN A CA 1
ATOM 2536 C C . ASN A 1 331 ? -12.149 -0.400 0.717 1.00 98.56 331 ASN A C 1
ATOM 2538 O O . ASN A 1 331 ? -11.151 -0.702 0.074 1.00 98.56 331 ASN A O 1
ATOM 2542 N N . LEU A 1 332 ? -12.099 -0.089 2.008 1.00 98.44 332 LEU A N 1
ATOM 2543 C CA . LEU A 1 332 ? -10.949 -0.348 2.866 1.00 98.44 332 LEU A CA 1
ATOM 2544 C C . LEU A 1 332 ? -11.358 -1.381 3.911 1.00 98.44 332 LEU A C 1
ATOM 2546 O O . LEU A 1 332 ? -12.160 -1.075 4.794 1.00 98.44 332 LEU A O 1
ATOM 2550 N N . THR A 1 333 ? -10.805 -2.589 3.823 1.00 98.62 333 THR A N 1
ATOM 2551 C CA . THR A 1 333 ? -11.050 -3.657 4.797 1.00 98.62 333 THR A CA 1
ATOM 2552 C C . THR A 1 333 ? -9.781 -4.011 5.552 1.00 98.62 333 THR A C 1
ATOM 2554 O O . THR A 1 333 ? -8.706 -4.161 4.971 1.00 98.62 333 THR A O 1
ATOM 2557 N N . LEU A 1 334 ? -9.920 -4.117 6.869 1.00 98.88 334 LEU A N 1
ATOM 2558 C CA . LEU A 1 334 ? -8.976 -4.782 7.752 1.00 98.88 334 LEU A CA 1
ATOM 2559 C C . LEU A 1 334 ? -9.744 -5.938 8.393 1.00 98.88 334 LEU A C 1
ATOM 2561 O O . LEU A 1 334 ? -10.418 -5.728 9.409 1.00 98.88 334 LEU A O 1
ATOM 2565 N N . ASP A 1 335 ? -9.710 -7.109 7.758 1.00 98.88 335 ASP A N 1
ATOM 2566 C CA . ASP A 1 335 ? -10.544 -8.254 8.132 1.00 98.88 335 ASP A CA 1
ATOM 2567 C C . ASP A 1 335 ? -9.739 -9.483 8.585 1.00 98.88 335 ASP A C 1
ATOM 2569 O O . ASP A 1 335 ? -8.702 -9.804 8.013 1.00 98.88 335 ASP A O 1
ATOM 2573 N N . ASP A 1 336 ? -10.222 -10.211 9.593 1.00 98.88 336 ASP A N 1
ATOM 2574 C CA . ASP A 1 336 ? -9.663 -11.512 10.010 1.00 98.88 336 ASP A CA 1
ATOM 2575 C C . ASP A 1 336 ? -8.160 -11.493 10.408 1.00 98.88 336 ASP A C 1
ATOM 2577 O O . ASP A 1 336 ? -7.484 -12.519 10.338 1.00 98.88 336 ASP A O 1
ATOM 2581 N N . ASN A 1 337 ? -7.592 -10.362 10.850 1.00 98.94 337 ASN A N 1
ATOM 2582 C CA . ASN A 1 337 ? -6.183 -10.318 11.277 1.00 98.94 337 ASN A CA 1
ATOM 2583 C C . ASN A 1 337 ? -5.990 -10.812 12.723 1.00 98.94 337 ASN A C 1
ATOM 2585 O O . ASN A 1 337 ? -6.824 -10.559 13.592 1.00 98.94 337 ASN A O 1
ATOM 2589 N N . ASP A 1 338 ? -4.857 -11.464 12.991 1.00 98.94 338 ASP A N 1
ATOM 2590 C CA . ASP A 1 338 ? -4.402 -11.884 14.325 1.00 98.94 338 ASP A CA 1
ATOM 2591 C C . ASP A 1 338 ? -3.178 -11.049 14.723 1.00 98.94 338 ASP A C 1
ATOM 2593 O O . ASP A 1 338 ? -2.097 -11.216 14.153 1.00 98.94 338 ASP A O 1
ATOM 2597 N N . ILE A 1 339 ? -3.364 -10.095 15.638 1.00 98.94 339 ILE A N 1
ATOM 2598 C CA . ILE A 1 339 ? -2.402 -9.028 15.929 1.00 98.94 339 ILE A CA 1
ATOM 2599 C C . ILE A 1 339 ? -2.016 -9.043 17.409 1.00 98.94 339 ILE A C 1
ATOM 2601 O O . ILE A 1 339 ? -2.861 -8.882 18.288 1.00 98.94 339 ILE A O 1
ATOM 2605 N N . SER A 1 340 ? -0.714 -9.131 17.671 1.00 98.69 340 SER A N 1
ATOM 2606 C CA . SER A 1 340 ? -0.103 -8.875 18.974 1.00 98.69 340 SER A CA 1
ATOM 2607 C C . SER A 1 340 ? 0.968 -7.800 18.823 1.00 98.69 340 SER A C 1
ATOM 2609 O O . SER A 1 340 ? 1.964 -7.995 18.126 1.00 98.69 340 SER A O 1
ATOM 2611 N N . SER A 1 341 ? 0.791 -6.660 19.482 1.00 98.12 341 SER A N 1
ATOM 2612 C CA . SER A 1 341 ? 1.659 -5.491 19.306 1.00 98.12 341 SER A CA 1
ATOM 2613 C C . SER A 1 341 ? 2.007 -4.864 20.649 1.00 98.12 341 SER A C 1
ATOM 2615 O O . SER A 1 341 ? 1.153 -4.845 21.516 1.00 98.12 341 SER A O 1
ATOM 2617 N N . SER A 1 342 ? 3.203 -4.300 20.861 1.00 97.56 342 SER A N 1
ATOM 2618 C CA . SER A 1 342 ? 3.449 -3.529 22.103 1.00 97.56 342 SER A CA 1
ATOM 2619 C C . SER A 1 342 ? 3.036 -2.054 22.030 1.00 97.56 342 SER A C 1
ATOM 2621 O O . SER A 1 342 ? 2.907 -1.402 23.067 1.00 97.56 342 SER A O 1
ATOM 2623 N N . GLY A 1 343 ? 2.857 -1.519 20.821 1.00 97.94 343 GLY A N 1
ATOM 2624 C CA . GLY A 1 343 ? 2.120 -0.285 20.537 1.00 97.94 343 GLY A CA 1
ATOM 2625 C C . GLY A 1 343 ? 0.660 -0.604 20.209 1.00 97.94 343 GLY A C 1
ATOM 2626 O O . GLY A 1 343 ? 0.109 -1.578 20.721 1.00 97.94 343 GLY A O 1
ATOM 2627 N N . ASP A 1 344 ? 0.028 0.189 19.352 1.00 98.62 344 ASP A N 1
ATOM 2628 C CA . ASP A 1 344 ? -1.373 -0.038 18.964 1.00 98.62 344 ASP A CA 1
ATOM 2629 C C . ASP A 1 344 ? -1.529 -1.209 17.990 1.00 98.62 344 ASP A C 1
ATOM 2631 O O . ASP A 1 344 ? -0.700 -1.393 17.097 1.00 98.62 344 ASP A O 1
ATOM 2635 N N . GLY A 1 345 ? -2.601 -1.986 18.144 1.00 98.75 345 GLY A N 1
ATOM 2636 C CA . GLY A 1 345 ? -2.893 -3.117 17.266 1.00 98.75 345 GLY A CA 1
ATOM 2637 C C . GLY A 1 345 ? -3.201 -2.638 15.852 1.00 98.75 345 GLY A C 1
ATOM 2638 O O . GLY A 1 345 ? -2.504 -2.995 14.903 1.00 98.75 345 GLY A O 1
ATOM 2639 N N . ILE A 1 346 ? -4.205 -1.771 15.727 1.00 98.81 346 ILE A N 1
ATOM 2640 C CA . ILE A 1 346 ? -4.553 -1.062 14.493 1.00 98.81 346 ILE A CA 1
ATOM 2641 C C . ILE A 1 346 ? -4.616 0.436 14.792 1.00 98.81 346 ILE A C 1
ATOM 2643 O O . ILE A 1 346 ? -5.399 0.851 15.644 1.00 98.81 346 ILE A O 1
ATOM 2647 N N . LEU A 1 347 ? -3.843 1.246 14.066 1.00 98.19 347 LEU A N 1
ATOM 2648 C CA . LEU A 1 347 ? -3.801 2.702 14.224 1.00 98.19 347 LEU A CA 1
ATOM 2649 C C . LEU A 1 347 ? -4.103 3.427 12.908 1.00 98.19 347 LEU A C 1
ATOM 2651 O O . LEU A 1 347 ? -3.373 3.284 11.927 1.00 98.19 347 LEU A O 1
ATOM 2655 N N . PHE A 1 348 ? -5.135 4.268 12.923 1.00 95.19 348 PHE A N 1
ATOM 2656 C CA . PHE A 1 348 ? -5.442 5.251 11.884 1.00 95.19 348 PHE A CA 1
ATOM 2657 C C . PHE A 1 348 ? -5.017 6.649 12.336 1.00 95.19 348 PHE A C 1
ATOM 2659 O O . PHE A 1 348 ? -5.873 7.435 12.733 1.00 95.19 348 PHE A O 1
ATOM 2666 N N . THR A 1 349 ? -3.710 6.925 12.243 1.00 89.69 349 THR A N 1
ATOM 2667 C CA . THR A 1 349 ? -2.997 8.157 12.639 1.00 89.69 349 THR A CA 1
ATOM 2668 C C . THR A 1 349 ? -3.318 8.710 14.041 1.00 89.69 349 THR A C 1
ATOM 2670 O O . THR A 1 349 ? -4.339 8.420 14.640 1.00 89.69 349 THR A O 1
ATOM 2673 N N . ASP A 1 350 ? -2.438 9.537 14.598 1.00 83.19 350 ASP A N 1
ATOM 2674 C CA . ASP A 1 350 ? -2.656 10.271 15.858 1.00 83.19 350 ASP A CA 1
ATOM 2675 C C . ASP A 1 350 ? -2.700 11.797 15.630 1.00 83.19 350 ASP A C 1
ATOM 2677 O O . ASP A 1 350 ? -2.725 12.599 16.566 1.00 83.19 350 ASP A O 1
ATOM 2681 N N . ASN A 1 351 ? -2.691 12.223 14.361 1.00 84.44 351 ASN A N 1
ATOM 2682 C CA . ASN A 1 351 ? -2.508 13.613 13.974 1.00 84.44 351 ASN A CA 1
ATOM 2683 C C . ASN A 1 351 ? -3.593 14.089 13.001 1.00 84.44 351 ASN A C 1
ATOM 2685 O O . ASN A 1 351 ? -3.733 13.580 11.893 1.00 84.44 351 ASN A O 1
ATOM 2689 N N . VAL A 1 352 ? -4.282 15.176 13.359 1.00 74.56 352 VAL A N 1
ATOM 2690 C CA . VAL A 1 352 ? -5.355 15.783 12.544 1.00 74.56 352 VAL A CA 1
ATOM 2691 C C . VAL A 1 352 ? -4.929 16.206 11.135 1.00 74.56 352 VAL A C 1
ATOM 2693 O O . VAL A 1 352 ? -5.747 16.294 10.223 1.00 74.56 352 VAL A O 1
ATOM 2696 N N . SER A 1 353 ? -3.641 16.482 10.922 1.00 80.75 353 SER A N 1
ATOM 2697 C CA . SER A 1 353 ? -3.108 16.836 9.600 1.00 80.75 353 SER A CA 1
ATOM 2698 C C . SER A 1 353 ? -2.758 15.624 8.735 1.00 80.75 353 SER A C 1
ATOM 2700 O O . SER A 1 353 ? -2.299 15.798 7.604 1.00 80.75 353 SER A O 1
ATOM 2702 N N . SER A 1 354 ? -3.002 14.418 9.237 1.00 87.56 354 SER A N 1
ATOM 2703 C CA . SER A 1 354 ? -2.629 13.179 8.577 1.00 87.56 354 SER A CA 1
ATOM 2704 C C . SER A 1 354 ? -3.815 12.388 8.042 1.00 87.56 354 SER A C 1
ATOM 2706 O O . SER A 1 354 ? -3.581 11.607 7.137 1.00 87.56 354 SER A O 1
ATOM 2708 N N . PHE A 1 355 ? -5.059 12.609 8.483 1.00 89.31 355 PHE A N 1
ATOM 2709 C CA . PHE A 1 355 ? -6.239 11.974 7.877 1.00 89.31 355 PHE A CA 1
ATOM 2710 C C . PHE A 1 355 ? -7.224 13.026 7.354 1.00 89.31 355 PHE A C 1
ATOM 2712 O O . PHE A 1 355 ? -7.881 13.737 8.119 1.00 89.31 355 PHE A O 1
ATOM 2719 N N . ARG A 1 356 ? -7.306 13.150 6.024 1.00 90.88 356 ARG A N 1
ATOM 2720 C CA . ARG A 1 356 ? -8.235 14.043 5.329 1.00 90.88 356 ARG A CA 1
ATOM 2721 C C . ARG A 1 356 ? -8.899 13.355 4.149 1.00 90.88 356 ARG A C 1
ATOM 2723 O O . ARG A 1 356 ? -8.241 12.689 3.354 1.00 90.88 356 ARG A O 1
ATOM 2730 N N . LEU A 1 357 ? -10.193 13.610 4.000 1.00 91.38 357 LEU A N 1
ATOM 2731 C CA . LEU A 1 357 ? -10.988 13.144 2.870 1.00 91.38 357 LEU A CA 1
ATOM 2732 C C . LEU A 1 357 ? -11.804 14.309 2.307 1.00 91.38 357 LEU A C 1
ATOM 2734 O O . LEU A 1 357 ? -12.563 14.934 3.047 1.00 91.38 357 LEU A O 1
ATOM 2738 N N . GLY A 1 358 ? -11.672 14.615 1.016 1.00 91.25 358 GLY A N 1
ATOM 2739 C CA . GLY A 1 358 ? -12.536 15.607 0.360 1.00 91.25 358 GLY A CA 1
ATOM 2740 C C . GLY A 1 358 ? -12.235 17.071 0.698 1.00 91.25 358 GLY A C 1
ATOM 2741 O O . GLY A 1 358 ? -13.127 17.918 0.634 1.00 91.25 358 GLY A O 1
ATOM 2742 N N . ASN A 1 359 ? -11.017 17.418 1.126 1.00 89.88 359 ASN A N 1
ATOM 2743 C CA . ASN A 1 359 ? -10.715 18.798 1.524 1.00 89.88 359 ASN A CA 1
ATOM 2744 C C . ASN A 1 359 ? -10.737 19.774 0.331 1.00 89.88 359 ASN A C 1
ATOM 2746 O O . ASN A 1 359 ? -10.255 19.458 -0.752 1.00 89.88 359 ASN A O 1
ATOM 2750 N N . SER A 1 360 ? -11.245 20.994 0.543 1.00 91.12 360 SER A N 1
ATOM 2751 C CA . SER A 1 360 ? -11.194 22.087 -0.445 1.00 91.12 360 SER A CA 1
ATOM 2752 C C . SER A 1 360 ? -11.835 21.758 -1.805 1.00 91.12 360 SER A C 1
ATOM 2754 O O . SER A 1 360 ? -11.317 22.116 -2.859 1.00 91.12 360 SER A O 1
ATOM 2756 N N . MET A 1 361 ? -13.002 21.108 -1.780 1.00 91.25 361 MET A N 1
ATOM 2757 C CA . MET A 1 361 ? -13.805 20.833 -2.976 1.00 91.25 361 MET A CA 1
ATOM 2758 C C . MET A 1 361 ? -14.647 22.043 -3.417 1.00 91.25 361 MET A C 1
ATOM 2760 O O . MET A 1 361 ? -15.360 22.664 -2.620 1.00 91.25 361 MET A O 1
ATOM 2764 N N . GLY A 1 362 ? -14.627 22.340 -4.716 1.00 90.44 362 GLY A N 1
ATOM 2765 C CA . GLY A 1 362 ? -15.462 23.346 -5.372 1.00 90.44 362 GLY A CA 1
ATOM 2766 C C . GLY A 1 362 ? -16.103 22.847 -6.672 1.00 90.44 362 GLY A C 1
ATOM 2767 O O . GLY A 1 362 ? -15.833 21.750 -7.158 1.00 90.44 362 GLY A O 1
ATOM 2768 N N . GLY A 1 363 ? -16.970 23.671 -7.264 1.00 89.19 363 GLY A N 1
ATOM 2769 C CA . GLY A 1 363 ? -17.689 23.312 -8.492 1.00 89.19 363 GLY A CA 1
ATOM 2770 C C . GLY A 1 363 ? -18.725 22.204 -8.272 1.00 89.19 363 GLY A C 1
ATOM 2771 O O . GLY A 1 363 ? -19.418 22.197 -7.258 1.00 89.19 363 GLY A O 1
ATOM 2772 N N . ASN A 1 364 ? -18.837 21.300 -9.244 1.00 92.88 364 ASN A N 1
ATOM 2773 C CA . ASN A 1 364 ? -19.649 20.083 -9.196 1.00 92.88 364 ASN A CA 1
ATOM 2774 C C . ASN A 1 364 ? -18.789 18.834 -8.929 1.00 92.88 364 ASN A C 1
ATOM 2776 O O . ASN A 1 364 ? -19.245 17.731 -9.223 1.00 92.88 364 ASN A O 1
ATOM 2780 N N . SER A 1 365 ? -17.564 19.002 -8.419 1.00 95.19 365 SER A N 1
ATOM 2781 C CA . SER A 1 365 ? -16.664 17.879 -8.158 1.00 95.19 365 SER A CA 1
ATOM 2782 C C . SER A 1 365 ? -17.247 16.907 -7.132 1.00 95.19 365 SER A C 1
ATOM 2784 O O . SER A 1 365 ? -18.095 17.289 -6.313 1.00 95.19 365 SER A O 1
ATOM 2786 N N . VAL A 1 366 ? -16.819 15.647 -7.203 1.00 95.19 366 VAL A N 1
ATOM 2787 C CA . VAL A 1 366 ? -17.315 14.547 -6.367 1.00 95.19 366 VAL A CA 1
ATOM 2788 C C . VAL A 1 366 ? -16.145 13.776 -5.775 1.00 95.19 366 VAL A C 1
ATOM 2790 O O . VAL A 1 366 ? -15.228 13.388 -6.496 1.00 95.19 366 VAL A O 1
ATOM 2793 N N . VAL A 1 367 ? -16.224 13.507 -4.472 1.00 95.44 367 VAL A N 1
ATOM 2794 C CA . VAL A 1 367 ? -15.366 12.536 -3.789 1.00 95.44 367 VAL A CA 1
ATOM 2795 C C . VAL A 1 367 ? -16.264 11.457 -3.207 1.00 95.44 367 VAL A C 1
ATOM 2797 O O . VAL A 1 367 ? -17.219 11.755 -2.490 1.00 95.44 367 VAL A O 1
ATOM 2800 N N . SER A 1 368 ? -15.973 10.202 -3.525 1.00 94.62 368 SER A N 1
ATOM 2801 C CA . SER A 1 368 ? -16.696 9.050 -2.983 1.00 94.62 368 SER A CA 1
ATOM 2802 C C . SER A 1 368 ? -15.723 8.013 -2.446 1.00 94.62 368 SER A C 1
ATOM 2804 O O . SER A 1 368 ? -14.709 7.728 -3.074 1.00 94.62 368 SER A O 1
ATOM 2806 N N . PHE A 1 369 ? -16.041 7.454 -1.291 1.00 94.94 369 PHE A N 1
ATOM 2807 C CA . PHE A 1 369 ? -15.374 6.308 -0.694 1.00 94.94 369 PHE A CA 1
ATOM 2808 C C . PHE A 1 369 ? -16.483 5.296 -0.396 1.00 94.94 369 PHE A C 1
ATOM 2810 O O . PHE A 1 369 ? -17.542 5.691 0.094 1.00 94.94 369 PHE A O 1
ATOM 2817 N N . GLN A 1 370 ? -16.294 4.027 -0.753 1.00 96.56 370 GLN A N 1
ATOM 2818 C CA . GLN A 1 370 ? -17.239 2.970 -0.382 1.00 96.56 370 GLN A CA 1
ATOM 2819 C C . GLN A 1 370 ? -17.183 2.702 1.135 1.00 96.56 370 GLN A C 1
ATOM 2821 O O . GLN A 1 370 ? -17.358 3.618 1.939 1.00 96.56 370 GLN A O 1
ATOM 2826 N N . ASP A 1 371 ? -16.970 1.463 1.566 1.00 96.56 371 ASP A N 1
ATOM 2827 C CA . ASP A 1 371 ? -16.968 1.132 2.985 1.00 96.56 371 ASP A CA 1
ATOM 2828 C C . ASP A 1 371 ? -15.558 1.197 3.588 1.00 96.56 371 ASP A C 1
ATOM 2830 O O . ASP A 1 371 ? -14.588 0.758 2.974 1.00 96.56 371 ASP A O 1
ATOM 2834 N N . ILE A 1 372 ? -15.457 1.669 4.832 1.00 96.81 372 ILE A N 1
ATOM 2835 C CA . ILE A 1 372 ? -14.290 1.459 5.699 1.00 96.81 372 ILE A CA 1
ATOM 2836 C C . ILE A 1 372 ? -14.696 0.481 6.803 1.00 96.81 372 ILE A C 1
ATOM 2838 O O . ILE A 1 372 ? -15.590 0.773 7.604 1.00 96.81 372 ILE A O 1
ATOM 2842 N N . GLN A 1 373 ? -14.056 -0.687 6.846 1.00 98.38 373 GLN A N 1
ATOM 2843 C CA . GLN A 1 373 ? -14.420 -1.788 7.736 1.00 98.38 373 GLN A CA 1
ATOM 2844 C C . GLN A 1 373 ? -13.198 -2.319 8.490 1.00 98.38 373 GLN A C 1
ATOM 2846 O O . GLN A 1 373 ? -12.221 -2.757 7.889 1.00 98.38 373 GLN A O 1
ATOM 2851 N N . VAL A 1 374 ? -13.281 -2.320 9.820 1.00 98.81 374 VAL A N 1
ATOM 2852 C CA . VAL A 1 374 ? -12.353 -3.034 10.707 1.00 98.81 374 VAL A CA 1
ATOM 2853 C C . VAL A 1 374 ? -13.135 -4.170 11.348 1.00 98.81 374 VAL A C 1
ATOM 2855 O O . VAL A 1 374 ? -13.968 -3.926 12.236 1.00 98.81 374 VAL A O 1
ATOM 2858 N N . SER A 1 375 ? -12.928 -5.400 10.881 1.00 98.81 375 SER A N 1
ATOM 2859 C CA . SER A 1 375 ? -13.758 -6.526 11.300 1.00 98.81 375 SER A CA 1
ATOM 2860 C C . SER A 1 375 ? -13.050 -7.847 11.526 1.00 98.81 375 SER A C 1
ATOM 2862 O O . SER A 1 375 ? -11.978 -8.101 11.010 1.00 98.81 375 SER A O 1
ATOM 2864 N N . HIS A 1 376 ? -13.649 -8.683 12.375 1.00 98.88 376 HIS A N 1
ATOM 2865 C CA . HIS A 1 376 ? -13.175 -10.043 12.663 1.00 98.88 376 HIS A CA 1
ATOM 2866 C C . HIS A 1 376 ? -11.709 -10.152 13.128 1.00 98.88 376 HIS A C 1
ATOM 2868 O O . HIS A 1 376 ? -11.154 -11.245 13.174 1.00 98.88 376 HIS A O 1
ATOM 2874 N N . ASN A 1 377 ? -11.090 -9.046 13.550 1.00 98.94 377 ASN A N 1
ATOM 2875 C CA . ASN A 1 377 ? -9.710 -9.062 14.012 1.00 98.94 377 ASN A CA 1
ATOM 2876 C C . ASN A 1 377 ? -9.636 -9.601 15.442 1.00 98.94 377 ASN A C 1
ATOM 2878 O O . ASN A 1 377 ? -10.464 -9.260 16.294 1.00 98.94 377 ASN A O 1
ATOM 2882 N N . THR A 1 378 ? -8.616 -10.406 15.713 1.00 98.94 378 THR A N 1
ATOM 2883 C CA . THR A 1 378 ? -8.185 -10.782 17.060 1.00 98.94 378 THR A CA 1
ATOM 2884 C C . THR A 1 378 ? -6.984 -9.919 17.417 1.00 98.94 378 THR A C 1
ATOM 2886 O O . THR A 1 378 ? -5.974 -9.963 16.726 1.00 98.94 378 THR A O 1
ATOM 2889 N N . ILE A 1 379 ? -7.105 -9.095 18.457 1.00 98.94 379 ILE A N 1
ATOM 2890 C CA . ILE A 1 379 ? -6.071 -8.128 18.840 1.00 98.94 379 ILE A CA 1
ATOM 2891 C C . ILE A 1 379 ? -5.751 -8.297 20.322 1.00 98.94 379 ILE A C 1
ATOM 2893 O O . ILE A 1 379 ? -6.663 -8.278 21.160 1.00 98.94 379 ILE A O 1
ATOM 2897 N N . SER A 1 380 ? -4.472 -8.457 20.655 1.00 98.69 380 SER A N 1
ATOM 2898 C CA . SER A 1 380 ? -4.030 -8.567 22.042 1.00 98.69 380 SER A CA 1
ATOM 2899 C C . SER A 1 380 ? -2.725 -7.851 22.359 1.00 98.69 380 SER A C 1
ATOM 2901 O O . SER A 1 380 ? -1.953 -7.480 21.482 1.00 98.69 380 SER A O 1
ATOM 2903 N N . ASP A 1 381 ? -2.502 -7.648 23.660 1.00 98.25 381 ASP A N 1
ATOM 2904 C CA . ASP A 1 381 ? -1.251 -7.141 24.243 1.00 98.25 381 ASP A CA 1
ATOM 2905 C C . ASP A 1 381 ? -0.837 -5.719 23.797 1.00 98.25 381 ASP A C 1
ATOM 2907 O O . ASP A 1 381 ? 0.252 -5.257 24.137 1.00 98.25 381 ASP A O 1
ATOM 2911 N N . SER A 1 382 ? -1.748 -4.999 23.131 1.00 98.38 382 SER A N 1
ATOM 2912 C CA . SER A 1 382 ? -1.569 -3.644 22.588 1.00 98.38 382 SER A CA 1
ATOM 2913 C C . SER A 1 382 ? -1.747 -2.498 23.590 1.00 98.38 382 SER A C 1
ATOM 2915 O O . SER A 1 382 ? -2.406 -2.619 24.627 1.00 98.38 382 SER A O 1
ATOM 2917 N N . ALA A 1 383 ? -1.217 -1.322 23.243 1.00 98.31 383 ALA A N 1
ATOM 2918 C CA . ALA A 1 383 ? -1.561 -0.064 23.903 1.00 98.31 383 ALA A CA 1
ATOM 2919 C C . ALA A 1 383 ? -3.059 0.233 23.706 1.00 98.31 383 ALA A C 1
ATOM 2921 O O . ALA A 1 383 ? -3.836 0.040 24.648 1.00 98.31 383 ALA A O 1
ATOM 2922 N N . SER A 1 384 ? -3.469 0.572 22.486 1.00 98.62 384 SER A N 1
ATOM 2923 C CA . SER A 1 384 ? -4.864 0.533 22.049 1.00 98.62 384 SER A CA 1
ATOM 2924 C C . SER A 1 384 ? -5.076 -0.636 21.084 1.00 98.62 384 SER A C 1
ATOM 2926 O O . SER A 1 384 ? -4.261 -0.866 20.193 1.00 98.62 384 SER A O 1
ATOM 2928 N N . GLY A 1 385 ? -6.145 -1.415 21.258 1.00 98.75 385 GLY A N 1
ATOM 2929 C CA . GLY A 1 385 ? -6.457 -2.507 20.329 1.00 98.75 385 GLY A CA 1
ATOM 2930 C C . GLY A 1 385 ? -6.751 -1.963 18.931 1.00 98.75 385 GLY A C 1
ATOM 2931 O O . GLY A 1 385 ? -6.083 -2.306 17.959 1.00 98.75 385 GLY A O 1
ATOM 2932 N N . VAL A 1 386 ? -7.702 -1.034 18.854 1.00 98.81 386 VAL A N 1
ATOM 2933 C CA . VAL A 1 386 ? -7.947 -0.207 17.666 1.00 98.81 386 VAL A CA 1
ATOM 2934 C C . VAL A 1 386 ? -7.975 1.256 18.088 1.00 98.81 386 VAL A C 1
ATOM 2936 O O . VAL A 1 386 ? -8.717 1.611 19.004 1.00 98.81 386 VAL A O 1
ATOM 2939 N N . PHE A 1 387 ? -7.208 2.099 17.404 1.00 98.25 387 PHE A N 1
ATOM 2940 C CA . PHE A 1 387 ? -7.202 3.545 17.589 1.00 98.25 387 PHE A CA 1
ATOM 2941 C C . PHE A 1 387 ? -7.491 4.255 16.260 1.00 98.25 387 PHE A C 1
ATOM 2943 O O . PHE A 1 387 ? -6.763 4.106 15.278 1.00 98.25 387 PHE A O 1
ATOM 2950 N N . ILE A 1 388 ? -8.580 5.024 16.239 1.00 96.25 388 ILE A N 1
ATOM 2951 C CA . ILE A 1 388 ? -8.911 5.982 15.187 1.00 96.25 388 ILE A CA 1
ATOM 2952 C C . ILE A 1 388 ? -8.633 7.395 15.700 1.00 96.25 388 ILE A C 1
ATOM 2954 O O . ILE A 1 388 ? -9.331 7.881 16.594 1.00 96.25 388 ILE A O 1
ATOM 2958 N N . GLY A 1 389 ? -7.620 8.048 15.137 1.00 94.19 389 GLY A N 1
ATOM 2959 C CA . GLY A 1 389 ? -7.300 9.424 15.480 1.00 94.19 389 GLY A CA 1
ATOM 2960 C C . GLY A 1 389 ? -8.137 10.465 14.731 1.00 94.19 389 GLY A C 1
ATOM 2961 O O . GLY A 1 389 ? -9.083 10.132 14.003 1.00 94.19 389 GLY A O 1
ATOM 2962 N N . PRO A 1 390 ? -7.760 11.747 14.880 1.00 91.31 390 PRO A N 1
ATOM 2963 C CA . PRO A 1 390 ? -8.521 12.859 14.330 1.00 91.31 390 PRO A CA 1
ATOM 2964 C C . PRO A 1 390 ? -8.590 12.817 12.800 1.00 91.31 390 PRO A C 1
ATOM 2966 O O . PRO A 1 390 ? -7.565 12.685 12.125 1.00 91.31 390 PRO A O 1
ATOM 2969 N N . CYS A 1 391 ? -9.789 13.013 12.244 1.00 88.56 391 CYS A N 1
ATOM 2970 C CA . CYS A 1 391 ? -10.021 13.014 10.797 1.00 88.56 391 CYS A CA 1
ATOM 2971 C C . CYS A 1 391 ? -10.793 14.257 10.342 1.00 88.56 391 CYS A C 1
ATOM 2973 O O . CYS A 1 391 ? -11.815 14.623 10.923 1.00 88.56 391 CYS A O 1
ATOM 2975 N N . LEU A 1 392 ? -10.341 14.880 9.249 1.00 87.62 392 LEU A N 1
ATOM 2976 C CA . LEU A 1 392 ? -11.016 16.021 8.633 1.00 87.62 392 LEU A CA 1
ATOM 2977 C C . LEU A 1 392 ? -11.729 15.616 7.338 1.00 87.62 392 LEU A C 1
ATOM 2979 O O . LEU A 1 392 ? -11.104 15.406 6.297 1.00 87.62 392 LEU A O 1
ATOM 2983 N N . PHE A 1 393 ? -13.057 15.620 7.385 1.00 84.81 393 PHE A N 1
ATOM 2984 C CA . PHE A 1 393 ? -13.912 15.466 6.211 1.00 84.81 393 PHE A CA 1
ATOM 2985 C C . PHE A 1 393 ? -14.210 16.842 5.612 1.00 84.81 393 PHE A C 1
ATOM 2987 O O . PHE A 1 393 ? -14.799 17.710 6.260 1.00 84.81 393 PHE A O 1
ATOM 2994 N N . GLY A 1 394 ? -13.760 17.076 4.384 1.00 76.00 394 GLY A N 1
ATOM 2995 C CA . GLY A 1 394 ? -14.010 18.320 3.679 1.00 76.00 394 GLY A CA 1
ATOM 2996 C C . GLY A 1 394 ? -15.381 18.330 3.015 1.00 76.00 394 GLY A C 1
ATOM 2997 O O . GLY A 1 394 ? -15.782 17.382 2.355 1.00 76.00 394 GLY A O 1
ATOM 2998 N N . GLY A 1 395 ? -16.115 19.428 3.180 1.00 59.59 395 GLY A N 1
ATOM 2999 C CA . GLY A 1 395 ? -17.357 19.630 2.444 1.00 59.59 395 GLY A CA 1
ATOM 3000 C C . GLY A 1 395 ? -18.357 20.504 3.181 1.00 59.59 395 GLY A C 1
ATOM 3001 O O . GLY A 1 395 ? -19.183 20.018 3.941 1.00 59.59 395 GLY A O 1
ATOM 3002 N N . GLU A 1 396 ? -18.368 21.797 2.860 1.00 53.09 396 GLU A N 1
ATOM 3003 C CA . GLU A 1 396 ? -19.579 22.621 3.008 1.00 53.09 396 GLU A CA 1
ATOM 3004 C C . GLU A 1 396 ? -20.604 22.323 1.880 1.00 53.09 396 GLU A C 1
ATOM 3006 O O . GLU A 1 396 ? -21.710 22.864 1.881 1.00 53.09 396 GLU A O 1
ATOM 3011 N N . ASN A 1 397 ? -20.255 21.449 0.918 1.00 54.88 397 ASN A N 1
ATOM 3012 C CA . ASN A 1 397 ? -21.032 21.104 -0.276 1.00 54.88 397 ASN A CA 1
ATOM 3013 C C . ASN A 1 397 ? -21.275 19.582 -0.346 1.00 54.88 397 ASN A C 1
ATOM 3015 O O . ASN A 1 397 ? -20.337 18.806 -0.219 1.00 54.88 397 ASN A O 1
ATOM 3019 N N . ASN A 1 398 ? -22.526 19.168 -0.579 1.00 63.84 398 ASN A N 1
ATOM 3020 C CA . ASN A 1 398 ? -23.069 17.797 -0.452 1.00 63.84 398 ASN A CA 1
ATOM 3021 C C . ASN A 1 398 ? -22.515 16.711 -1.418 1.00 63.84 398 ASN A C 1
ATOM 3023 O O . ASN A 1 398 ? -23.243 15.773 -1.739 1.00 63.84 398 ASN A O 1
ATOM 3027 N N . ASN A 1 399 ? -21.284 16.831 -1.919 1.00 85.19 399 ASN A N 1
ATOM 3028 C CA . ASN A 1 399 ? -20.710 15.927 -2.926 1.00 85.19 399 ASN A CA 1
ATOM 3029 C C . ASN A 1 399 ? -19.564 15.045 -2.392 1.00 85.19 399 ASN A C 1
ATOM 3031 O O . ASN A 1 399 ? -18.874 14.404 -3.186 1.00 85.19 399 ASN A O 1
ATOM 3035 N N . LEU A 1 400 ? -19.358 15.025 -1.072 1.00 89.31 400 LEU A N 1
ATOM 3036 C CA . LEU A 1 400 ? -18.537 14.023 -0.399 1.00 89.31 400 LEU A CA 1
ATOM 3037 C C . LEU A 1 400 ? -19.443 12.883 0.091 1.00 89.31 400 LEU A C 1
ATOM 3039 O O . LEU A 1 400 ? -20.442 13.144 0.763 1.00 89.31 400 LEU A O 1
ATOM 3043 N N . GLY A 1 401 ? -19.088 11.641 -0.237 1.00 89.50 401 GLY A N 1
ATOM 3044 C CA . GLY A 1 401 ? -19.761 10.437 0.248 1.00 89.50 401 GLY A CA 1
ATOM 3045 C C . GLY A 1 401 ? -18.785 9.407 0.818 1.00 89.50 401 GLY A C 1
ATOM 3046 O O . GLY A 1 401 ? -17.720 9.178 0.253 1.00 89.50 401 GLY A O 1
ATOM 3047 N N . LEU A 1 402 ? -19.189 8.787 1.924 1.00 91.38 402 LEU A N 1
ATOM 3048 C CA . LEU A 1 402 ? -18.631 7.573 2.523 1.00 91.38 402 LEU A CA 1
ATOM 3049 C C . LEU A 1 402 ? -19.820 6.647 2.787 1.00 91.38 402 LEU A C 1
ATOM 3051 O O . LEU A 1 402 ? -20.715 7.035 3.546 1.00 91.38 402 LEU A O 1
ATOM 3055 N N . ASP A 1 403 ? -19.852 5.476 2.151 1.00 93.75 403 ASP A N 1
ATOM 3056 C CA . ASP A 1 403 ? -21.012 4.576 2.220 1.00 93.75 403 ASP A CA 1
ATOM 3057 C C . ASP A 1 403 ? -21.217 4.040 3.643 1.00 93.75 403 ASP A C 1
ATOM 3059 O O . ASP A 1 403 ? -22.334 4.085 4.173 1.00 93.75 403 ASP A O 1
ATOM 3063 N N . SER A 1 404 ? -20.141 3.598 4.304 1.00 93.88 404 SER A N 1
ATOM 3064 C CA . SER A 1 404 ? -20.168 3.281 5.731 1.00 93.88 404 SER A CA 1
ATOM 3065 C C . SER A 1 404 ? -18.791 3.312 6.395 1.00 93.88 404 SER A C 1
ATOM 3067 O O . SER A 1 404 ? -17.756 3.122 5.762 1.00 93.88 404 SER A O 1
ATOM 3069 N N . PHE A 1 405 ? -18.797 3.524 7.713 1.00 95.19 405 PHE A N 1
ATOM 3070 C CA . PHE A 1 405 ? -17.647 3.299 8.585 1.00 95.19 405 PHE A CA 1
ATOM 3071 C C . PHE A 1 405 ? -18.056 2.324 9.690 1.00 95.19 405 PHE A C 1
ATOM 3073 O O . PHE A 1 405 ? -18.970 2.619 10.471 1.00 95.19 405 PHE A O 1
ATOM 3080 N N . MET A 1 406 ? -17.415 1.157 9.761 1.00 97.75 406 MET A N 1
ATOM 3081 C CA . MET A 1 406 ? -17.815 0.094 10.680 1.00 97.75 406 MET A CA 1
ATOM 3082 C C . MET A 1 406 ? -16.631 -0.546 11.401 1.00 97.75 406 MET A C 1
ATOM 3084 O O . MET A 1 406 ? -15.705 -1.053 10.778 1.00 97.75 406 MET A O 1
ATOM 3088 N N . ILE A 1 407 ? -16.728 -0.618 12.729 1.00 98.69 407 ILE A N 1
ATOM 3089 C CA . ILE A 1 407 ? -15.837 -1.426 13.569 1.00 98.69 407 ILE A CA 1
ATOM 3090 C C . ILE A 1 407 ? -16.681 -2.550 14.154 1.00 98.69 407 ILE A C 1
ATOM 3092 O O . ILE A 1 407 ? -17.550 -2.305 15.004 1.00 98.69 407 ILE A O 1
ATOM 3096 N N . SER A 1 408 ? -16.497 -3.782 13.675 1.00 98.69 408 SER A N 1
ATOM 3097 C CA . SER A 1 408 ? -17.394 -4.863 14.080 1.00 98.69 408 SER A CA 1
ATOM 3098 C C . SER A 1 408 ? -16.826 -6.266 14.139 1.00 98.69 408 SER A C 1
ATOM 3100 O O . SER A 1 408 ? -15.995 -6.650 13.338 1.00 98.69 408 SER A O 1
ATOM 3102 N N . ASN A 1 409 ? -17.369 -7.082 15.040 1.00 98.75 409 ASN A N 1
ATOM 3103 C CA . ASN A 1 409 ? -16.980 -8.487 15.199 1.00 98.75 409 ASN A CA 1
ATOM 3104 C C . ASN A 1 409 ? -15.502 -8.687 15.586 1.00 98.75 409 ASN A C 1
ATOM 3106 O O . ASN A 1 409 ? -14.976 -9.773 15.377 1.00 98.75 409 ASN A O 1
ATOM 3110 N N . ASN A 1 410 ? -14.836 -7.679 16.154 1.00 98.88 410 ASN A N 1
ATOM 3111 C CA . ASN A 1 410 ? -13.461 -7.818 16.635 1.00 98.88 410 ASN A CA 1
ATOM 3112 C C . ASN A 1 410 ? -13.430 -8.435 18.043 1.00 98.88 410 ASN A C 1
ATOM 3114 O O . ASN A 1 410 ? -14.341 -8.216 18.847 1.00 98.88 410 ASN A O 1
ATOM 3118 N N . SER A 1 411 ? -12.365 -9.174 18.344 1.00 98.88 411 SER A N 1
ATOM 3119 C CA . SER A 1 411 ? -12.038 -9.712 19.664 1.00 98.88 411 SER A CA 1
ATOM 3120 C C . SER A 1 411 ? -10.779 -9.017 20.175 1.00 98.88 411 SER A C 1
ATOM 3122 O O . SER A 1 411 ? -9.683 -9.312 19.708 1.00 98.88 411 SER A O 1
ATOM 3124 N N . ILE A 1 412 ? -10.930 -8.095 21.123 1.00 98.94 412 ILE A N 1
ATOM 3125 C CA . ILE A 1 412 ? -9.844 -7.255 21.635 1.00 98.94 412 ILE A CA 1
ATOM 3126 C C . ILE A 1 412 ? -9.638 -7.564 23.113 1.00 98.94 412 ILE A C 1
ATOM 3128 O O . ILE A 1 412 ? -10.586 -7.483 23.897 1.00 98.94 412 ILE A O 1
ATOM 3132 N N . SER A 1 413 ? -8.411 -7.906 23.506 1.00 98.81 413 SER A N 1
ATOM 3133 C CA . SER A 1 413 ? -8.136 -8.264 24.898 1.00 98.81 413 SER A CA 1
ATOM 3134 C C . SER A 1 413 ? -6.739 -7.909 25.381 1.00 98.81 413 SER A C 1
ATOM 3136 O O . SER A 1 413 ? -5.814 -7.763 24.596 1.00 98.81 413 SER A O 1
ATOM 3138 N N . PHE A 1 414 ? -6.569 -7.789 26.699 1.00 98.62 414 PHE A N 1
ATOM 3139 C CA . PHE A 1 414 ? -5.268 -7.509 27.327 1.00 98.62 414 PHE A CA 1
ATOM 3140 C C . PHE A 1 414 ? -4.605 -6.197 26.871 1.00 98.62 414 PHE A C 1
ATOM 3142 O O . PHE A 1 414 ? -3.391 -6.045 26.987 1.00 98.62 414 PHE A O 1
ATOM 3149 N N . CYS A 1 415 ? -5.397 -5.230 26.402 1.00 98.69 415 CYS A N 1
ATOM 3150 C CA . CYS A 1 415 ? -4.900 -3.920 25.992 1.00 98.69 415 CYS A CA 1
ATOM 3151 C C . CYS A 1 415 ? -4.979 -2.886 27.127 1.00 98.69 415 CYS A C 1
ATOM 3153 O O . CYS A 1 415 ? -5.708 -3.046 28.115 1.00 98.69 415 CYS A O 1
ATOM 3155 N N . SER A 1 416 ? -4.276 -1.759 26.987 1.00 98.62 416 SER A N 1
ATOM 3156 C CA . SER A 1 416 ? -4.539 -0.615 27.876 1.00 98.62 416 SER A CA 1
ATOM 3157 C C . SER A 1 416 ? -5.920 -0.027 27.577 1.00 98.62 416 SER A C 1
ATOM 3159 O O . SER A 1 416 ? -6.738 0.117 28.490 1.00 98.62 416 SER A O 1
ATOM 3161 N N . ILE A 1 417 ? -6.214 0.221 26.302 1.00 98.81 417 ILE A N 1
ATOM 3162 C CA . ILE A 1 417 ? -7.524 0.643 25.807 1.00 98.81 417 ILE A CA 1
ATOM 3163 C C . ILE A 1 417 ? -7.982 -0.373 24.754 1.00 98.81 417 ILE A C 1
ATOM 3165 O O . ILE A 1 417 ? -7.209 -0.773 23.892 1.00 98.81 417 ILE A O 1
ATOM 3169 N N . GLY A 1 418 ? -9.225 -0.844 24.827 1.00 98.75 418 GLY A N 1
ATOM 3170 C CA . GLY A 1 418 ? -9.754 -1.755 23.811 1.00 98.75 418 GLY A CA 1
ATOM 3171 C C . GLY A 1 418 ? -9.966 -1.043 22.473 1.00 98.75 418 GLY A C 1
ATOM 3172 O O . GLY A 1 418 ? -9.345 -1.387 21.471 1.00 98.75 418 GLY A O 1
ATOM 3173 N N . LEU A 1 419 ? -10.825 -0.026 22.478 1.00 98.56 419 LEU A N 1
ATOM 3174 C CA . LEU A 1 419 ? -11.147 0.796 21.313 1.00 98.56 419 LEU A CA 1
ATOM 3175 C C . LEU A 1 419 ? -11.053 2.287 21.657 1.00 98.56 419 LEU A C 1
ATOM 3177 O O . LEU A 1 419 ? -11.652 2.735 22.634 1.00 98.56 419 LEU A O 1
ATOM 3181 N N . GLU A 1 420 ? -10.351 3.058 20.836 1.00 98.12 420 GLU A N 1
ATOM 3182 C CA . GLU A 1 420 ? -10.142 4.493 21.028 1.00 98.12 420 GLU A CA 1
ATOM 3183 C C . GLU A 1 420 ? -10.531 5.277 19.775 1.00 98.12 420 GLU A C 1
ATOM 3185 O O . GLU A 1 420 ? -10.058 4.985 18.677 1.00 98.12 420 GLU A O 1
ATOM 3190 N N . LEU A 1 421 ? -11.414 6.262 19.940 1.00 96.19 421 LEU A N 1
ATOM 3191 C CA . LEU A 1 421 ? -11.739 7.260 18.923 1.00 96.19 421 LEU A CA 1
ATOM 3192 C C . LEU A 1 421 ? -11.453 8.654 19.503 1.00 96.19 421 LEU A C 1
ATOM 3194 O O . LEU A 1 421 ? -12.033 9.030 20.532 1.00 96.19 421 LEU A O 1
ATOM 3198 N N . GLU A 1 422 ? -10.584 9.419 18.841 1.00 94.94 422 GLU A N 1
ATOM 3199 C CA . GLU A 1 422 ? -10.201 10.779 19.243 1.00 94.94 422 GLU A CA 1
ATOM 3200 C C . GLU A 1 422 ? -10.501 11.795 18.136 1.00 94.94 422 GLU A C 1
ATOM 3202 O O . GLU A 1 422 ? -10.010 11.654 17.021 1.00 94.94 422 GLU A O 1
ATOM 3207 N N . ASP A 1 423 ? -11.285 12.834 18.456 1.00 91.38 423 ASP A N 1
ATOM 3208 C CA . ASP A 1 423 ? -11.693 13.902 17.520 1.00 91.38 423 ASP A CA 1
ATOM 3209 C C . ASP A 1 423 ? -12.193 13.339 16.172 1.00 91.38 423 ASP A C 1
ATOM 3211 O O . ASP A 1 423 ? -11.932 13.859 15.083 1.00 91.38 423 ASP A O 1
ATOM 3215 N N . PHE A 1 424 ? -12.907 12.214 16.254 1.00 87.69 424 PHE A N 1
ATOM 3216 C CA . PHE A 1 424 ? -13.433 11.495 15.109 1.00 87.69 424 PHE A CA 1
ATOM 3217 C C . PHE A 1 424 ? -14.937 11.705 15.039 1.00 87.69 424 PHE A C 1
ATOM 3219 O O . PHE A 1 424 ? -15.730 11.053 15.721 1.00 87.69 424 PHE A O 1
ATOM 3226 N N . SER A 1 425 ? -15.329 12.666 14.211 1.00 81.12 425 SER A N 1
ATOM 3227 C CA . SER A 1 425 ? -16.728 13.027 14.026 1.00 81.12 425 SER A CA 1
ATOM 3228 C C . SER A 1 425 ? -17.035 13.132 12.542 1.00 81.12 425 SER A C 1
ATOM 3230 O O . SER A 1 425 ? -16.673 14.108 11.882 1.00 81.12 425 SER A O 1
ATOM 3232 N N . ILE A 1 426 ? -17.711 12.115 12.011 1.00 77.56 426 ILE A N 1
ATOM 3233 C CA . ILE A 1 426 ? -18.247 12.175 10.654 1.00 77.56 426 ILE A CA 1
ATOM 3234 C C . ILE A 1 426 ? -19.538 13.002 10.692 1.00 77.56 426 ILE A C 1
ATOM 3236 O O . ILE A 1 426 ? -20.379 12.849 11.581 1.00 77.56 426 ILE A O 1
ATOM 3240 N N . SER A 1 427 ? -19.680 13.925 9.743 1.00 70.19 427 SER A N 1
ATOM 3241 C CA . SER A 1 427 ? -20.870 14.771 9.595 1.00 70.19 427 SER A CA 1
ATOM 3242 C C . SER A 1 427 ? -22.158 13.959 9.395 1.00 70.19 427 SER A C 1
ATOM 3244 O O . SER A 1 427 ? -22.109 12.797 9.010 1.00 70.19 427 SER A O 1
ATOM 3246 N N . ASP A 1 428 ? -23.320 14.603 9.568 1.00 70.06 428 ASP A N 1
ATOM 3247 C CA . ASP A 1 428 ? -24.672 14.004 9.594 1.00 70.06 428 ASP A CA 1
ATOM 3248 C C . ASP A 1 428 ? -25.028 12.988 8.484 1.00 70.06 428 ASP A C 1
ATOM 3250 O O . ASP A 1 428 ? -26.013 12.260 8.615 1.00 70.06 428 ASP A O 1
ATOM 3254 N N . TRP A 1 429 ? -24.292 12.951 7.371 1.00 76.81 429 TRP A N 1
ATOM 3255 C CA . TRP A 1 429 ? -24.565 12.071 6.236 1.00 76.81 429 TRP A CA 1
ATOM 3256 C C . TRP A 1 429 ? -23.966 10.659 6.364 1.00 76.81 429 TRP A C 1
ATOM 3258 O O . TRP A 1 429 ? -24.432 9.769 5.654 1.00 76.81 429 TRP A O 1
ATOM 3268 N N . CYS A 1 430 ? -23.013 10.415 7.273 1.00 82.31 430 CYS A N 1
ATOM 3269 C CA . CYS A 1 430 ? -22.528 9.066 7.584 1.00 82.31 430 CYS A CA 1
ATOM 3270 C C . CYS A 1 430 ? -22.292 8.916 9.091 1.00 82.31 430 CYS A C 1
ATOM 3272 O O . CYS A 1 430 ? -21.602 9.716 9.712 1.00 82.31 430 CYS A O 1
ATOM 3274 N N . GLN A 1 431 ? -22.913 7.895 9.685 1.00 89.06 431 GLN A N 1
ATOM 3275 C CA . GLN A 1 431 ? -22.832 7.611 11.115 1.00 89.06 431 GLN A CA 1
ATOM 3276 C C . GLN A 1 431 ? -21.910 6.404 11.335 1.00 89.06 431 GLN A C 1
ATOM 3278 O O . GLN A 1 431 ? -22.280 5.310 10.898 1.00 89.06 431 GLN A O 1
ATOM 3283 N N . PRO A 1 432 ? -20.752 6.546 12.009 1.00 93.62 432 PRO A N 1
ATOM 3284 C CA . PRO A 1 432 ? -19.914 5.400 12.343 1.00 93.62 432 PRO A CA 1
ATOM 3285 C C . PRO A 1 432 ? -20.664 4.391 13.216 1.00 93.62 432 PRO A C 1
ATOM 3287 O O . PRO A 1 432 ? -21.380 4.763 14.153 1.00 93.62 432 PRO A O 1
ATOM 3290 N N . VAL A 1 433 ? -20.490 3.101 12.922 1.00 97.31 433 VAL A N 1
ATOM 3291 C CA . VAL A 1 433 ? -21.163 2.010 13.637 1.00 97.31 433 VAL A CA 1
ATOM 3292 C C . VAL A 1 433 ? -20.148 1.097 14.316 1.00 97.31 433 VAL A C 1
ATOM 3294 O O . VAL A 1 433 ? -19.339 0.447 13.656 1.00 97.31 433 VAL A O 1
ATOM 3297 N N . ILE A 1 434 ? -20.258 0.972 15.638 1.00 98.56 434 ILE A N 1
ATOM 3298 C CA . ILE A 1 434 ? -19.426 0.090 16.463 1.00 98.56 434 ILE A CA 1
ATOM 3299 C C . ILE A 1 434 ? -20.320 -1.012 17.034 1.00 98.56 434 ILE A C 1
ATOM 3301 O O . ILE A 1 434 ? -21.160 -0.763 17.905 1.00 98.56 434 ILE A O 1
ATOM 3305 N N . LYS A 1 435 ? -20.180 -2.247 16.547 1.00 98.50 435 LYS A N 1
ATOM 3306 C CA . LYS A 1 435 ? -21.084 -3.336 16.956 1.00 98.50 435 LYS A CA 1
ATOM 3307 C C . LYS A 1 435 ? -20.447 -4.712 16.975 1.00 98.50 435 LYS A C 1
ATOM 3309 O O . LYS A 1 435 ? -19.551 -4.994 16.198 1.00 98.50 435 LYS A O 1
ATOM 3314 N N . ASN A 1 436 ? -21.007 -5.621 17.766 1.00 98.56 436 ASN A N 1
ATOM 3315 C CA . ASN A 1 436 ? -20.585 -7.025 17.826 1.00 98.56 436 ASN A CA 1
ATOM 3316 C C . ASN A 1 436 ? -19.128 -7.240 18.263 1.00 98.56 436 ASN A C 1
ATOM 3318 O O . ASN A 1 436 ? -18.598 -8.321 18.036 1.00 98.56 436 ASN A O 1
ATOM 3322 N N . ASN A 1 437 ? -18.465 -6.250 18.858 1.00 98.81 437 ASN A N 1
ATOM 3323 C CA . ASN A 1 437 ? -17.098 -6.424 19.340 1.00 98.81 437 ASN A CA 1
ATOM 3324 C C . ASN A 1 437 ? -17.108 -7.071 20.733 1.00 98.81 437 ASN A C 1
ATOM 3326 O O . ASN A 1 437 ? -17.964 -6.742 21.560 1.00 98.81 437 ASN A O 1
ATOM 3330 N N . SER A 1 438 ? -16.162 -7.973 20.989 1.00 98.81 438 SER A N 1
ATOM 3331 C CA . SER A 1 438 ? -15.843 -8.487 22.322 1.00 98.81 438 SER A CA 1
ATOM 3332 C C . SER A 1 438 ? -14.593 -7.785 22.819 1.00 98.81 438 SER A C 1
ATOM 3334 O O . SER A 1 438 ? -13.539 -7.922 22.208 1.00 98.81 438 SER A O 1
ATOM 3336 N N . ILE A 1 439 ? -14.729 -7.000 23.884 1.00 98.81 439 ILE A N 1
ATOM 3337 C CA . ILE A 1 439 ? -13.645 -6.209 24.456 1.00 98.81 439 ILE A CA 1
ATOM 3338 C C . ILE A 1 439 ? -13.556 -6.544 25.940 1.00 98.81 439 ILE A C 1
ATOM 3340 O O . ILE A 1 439 ? -14.432 -6.161 26.726 1.00 98.81 439 ILE A O 1
ATOM 3344 N N . ASP A 1 440 ? -12.509 -7.262 26.327 1.00 98.69 440 ASP A N 1
ATOM 3345 C CA . ASP A 1 440 ? -12.348 -7.774 27.684 1.00 98.69 440 ASP A CA 1
ATOM 3346 C C . ASP A 1 440 ? -10.904 -7.712 28.181 1.00 98.69 440 ASP A C 1
ATOM 3348 O O . ASP A 1 440 ? -9.953 -7.646 27.413 1.00 98.69 440 ASP A O 1
ATOM 3352 N N . ASN A 1 441 ? -10.721 -7.731 29.502 1.00 98.56 441 ASN A N 1
ATOM 3353 C CA . ASN A 1 441 ? -9.395 -7.680 30.126 1.00 98.56 441 ASN A CA 1
ATOM 3354 C C . ASN A 1 441 ? -8.555 -6.439 29.752 1.00 98.56 441 ASN A C 1
ATOM 3356 O O . ASN A 1 441 ? -7.336 -6.454 29.935 1.00 98.56 441 ASN A O 1
ATOM 3360 N N . CYS A 1 442 ? -9.187 -5.351 29.301 1.00 98.69 442 CYS A N 1
ATOM 3361 C CA . CYS A 1 442 ? -8.524 -4.066 29.098 1.00 98.69 442 CYS A CA 1
ATOM 3362 C C . CYS A 1 442 ? -8.641 -3.162 30.338 1.00 98.69 442 CYS A C 1
ATOM 3364 O O . CYS A 1 442 ? -9.505 -3.350 31.212 1.00 98.69 442 CYS A O 1
ATOM 3366 N N . SER A 1 443 ? -7.779 -2.140 30.427 1.00 98.62 443 SER A N 1
ATOM 3367 C CA . SER A 1 443 ? -7.928 -1.124 31.485 1.00 98.62 443 SER A CA 1
ATOM 3368 C C . SER A 1 443 ? -9.165 -0.261 31.234 1.00 98.62 443 SER A C 1
ATOM 3370 O O . SER A 1 443 ? -9.955 -0.047 32.155 1.00 98.62 443 SER A O 1
ATOM 3372 N N . ILE A 1 444 ? -9.368 0.176 29.988 1.00 98.75 444 ILE A N 1
ATOM 3373 C CA . ILE A 1 444 ? -10.598 0.829 29.528 1.00 98.75 444 ILE A CA 1
ATOM 3374 C C . ILE A 1 444 ? -11.118 0.082 28.294 1.00 98.75 444 ILE A C 1
ATOM 3376 O O . ILE A 1 444 ? -10.348 -0.208 27.386 1.00 98.75 444 ILE A O 1
ATOM 3380 N N . GLY A 1 445 ? -12.409 -0.252 28.258 1.00 98.69 445 GLY A N 1
ATOM 3381 C CA . GLY A 1 445 ? -13.018 -0.954 27.125 1.00 98.69 445 GLY A CA 1
ATOM 3382 C C . GLY A 1 445 ? -13.091 -0.076 25.879 1.00 98.69 445 GLY A C 1
ATOM 3383 O O . GLY A 1 445 ? -12.520 -0.414 24.847 1.00 98.69 445 GLY A O 1
ATOM 3384 N N . ILE A 1 446 ? -13.756 1.073 25.985 1.00 98.62 446 ILE A N 1
ATOM 3385 C CA . ILE A 1 446 ? -13.872 2.046 24.895 1.00 98.62 446 ILE A CA 1
ATOM 3386 C C . ILE A 1 446 ? -13.699 3.484 25.395 1.00 98.62 446 ILE A C 1
ATOM 3388 O O . ILE A 1 446 ? -14.231 3.841 26.450 1.00 98.62 446 ILE A O 1
ATOM 3392 N N . ILE A 1 447 ? -12.974 4.302 24.631 1.00 98.25 447 ILE A N 1
ATOM 3393 C CA . ILE A 1 447 ? -12.855 5.752 24.817 1.00 98.25 447 ILE A CA 1
ATOM 3394 C C . ILE A 1 447 ? -13.407 6.460 23.583 1.00 98.25 447 ILE A C 1
ATOM 3396 O O . ILE A 1 447 ? -12.944 6.228 22.468 1.00 98.25 447 ILE A O 1
ATOM 3400 N N . LEU A 1 448 ? -14.365 7.358 23.810 1.00 97.06 448 LEU A N 1
ATOM 3401 C CA . LEU A 1 448 ? -14.832 8.342 22.840 1.00 97.06 448 LEU A CA 1
ATOM 3402 C C . LEU A 1 448 ? -14.449 9.727 23.372 1.00 97.06 448 LEU A C 1
ATOM 3404 O O . LEU A 1 448 ? -15.084 10.237 24.297 1.00 97.06 448 LEU A O 1
ATOM 3408 N N . SER A 1 449 ? -13.371 10.295 22.830 1.00 95.56 449 SER A N 1
ATOM 3409 C CA . SER A 1 449 ? -12.853 11.618 23.199 1.00 95.56 449 SER A CA 1
ATOM 3410 C C . SER A 1 449 ? -13.169 12.597 22.080 1.00 95.56 449 SER A C 1
ATOM 3412 O O . SER A 1 449 ? -12.707 12.412 20.952 1.00 95.56 449 SER A O 1
ATOM 3414 N N . GLN A 1 450 ? -13.987 13.616 22.361 1.00 93.38 450 GLN A N 1
ATOM 3415 C CA . GLN A 1 450 ? -14.403 14.617 21.364 1.00 93.38 450 GLN A CA 1
ATOM 3416 C C . GLN A 1 450 ? -14.991 13.993 20.077 1.00 93.38 450 GLN A C 1
ATOM 3418 O O . GLN A 1 450 ? -14.927 14.580 19.001 1.00 93.38 450 GLN A O 1
ATOM 3423 N N . SER A 1 451 ? -15.573 12.798 20.191 1.00 92.75 451 SER A N 1
ATOM 3424 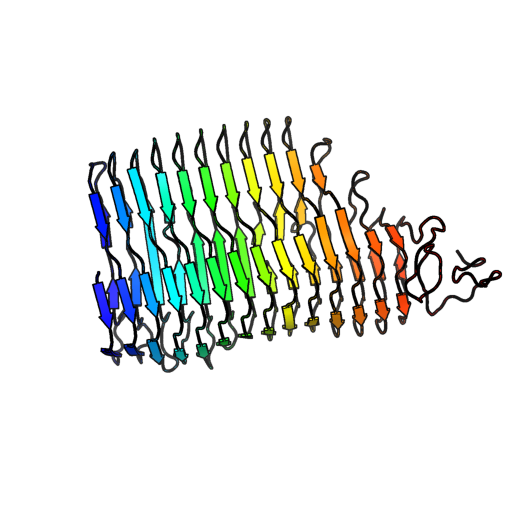C CA . SER A 1 451 ? -16.054 11.987 19.069 1.00 92.75 451 SER A CA 1
ATOM 3425 C C . SER A 1 451 ? -17.545 11.731 19.234 1.00 92.75 451 SER A C 1
ATOM 3427 O O . SER A 1 451 ? -17.937 10.934 20.086 1.00 92.75 451 SER A O 1
ATOM 3429 N N . TYR A 1 452 ? -18.379 12.403 18.440 1.00 91.88 452 TYR A N 1
ATOM 3430 C CA . TYR A 1 452 ? -19.839 12.386 18.591 1.00 91.88 452 TYR A CA 1
ATOM 3431 C C . TYR A 1 452 ? -20.547 11.711 17.411 1.00 91.88 452 TYR A C 1
ATOM 3433 O O . TYR A 1 452 ? -19.956 11.453 16.365 1.00 91.88 452 TYR A O 1
ATOM 3441 N N . ASN A 1 453 ? -21.852 11.467 17.570 1.00 91.75 453 ASN A N 1
ATOM 3442 C CA . ASN A 1 453 ? -22.706 10.838 16.559 1.00 91.75 453 ASN A CA 1
ATOM 3443 C C . ASN A 1 453 ? -22.237 9.427 16.152 1.00 91.75 453 ASN A C 1
ATOM 3445 O O . ASN A 1 453 ? -22.431 9.007 15.017 1.00 91.75 453 ASN A O 1
ATOM 3449 N N . ASN A 1 454 ? -21.667 8.660 17.079 1.00 94.50 454 ASN A N 1
ATOM 3450 C CA . ASN A 1 454 ? -21.381 7.244 16.866 1.00 94.50 454 ASN A CA 1
ATOM 3451 C C . ASN A 1 454 ? -22.574 6.384 17.316 1.00 94.50 454 ASN A C 1
ATOM 3453 O O . ASN A 1 454 ? -23.246 6.699 18.305 1.00 94.50 454 ASN A O 1
ATOM 3457 N N . LEU A 1 455 ? -22.831 5.281 16.605 1.00 96.50 455 LEU A N 1
ATOM 3458 C CA . LEU A 1 455 ? -23.836 4.281 16.973 1.00 96.50 455 LEU A CA 1
ATOM 3459 C C . LEU A 1 455 ? -23.158 3.016 17.513 1.00 96.50 455 LEU A C 1
ATOM 3461 O O . LEU A 1 455 ? -22.589 2.230 16.755 1.00 96.50 455 LEU A O 1
ATOM 3465 N N . ILE A 1 456 ? -23.278 2.790 18.821 1.00 98.06 456 ILE A N 1
ATOM 3466 C CA . ILE A 1 456 ? -22.627 1.701 19.550 1.00 98.06 456 ILE A CA 1
ATOM 3467 C C . ILE A 1 456 ? -23.669 0.730 20.107 1.00 98.06 456 ILE A C 1
ATOM 3469 O O . ILE A 1 456 ? -24.415 1.066 21.022 1.00 98.06 456 ILE A O 1
ATOM 3473 N N . TYR A 1 457 ? -23.735 -0.503 19.606 1.00 97.88 457 TYR A N 1
ATOM 3474 C CA . TYR A 1 457 ? -24.681 -1.503 20.122 1.00 97.88 457 TYR A CA 1
ATOM 3475 C C . TYR A 1 457 ? -24.188 -2.934 19.926 1.00 97.88 457 TYR A C 1
ATOM 3477 O O . TYR A 1 457 ? -23.412 -3.232 19.029 1.00 97.88 457 TYR A O 1
ATOM 3485 N N . ASN A 1 458 ? -24.720 -3.856 20.724 1.00 97.94 458 ASN A N 1
ATOM 3486 C CA . ASN A 1 458 ? -24.406 -5.278 20.671 1.00 97.94 458 ASN A CA 1
ATOM 3487 C C . ASN A 1 458 ? -22.917 -5.607 20.875 1.00 97.94 458 ASN A C 1
ATOM 3489 O O . ASN A 1 458 ? -22.430 -6.580 20.313 1.00 97.94 458 ASN A O 1
ATOM 3493 N N . ASN A 1 459 ? -22.193 -4.807 21.656 1.00 98.56 459 ASN A N 1
ATOM 3494 C CA . ASN A 1 459 ? -20.818 -5.099 22.064 1.00 98.56 459 ASN A CA 1
ATOM 3495 C C . ASN A 1 459 ? -20.793 -5.765 23.447 1.00 98.56 459 ASN A C 1
ATOM 3497 O O . ASN A 1 459 ? -21.721 -5.588 24.242 1.00 98.56 459 ASN A O 1
ATOM 3501 N N . TYR A 1 460 ? -19.744 -6.534 23.724 1.00 98.50 460 TYR A N 1
ATOM 3502 C CA . TYR A 1 460 ? -19.465 -7.148 25.018 1.00 98.50 460 TYR A CA 1
ATOM 3503 C C . TYR A 1 460 ? -18.310 -6.400 25.683 1.00 98.50 460 TYR A C 1
ATOM 3505 O O . TYR A 1 460 ? -17.197 -6.430 25.168 1.00 98.50 460 TYR A O 1
ATOM 3513 N N . PHE A 1 461 ? -18.579 -5.737 26.810 1.00 98.56 461 PHE A N 1
ATOM 3514 C CA . PHE A 1 461 ? -17.565 -5.040 27.597 1.00 98.56 461 PHE A CA 1
ATOM 3515 C C . PHE A 1 461 ? -17.376 -5.714 28.960 1.00 98.56 461 PHE A C 1
ATOM 3517 O O . PHE A 1 461 ? -18.297 -5.738 29.784 1.00 98.56 461 PHE A O 1
ATOM 3524 N N . ASP A 1 462 ? -16.171 -6.239 29.194 1.00 98.44 462 ASP A N 1
ATOM 3525 C CA . ASP A 1 462 ? -15.748 -6.793 30.483 1.00 98.44 462 ASP A CA 1
ATOM 3526 C C . ASP A 1 462 ? -14.338 -6.325 30.866 1.00 98.44 462 ASP A C 1
ATOM 3528 O O . ASP A 1 462 ? -13.342 -7.041 30.744 1.00 98.44 462 ASP A O 1
ATOM 3532 N N . ASN A 1 463 ? -14.261 -5.062 31.279 1.00 98.56 463 ASN A N 1
ATOM 3533 C CA . ASN A 1 463 ? -13.016 -4.331 31.495 1.00 98.56 463 ASN A CA 1
ATOM 3534 C C . ASN A 1 463 ? -12.981 -3.697 32.887 1.00 98.56 463 ASN A C 1
ATOM 3536 O O . ASN A 1 463 ? -13.995 -3.616 33.582 1.00 98.56 463 ASN A O 1
ATOM 3540 N N . SER A 1 464 ? -11.811 -3.190 33.292 1.00 98.12 464 SER A N 1
ATOM 3541 C CA . SER A 1 464 ? -11.697 -2.478 34.579 1.00 98.12 464 SER A CA 1
ATOM 3542 C C . SER A 1 464 ? -12.573 -1.219 34.616 1.00 98.12 464 SER A C 1
ATOM 3544 O O . SER A 1 464 ? -13.173 -0.905 35.644 1.00 98.12 464 SER A O 1
ATOM 3546 N N . GLN A 1 465 ? -12.666 -0.527 33.482 1.00 98.00 465 GLN A N 1
ATOM 3547 C CA . GLN A 1 465 ? -13.668 0.487 33.183 1.00 98.00 465 GLN A CA 1
ATOM 3548 C C . GLN A 1 465 ? -14.238 0.185 31.796 1.00 98.00 465 GLN A C 1
ATOM 3550 O O . GLN A 1 465 ? -13.491 0.121 30.826 1.00 98.00 465 GLN A O 1
ATOM 3555 N N . ASN A 1 466 ? -15.551 0.002 31.670 1.00 97.81 466 ASN A N 1
ATOM 3556 C CA . ASN A 1 466 ? -16.118 -0.443 30.397 1.00 97.81 466 ASN A CA 1
ATOM 3557 C C . ASN A 1 466 ? -16.162 0.650 29.322 1.00 97.81 466 ASN A C 1
ATOM 3559 O O . ASN A 1 466 ? -15.851 0.363 28.170 1.00 97.81 466 ASN A O 1
ATOM 3563 N N . ALA A 1 467 ? -16.489 1.891 29.686 1.00 97.44 467 ALA A N 1
ATOM 3564 C CA . ALA A 1 467 ? -16.551 2.999 28.738 1.00 97.44 467 ALA A CA 1
ATOM 3565 C C . ALA A 1 467 ? -16.126 4.337 29.363 1.00 97.44 467 ALA A C 1
ATOM 3567 O O . ALA A 1 467 ? -16.286 4.571 30.567 1.00 97.44 467 ALA A O 1
ATOM 3568 N N . TYR A 1 468 ? -15.604 5.222 28.520 1.00 97.44 468 TYR A N 1
ATOM 3569 C CA . TYR A 1 468 ? -15.491 6.659 28.736 1.00 97.44 468 TYR A CA 1
ATOM 3570 C C . TYR A 1 468 ? -16.062 7.369 27.507 1.00 97.44 468 TYR A C 1
ATOM 3572 O O . TYR A 1 468 ? -15.664 7.074 26.383 1.00 97.44 468 TYR A O 1
ATOM 3580 N N . ASP A 1 469 ? -16.981 8.300 27.734 1.00 96.25 469 ASP A N 1
ATOM 3581 C CA . ASP A 1 469 ? -17.636 9.089 26.693 1.00 96.25 469 ASP A CA 1
ATOM 3582 C C . ASP A 1 469 ? -17.844 10.509 27.224 1.00 96.25 469 ASP A C 1
ATOM 3584 O O . ASP A 1 469 ? -18.430 10.687 28.300 1.00 96.25 469 ASP A O 1
ATOM 3588 N N . ASP A 1 470 ? -17.316 11.508 26.517 1.00 95.69 470 ASP A N 1
ATOM 3589 C CA . ASP A 1 470 ? -17.432 12.924 26.882 1.00 95.69 470 ASP A CA 1
ATOM 3590 C C . ASP A 1 470 ? -18.281 13.759 25.911 1.00 95.69 470 ASP A C 1
ATOM 3592 O O . ASP A 1 470 ? -18.380 14.981 26.073 1.00 95.69 470 ASP A O 1
ATOM 3596 N N . THR A 1 471 ? -18.948 13.107 24.952 1.00 91.19 471 THR A N 1
ATOM 3597 C CA . THR A 1 471 ? -19.803 13.758 23.948 1.00 91.19 471 THR A CA 1
ATOM 3598 C C . THR A 1 471 ? -21.113 12.991 23.702 1.00 91.19 471 THR A C 1
ATOM 3600 O O . THR A 1 471 ? -21.474 12.084 24.448 1.00 91.19 471 THR A O 1
ATOM 3603 N N . ASP A 1 472 ? -21.900 13.422 22.710 1.00 91.38 472 ASP A N 1
ATOM 3604 C CA . ASP A 1 472 ? -23.218 12.856 22.415 1.00 91.38 472 ASP A CA 1
ATOM 3605 C C . ASP A 1 472 ? -23.105 11.656 21.453 1.00 91.38 472 ASP A C 1
ATOM 3607 O O . ASP A 1 472 ? -22.986 11.823 20.235 1.00 91.38 472 ASP A O 1
ATOM 3611 N N . ASN A 1 473 ? -23.206 10.440 21.997 1.00 94.62 473 ASN A N 1
ATOM 3612 C CA . ASN A 1 473 ? -23.231 9.181 21.244 1.00 94.62 473 ASN A CA 1
ATOM 3613 C C . ASN A 1 473 ? -24.483 8.342 21.548 1.00 94.62 473 ASN A C 1
ATOM 3615 O O . ASN A 1 473 ? -25.164 8.527 22.561 1.00 94.62 473 ASN A O 1
ATOM 3619 N N . VAL A 1 474 ? -24.809 7.403 20.655 1.00 95.25 474 VAL A N 1
ATOM 3620 C CA . VAL A 1 474 ? -25.982 6.528 20.784 1.00 95.25 474 VAL A CA 1
ATOM 3621 C C . VAL A 1 474 ? -25.534 5.114 21.144 1.00 95.25 474 VAL A C 1
ATOM 3623 O O . VAL A 1 474 ? -24.962 4.410 20.320 1.00 95.25 474 VAL A O 1
ATOM 3626 N N . TRP A 1 475 ? -25.852 4.667 22.360 1.00 96.00 475 TRP A N 1
ATOM 3627 C CA . TRP A 1 475 ? -25.386 3.390 22.930 1.00 96.00 475 TRP A CA 1
ATOM 3628 C C . TRP A 1 475 ? -26.369 2.220 22.776 1.00 96.00 475 TRP A C 1
ATOM 3630 O O . TRP A 1 475 ? -26.245 1.179 23.433 1.00 96.00 475 TRP A O 1
ATOM 3640 N N . ASN A 1 476 ? -27.391 2.382 21.938 1.00 95.06 476 ASN A N 1
ATOM 3641 C CA . ASN A 1 476 ? -28.425 1.382 21.752 1.00 95.06 476 ASN A CA 1
ATOM 3642 C C . ASN A 1 476 ? -29.185 1.538 20.433 1.00 95.06 476 ASN A C 1
ATOM 3644 O O . ASN A 1 476 ? -29.201 2.586 19.799 1.00 95.06 476 ASN A O 1
ATOM 3648 N N . VAL A 1 477 ? -29.895 0.479 20.052 1.00 96.06 477 VAL A N 1
ATOM 3649 C CA . VAL A 1 477 ? -30.879 0.497 18.964 1.00 96.06 477 VAL A CA 1
ATOM 3650 C C . VAL A 1 477 ? -32.259 0.166 19.516 1.00 96.06 477 VAL A C 1
ATOM 3652 O O . VAL A 1 477 ? -32.397 -0.370 20.616 1.00 96.06 477 VAL A O 1
ATOM 3655 N N . VAL A 1 478 ? -33.305 0.456 18.744 1.00 94.81 478 VAL A N 1
ATOM 3656 C CA . VAL A 1 478 ? -34.659 -0.007 19.075 1.00 94.81 478 VAL A CA 1
ATOM 3657 C C . VAL A 1 478 ? -34.645 -1.530 19.211 1.00 94.81 478 VAL A C 1
ATOM 3659 O O . VAL A 1 478 ? -34.080 -2.212 18.352 1.00 94.81 478 VAL A O 1
ATOM 3662 N N . LYS A 1 479 ? -35.299 -2.057 20.258 1.00 93.56 479 LYS A N 1
ATOM 3663 C CA . LYS A 1 479 ? -35.442 -3.500 20.499 1.00 93.56 479 LYS A CA 1
ATOM 3664 C C . LYS A 1 479 ? -35.888 -4.210 19.222 1.00 93.56 479 LYS A C 1
ATOM 3666 O O . LYS A 1 479 ? -37.028 -4.065 18.779 1.00 93.56 479 LYS A O 1
ATOM 3671 N N . THR A 1 480 ? -34.977 -4.978 18.640 1.00 95.62 480 THR A N 1
ATOM 3672 C CA . THR A 1 480 ? -35.147 -5.624 17.337 1.00 95.62 480 THR A CA 1
ATOM 3673 C C . THR A 1 480 ? -34.874 -7.110 17.494 1.00 95.62 480 THR A C 1
ATOM 3675 O O . THR A 1 480 ? -33.930 -7.503 18.171 1.00 95.62 480 THR A O 1
ATOM 3678 N N . SER A 1 481 ? -35.706 -7.964 16.896 1.00 94.81 481 SER A N 1
ATOM 3679 C CA . SER A 1 481 ? -35.465 -9.409 16.935 1.00 94.81 481 SER A CA 1
ATOM 3680 C C . SER A 1 481 ? -34.151 -9.743 16.224 1.00 94.81 481 SER A C 1
ATOM 3682 O O . SER A 1 481 ? -33.945 -9.340 15.082 1.00 94.81 481 SER A O 1
ATOM 3684 N N . GLY A 1 482 ? -33.270 -10.471 16.905 1.00 93.62 482 GLY A N 1
ATOM 3685 C CA . GLY A 1 482 ? -31.929 -10.792 16.426 1.00 93.62 482 GLY A CA 1
ATOM 3686 C C . GLY A 1 482 ? -31.072 -11.305 17.577 1.00 93.62 482 GLY A C 1
ATOM 3687 O O . GLY A 1 482 ? -31.268 -10.897 18.718 1.00 93.62 482 GLY A O 1
ATOM 3688 N N . ARG A 1 483 ? -30.150 -12.232 17.300 1.00 94.25 483 ARG A N 1
ATOM 3689 C CA . ARG A 1 483 ? -29.301 -12.797 18.353 1.00 94.25 483 ARG A CA 1
ATOM 3690 C C . ARG A 1 483 ? -28.289 -11.752 18.821 1.00 94.25 483 ARG A C 1
ATOM 3692 O O . ARG A 1 483 ? -27.517 -11.272 17.997 1.00 94.25 483 ARG A O 1
ATOM 3699 N N . ASN A 1 484 ? -28.293 -11.425 20.110 1.00 94.81 484 ASN A N 1
ATOM 3700 C CA . ASN A 1 484 ? -27.304 -10.512 20.684 1.00 94.81 484 ASN A CA 1
ATOM 3701 C C . ASN A 1 484 ? -25.986 -11.226 21.028 1.00 94.81 484 ASN A C 1
ATOM 3703 O O . ASN A 1 484 ? -25.895 -12.455 20.953 1.00 94.81 484 ASN A O 1
ATOM 3707 N N . ILE A 1 485 ? -24.971 -10.448 21.404 1.00 95.94 485 ILE A N 1
ATOM 3708 C CA . ILE A 1 485 ? -23.591 -10.897 21.628 1.00 95.94 485 ILE A CA 1
ATOM 3709 C C . ILE A 1 485 ? -23.461 -11.933 22.756 1.00 95.94 485 ILE A C 1
ATOM 3711 O O . ILE A 1 485 ? -22.591 -12.794 22.701 1.00 95.94 485 ILE A O 1
ATOM 3715 N N . ILE A 1 486 ? -24.387 -11.936 23.722 1.00 94.94 486 ILE A N 1
ATOM 3716 C CA . ILE A 1 486 ? -24.457 -12.936 24.804 1.00 94.94 486 ILE A CA 1
ATOM 3717 C C . ILE A 1 486 ? -25.418 -14.102 24.499 1.00 94.94 486 ILE A C 1
ATOM 3719 O O . ILE A 1 486 ? -25.638 -14.976 25.336 1.00 94.94 486 ILE A O 1
ATOM 3723 N N . GLY A 1 487 ? -25.995 -14.150 23.294 1.00 94.12 487 GLY A N 1
ATOM 3724 C CA . GLY A 1 487 ? -26.851 -15.242 22.820 1.00 94.12 487 GLY A CA 1
ATOM 3725 C C . GLY A 1 487 ? -28.358 -15.089 23.079 1.00 94.12 487 GLY A C 1
ATOM 3726 O O . GLY A 1 487 ? -29.106 -16.015 22.748 1.00 94.12 487 GLY A O 1
ATOM 3727 N N . GLY A 1 488 ? -28.808 -13.952 23.619 1.00 93.12 488 GLY A N 1
ATOM 3728 C CA . GLY A 1 488 ? -30.218 -13.576 23.790 1.00 93.12 488 GLY A CA 1
ATOM 3729 C C . GLY A 1 488 ? -30.947 -13.317 22.462 1.00 93.12 488 GLY A C 1
ATOM 3730 O O . GLY A 1 488 ? -30.335 -13.313 21.396 1.00 93.12 488 GLY A O 1
ATOM 3731 N N . LEU A 1 489 ? -32.274 -13.140 22.502 1.00 94.50 489 LEU A N 1
ATOM 3732 C CA . LEU A 1 489 ? -33.142 -13.121 21.304 1.00 94.50 489 LEU A CA 1
ATOM 3733 C C . LEU A 1 489 ? -33.368 -11.737 20.672 1.00 94.50 489 LEU A C 1
ATOM 3735 O O . LEU A 1 489 ? -33.988 -11.655 19.601 1.00 94.50 489 LEU A O 1
ATOM 3739 N N . TYR A 1 490 ? -32.918 -10.671 21.334 1.00 94.75 490 TYR A N 1
ATOM 3740 C CA . TYR A 1 490 ? -33.142 -9.296 20.902 1.00 94.75 490 TYR A CA 1
ATOM 3741 C C . TYR A 1 490 ? -31.852 -8.478 20.916 1.00 94.75 490 TYR A C 1
ATOM 3743 O O . TYR A 1 490 ? -31.081 -8.534 21.871 1.00 94.75 490 TYR A O 1
ATOM 3751 N N . LEU A 1 491 ? -31.672 -7.665 19.875 1.00 95.06 491 LEU A N 1
ATOM 3752 C CA . LEU A 1 491 ? -30.734 -6.548 19.840 1.00 95.06 491 LEU A CA 1
ATOM 3753 C C . LEU A 1 491 ? -31.386 -5.344 20.518 1.00 95.06 491 LEU A C 1
ATOM 3755 O O . LEU A 1 491 ? -32.575 -5.100 20.309 1.00 95.06 491 LEU A O 1
ATOM 3759 N N . GLY A 1 492 ? -30.620 -4.574 21.285 1.00 90.75 492 GLY A N 1
ATOM 3760 C CA . GLY A 1 492 ? -31.173 -3.404 21.967 1.00 90.75 492 GLY A CA 1
ATOM 3761 C C . GLY A 1 492 ? -30.202 -2.587 22.809 1.00 90.75 492 GLY A C 1
ATOM 3762 O O . GLY A 1 492 ? -30.611 -1.557 23.318 1.00 90.75 492 GLY A O 1
ATOM 3763 N N . GLY A 1 493 ? -28.944 -3.003 22.959 1.00 92.94 493 GLY A N 1
ATOM 3764 C CA . GLY A 1 493 ? -27.936 -2.311 23.762 1.00 92.94 493 GLY A CA 1
ATOM 3765 C C . GLY A 1 493 ? -26.622 -3.085 23.767 1.00 92.94 493 GLY A C 1
ATOM 3766 O O . GLY A 1 493 ? -26.436 -3.978 22.938 1.00 92.94 493 GLY A O 1
ATOM 3767 N N . ASN A 1 494 ? -25.729 -2.749 24.691 1.00 96.19 494 ASN A N 1
ATOM 3768 C CA . ASN A 1 494 ? -24.451 -3.432 24.904 1.00 96.19 494 ASN A CA 1
ATOM 3769 C C . ASN A 1 494 ? -24.506 -4.278 26.186 1.00 96.19 494 ASN A C 1
ATOM 3771 O O . ASN A 1 494 ? -25.321 -4.014 27.071 1.00 96.19 494 ASN A O 1
ATOM 3775 N N . TYR A 1 495 ? -23.651 -5.294 26.279 1.00 96.19 495 TYR A N 1
ATOM 3776 C CA . TYR A 1 495 ? -23.412 -6.017 27.523 1.00 96.19 495 TYR A CA 1
ATOM 3777 C C . TYR A 1 495 ? -22.326 -5.307 28.335 1.00 96.19 495 TYR A C 1
ATOM 3779 O O . TYR A 1 495 ? -21.269 -4.976 27.799 1.00 96.19 495 TYR A O 1
ATOM 3787 N N . TRP A 1 496 ? -22.586 -5.137 29.631 1.00 95.38 496 TRP A N 1
ATOM 3788 C CA . TRP A 1 496 ? -21.691 -4.488 30.583 1.00 95.38 496 TRP A CA 1
ATOM 3789 C C . TRP A 1 496 ? -21.469 -5.406 31.784 1.00 95.38 496 TRP A C 1
ATOM 3791 O O . TRP A 1 496 ? -22.431 -5.765 32.471 1.00 95.38 496 TRP A O 1
ATOM 3801 N N . SER A 1 497 ? -20.219 -5.770 32.068 1.00 95.19 497 SER A N 1
ATOM 3802 C CA . SER A 1 497 ? -19.898 -6.644 33.206 1.00 95.19 497 SER A CA 1
ATOM 3803 C C . SER A 1 497 ? -20.192 -6.026 34.580 1.00 95.19 497 SER A C 1
ATOM 3805 O O . SER A 1 497 ? -20.353 -6.748 35.565 1.00 95.19 497 SER A O 1
ATOM 3807 N N . ASP A 1 498 ? -20.323 -4.700 34.647 1.00 92.50 498 ASP A N 1
ATOM 3808 C CA . ASP A 1 498 ? -20.622 -3.916 35.845 1.00 92.50 498 ASP A CA 1
ATOM 3809 C C . ASP A 1 498 ? -22.076 -3.408 35.902 1.00 92.50 498 ASP A C 1
ATOM 3811 O O . ASP A 1 498 ? -22.418 -2.600 36.773 1.00 92.50 498 ASP A O 1
ATOM 3815 N N . TYR A 1 499 ? -22.966 -3.903 35.030 1.00 88.88 499 TYR A N 1
ATOM 3816 C CA . TYR A 1 499 ? -24.388 -3.561 35.086 1.00 88.88 499 TYR A CA 1
ATOM 3817 C C . TYR A 1 499 ? -25.010 -4.014 36.416 1.00 88.88 499 TYR A C 1
ATOM 3819 O O . TYR A 1 499 ? -25.118 -5.202 36.716 1.00 88.88 499 TYR A O 1
ATOM 3827 N N . THR A 1 500 ? -25.465 -3.050 37.221 1.00 89.00 500 THR A N 1
ATOM 3828 C CA . THR A 1 500 ? -26.103 -3.298 38.532 1.00 89.00 500 THR A CA 1
ATOM 3829 C C . THR A 1 500 ? -27.626 -3.134 38.513 1.00 89.00 500 THR A C 1
ATOM 3831 O O . THR A 1 500 ? -28.266 -3.163 39.568 1.00 89.00 500 THR A O 1
ATOM 3834 N N . GLY A 1 501 ? -28.214 -2.930 37.330 1.00 86.94 501 GLY A N 1
ATOM 3835 C CA . GLY A 1 501 ? -29.652 -2.750 37.159 1.00 86.94 501 GLY A CA 1
ATOM 3836 C C . GLY A 1 501 ? -30.412 -4.076 37.134 1.00 86.94 501 GLY A C 1
ATOM 3837 O O . GLY A 1 501 ? -29.863 -5.142 37.402 1.00 86.94 501 GLY A O 1
ATOM 3838 N N . VAL A 1 502 ? -31.704 -4.005 36.824 1.00 85.94 502 VAL A N 1
ATOM 3839 C CA . VAL A 1 502 ? -32.596 -5.167 36.734 1.00 85.94 502 VAL A CA 1
ATOM 3840 C C . VAL A 1 502 ? -32.974 -5.401 35.273 1.00 85.94 502 VAL A C 1
ATOM 3842 O O . VAL A 1 502 ? -33.188 -4.436 34.543 1.00 85.94 502 VAL A O 1
ATOM 3845 N N . ASP A 1 503 ? -33.033 -6.667 34.874 1.00 84.94 503 ASP A N 1
ATOM 3846 C CA . ASP A 1 503 ? -33.759 -7.177 33.704 1.00 84.94 503 ASP A CA 1
ATOM 3847 C C . ASP A 1 503 ? -34.978 -7.920 34.276 1.00 84.94 503 ASP A C 1
ATOM 3849 O O . ASP A 1 503 ? -34.833 -8.894 35.019 1.00 84.94 503 ASP A O 1
ATOM 3853 N N . GLY A 1 504 ? -36.165 -7.342 34.115 1.00 83.88 504 GLY A N 1
ATOM 3854 C CA . GLY A 1 504 ? -37.391 -7.778 34.777 1.00 83.88 504 GLY A CA 1
ATOM 3855 C C . GLY A 1 504 ? -38.251 -8.720 33.940 1.00 83.88 504 GLY A C 1
ATOM 3856 O O . GLY A 1 504 ? -39.157 -9.349 34.501 1.00 83.88 504 GLY A O 1
ATOM 3857 N N . ASP A 1 505 ? -38.005 -8.804 32.632 1.00 87.56 505 ASP A N 1
ATOM 3858 C CA . ASP A 1 505 ? -38.698 -9.710 31.713 1.00 87.56 505 ASP A CA 1
ATOM 3859 C C . ASP A 1 505 ? -37.793 -10.815 31.127 1.00 87.56 505 ASP A C 1
ATOM 3861 O O . ASP A 1 505 ? -38.283 -11.646 30.352 1.00 87.56 505 ASP A O 1
ATOM 3865 N N . ASP A 1 506 ? -36.545 -10.901 31.610 1.00 83.38 506 ASP A N 1
ATOM 3866 C CA . ASP A 1 506 ? -35.511 -11.890 31.275 1.00 83.38 506 ASP A CA 1
ATOM 3867 C C . ASP A 1 506 ? -35.221 -11.936 29.759 1.00 83.38 506 ASP A C 1
ATOM 3869 O O . ASP A 1 506 ? -34.922 -12.995 29.186 1.00 83.38 506 ASP A O 1
ATOM 3873 N N . ASP A 1 507 ? -35.346 -10.797 29.073 1.00 80.62 507 ASP A N 1
ATOM 3874 C CA . ASP A 1 507 ? -35.124 -10.688 27.631 1.00 80.62 507 ASP A CA 1
ATOM 3875 C C . ASP A 1 507 ? -33.657 -10.410 27.250 1.00 80.62 507 ASP A C 1
ATOM 3877 O O . ASP A 1 507 ? -33.327 -10.397 26.056 1.00 80.62 507 ASP A O 1
ATOM 3881 N N . SER A 1 508 ? -32.782 -10.300 28.260 1.00 82.62 508 SER A N 1
ATOM 3882 C CA . SER A 1 508 ? -31.358 -9.959 28.175 1.00 82.62 508 SER A CA 1
ATOM 3883 C C . SER A 1 508 ? -31.063 -8.488 27.848 1.00 82.62 508 SER A C 1
ATOM 3885 O O . SER A 1 508 ? -29.966 -8.188 27.367 1.00 82.62 508 SER A O 1
ATOM 3887 N N . LEU A 1 509 ? -32.011 -7.581 28.097 1.00 82.69 509 LEU A N 1
ATOM 3888 C CA . LEU A 1 509 ? -31.865 -6.126 28.025 1.00 82.69 509 LEU A CA 1
ATOM 3889 C C . LEU A 1 509 ? -32.169 -5.503 29.402 1.00 82.69 509 LEU A C 1
ATOM 3891 O O . LEU A 1 509 ? -33.050 -5.934 30.136 1.00 82.69 509 LEU A O 1
ATOM 3895 N N . GLY A 1 510 ? -31.417 -4.470 29.785 1.00 82.50 510 GLY A N 1
ATOM 3896 C CA . GLY A 1 510 ? -31.613 -3.801 31.074 1.00 82.50 510 GLY A CA 1
ATOM 3897 C C . GLY A 1 510 ? -32.838 -2.873 31.108 1.00 82.50 510 GLY A C 1
ATOM 3898 O O . GLY A 1 510 ? -33.018 -2.066 30.200 1.00 82.50 510 GLY A O 1
ATOM 3899 N N . ASP A 1 511 ? -33.631 -2.918 32.190 1.00 82.44 511 ASP A N 1
ATOM 3900 C CA . ASP A 1 511 ? -34.863 -2.122 32.360 1.00 82.44 511 ASP A CA 1
ATOM 3901 C C . ASP A 1 511 ? -34.703 -0.831 33.190 1.00 82.44 511 ASP A C 1
ATOM 3903 O O . ASP A 1 511 ? -35.563 0.053 33.131 1.00 82.44 511 ASP A O 1
ATOM 3907 N N . THR A 1 512 ? -33.678 -0.724 34.051 1.00 77.50 512 THR A N 1
ATOM 3908 C CA . THR A 1 512 ? -33.708 0.251 35.169 1.00 77.50 512 THR A CA 1
ATOM 3909 C C . THR A 1 512 ? -32.559 1.253 35.247 1.00 77.50 512 THR A C 1
ATOM 3911 O O . THR A 1 512 ? -32.735 2.291 35.885 1.00 77.50 512 THR A O 1
ATOM 3914 N N . LEU A 1 513 ? -31.388 0.953 34.682 1.00 65.69 513 LEU A N 1
ATOM 3915 C CA . LEU A 1 513 ? -30.222 1.846 34.680 1.00 65.69 513 LEU A CA 1
ATOM 3916 C C . LEU A 1 513 ? -29.839 2.100 33.219 1.00 65.69 513 LEU A C 1
ATOM 3918 O O . LEU A 1 513 ? -29.264 1.218 32.589 1.00 65.69 513 LEU A O 1
ATOM 3922 N N . LEU A 1 514 ? -30.263 3.254 32.694 1.00 57.00 514 LEU A N 1
ATOM 3923 C CA . LEU A 1 514 ? -29.952 3.722 31.339 1.00 57.00 514 LEU A CA 1
ATOM 3924 C C . LEU A 1 514 ? -28.584 4.391 31.295 1.00 57.00 514 LEU A C 1
ATOM 3926 O O . LEU A 1 514 ? -28.310 5.176 32.237 1.00 57.00 514 LEU A O 1
#

Radius of gyration: 25.81 Å; chains: 1; bounding box: 77×46×74 Å

Foldseek 3Di:
DAEAAQEEEEDDDADAAAESAEAAAAAEQQQEADEAAAEEDEYAHYEYEAAAQAYEPYHAPNAEHENHELYEYAAYEYHAAHYEYEHPLHYEENYAHEAEYEHYYNYEEEAEEYYAYHYEYEADQEENDEEEDYAYYAYEDQYEYEAYEYHHEQYEYEHPYHYEYYEYEYEHNDNYEDQHEYEYEEYEQYNYEFAYEQYEPYEYYYYCAHNQYEDQYEYHYEEYENEQYEAHYQEYYEYEHYQHLANYEDNYEYEYYEYHQEHYEAAHLAEHYEDAHQANQNHQYYAAYEYEYAEYYQEQYEADYNAEHHEYAAHHANENYAHQYEYEYHEYEDYQYEAEYAEEHAYPHADARRAEFNANDYYNYAYEYEEYEYENYEAENYQEPHEYHAHYYHDPDPRYYYNAYEYAHYEAEHYQEDEEYANAEDPPRYEHEYEHYEAEHYQEDYEDHNYERHAAWLYEAHHVHDYDDDYHYHFWDPWAQDQGNVGFGTTTGYHDPPDPADDPPPRPDGDGDD

Sequence (514 aa):
DNSIQNNRFLIDTANDYDGAIIINIALNYQNHSGAVIIGDITVMDNHFLLNDSHAYAVLYKENSIRWLNEGSVSIGSFIFSDNTLYKNNNGNNGVYFIGSLTHLNNDSVSVDDIIVSFNTVFDQTNAAFYLEQYMAEYWSGTTTGIYGEILVTNNTISSSVSSDGIQISQTNICDFQDDASLSIGDCHIEGNNVIVSEGYAIVFYMDNIGYQLQDNASVLVGQVSISSNVLSAGNGLLVDYYQCGDTLSQDSSCTLGALQIVNNIIDSTENGIHIQQFSYLGFELYDDAVFCLADIHLDNNQVESGSHGIYFSQLLLGENLSGSSVCSFGNLTLDDNDISSSGDGILFTDNVSSFRLGNSMGGNSVVSFQDIQVSHNTISDSASGVFIGPCLFGGENNNLGLDSFMISNNSISFCSIGLELEDFSISDWCQPVIKNNSIDNCSIGIILSQSYNNLIYNNYFDNSQNAYDDTDNVWNVVKTSGRNIIGGLYLGGNYWSDYTGVDGDDDSLGDTLL

pLDDT: mean 94.33, std 7.84, range [53.09, 98.94]

Secondary structure (DSSP, 8-state):
-EEEES-EEEE----TT-EEEEE--EEEEEEE--EEEE--EEEES-EEEE-STT-EEEEEEEEEEEEEES-EEEE--EEEES-EEE-TT--S-SEEEEEEEEEEES-EEEE--EEEES-EEES-SS-SEEEEPPEEEEEETT-EEEE--EEEES-EEEEEEEE-SEEEEEEEEE---TT-EEEE--EEEES-EEEEEESEEEEEEEEEEEESB-TT-EEEE--EEEES-EEEESEEEEEEEESTT-SB-TT-EEEE--EEEES-EEEESS-SEEEEEEEEET-SB-TT-EEEE--EEEES-EEEESS-SEEEEEEEES-S--TT-EEEE--EEEES-EEEESS-SEEE-S-TTTEEESTT--TT-EEEEEEEEEES-EEES-SEEEEE---EE--SSTTEEEEEEEEES-EEES-SEEEEEES----TT---EEES-EEES-SEEEEEES--S-EEES-EEESSEEEEE-S--B-----EES--TTS-SEE-S-EETT--S--SSSSSS-SS--